Protein AF-Q4E4D0-F1 (afdb_monomer_lite)

Secondary structure (DSSP, 8-state):
-------EEEEEPP--S-HHHHHHHHHHHHHHHHSSGGG--SEEEEEEE--SS----SS-THHHHHHHHHHHHHHHHHHHHHHHHHHHHHHHTS----EEEEEEEE---SHHHHHHHHHHHHSTTT-TTTT-SEEEEESSSTHHHHTTTTSPPP-GGGG--TT-EEEEE-GGGSS-TTS-PPPGGGGTT--TTSS-TTTEEEE--GGGTGGGGGSHHHHHHHHHHHHHHIIIIIHHHT--EE----EETTGGGSSEEEEEEE---SS-S---EEEEEEE---PPPHHHHHHHHHHHHT-TTS-HHHHHHHHHHHHHHHHHHHHHHH------------S-----------------------------------------

Sequence (380 aa):
MSRVETSMEAVVYEDAPDASARLKRLKVAMLAFAGVPATIPAVTAILVPVELLAAPSSSSGLRPATLARETAESRLRQVCADRVQIRRWLQHELGITMDVWVVVTVLPRDINELSLLANWQMDRHRSPLRQADALSLSLQEVVLLWGDGRCQAPMLEKFLLPHQSLLLDVTCCIGEGGRQLVNPAVFSPIRAKQIAKGRTCVVAFYSAWLPLSFSTRGLAQLQQQFRDIARHVLLHMKLPLSCPYGGEVGALQQNLVNVTLTRRNRIAEEGSEQRLAAALLATRSLKDIYSLVGVLFGNPLANYYGEAMAFCTSVQRRRRAAGFFCYPASVVLAKPAGATGAMRHVDDVSPAEPHRRRGRKETATEAVDEGLTWCEDTGV

pLDDT: mean 74.52, std 22.43, range [23.95, 95.94]

Organism: Trypanosoma cruzi (strain CL Brener) (NCBI:txid353153)

Foldseek 3Di:
DPPQQAAEAEAEQDDDPDLVVSLVLVLQAQCLQPLDVVQRHQEYEHEYEADQFDDPDDDDRVVRRVVSLVVLLVSLVSVVVSLVVSQCCCCVVQVHNHHYFYEYEDEDPALVSVVSLLVLPVPQVRRSCNSGQEYEYECQNVCRQAPPVPRQGALVCSSDDQLYAYEDEQQLLAADPPHPRDQLQSQQSDALRSHDPLRYEYEHACLRQVVLCVDPVSLVVLLVSLQRCCVRPCVGNVHAYHYHNYYYSVVFVPAWDWRWRFRPDPPPDRGPTDTDTHRNDPDDRSQVVVLSSCVSNVNNVDPSSVRSSSSSVSSVVSNVVCVVPRDPPPPVPVDDPDDDDDDDDDDDDDDDDDDDDDDDDDPPPPPPPPPPDPDDDDDD

Radius of gyration: 24.07 Å; chains: 1; bounding box: 64×82×56 Å

Structure (mmCIF, N/CA/C/O backbone):
data_AF-Q4E4D0-F1
#
_entry.id   AF-Q4E4D0-F1
#
loop_
_atom_site.group_PDB
_atom_site.id
_atom_site.type_symbol
_atom_site.label_atom_id
_atom_site.label_alt_id
_atom_site.label_comp_id
_atom_site.label_asym_id
_atom_site.label_entity_id
_atom_site.label_seq_id
_atom_site.pdbx_PDB_ins_code
_atom_site.Cartn_x
_atom_site.Cartn_y
_atom_site.Cartn_z
_atom_site.occupancy
_atom_site.B_iso_or_equiv
_atom_site.auth_seq_id
_atom_site.auth_comp_id
_atom_site.auth_asym_id
_atom_site.auth_atom_id
_atom_site.pdbx_PDB_model_num
ATOM 1 N N . MET A 1 1 ? -12.615 5.509 26.340 1.00 29.48 1 MET A N 1
ATOM 2 C CA . MET A 1 1 ? -11.797 5.855 25.157 1.00 29.48 1 MET A CA 1
ATOM 3 C C . MET A 1 1 ? -11.782 4.642 24.240 1.00 29.48 1 MET A C 1
ATOM 5 O O . MET A 1 1 ? -11.082 3.686 24.545 1.00 29.48 1 MET A O 1
ATOM 9 N N . SER A 1 2 ? -12.614 4.605 23.197 1.00 32.91 2 SER A N 1
ATOM 10 C CA . SER A 1 2 ? -12.565 3.524 22.205 1.00 32.91 2 SER A CA 1
ATOM 11 C C . SER A 1 2 ? -11.202 3.583 21.518 1.00 32.91 2 SER A C 1
ATOM 13 O O . SER A 1 2 ? -10.865 4.597 20.905 1.00 32.91 2 SER A O 1
ATOM 15 N N . ARG A 1 3 ? -10.377 2.550 21.721 1.00 35.50 3 ARG A N 1
ATOM 16 C CA . ARG A 1 3 ? -9.063 2.418 21.084 1.00 35.50 3 ARG A CA 1
ATOM 17 C C . ARG A 1 3 ? -9.258 2.579 19.578 1.00 35.50 3 ARG A C 1
ATOM 19 O O . ARG A 1 3 ? -10.005 1.813 18.986 1.00 35.50 3 ARG A O 1
ATOM 26 N N . VAL A 1 4 ? -8.630 3.595 18.991 1.00 41.12 4 VAL A N 1
ATOM 27 C CA . VAL A 1 4 ? -8.625 3.786 17.539 1.00 41.12 4 VAL A CA 1
ATOM 28 C C . VAL A 1 4 ? -7.927 2.573 16.931 1.00 41.12 4 VAL A C 1
ATOM 30 O O . VAL A 1 4 ? -6.778 2.269 17.251 1.00 41.12 4 VAL A O 1
ATOM 33 N N . GLU A 1 5 ? -8.673 1.848 16.115 1.00 47.88 5 GLU A N 1
ATOM 34 C CA . GLU A 1 5 ? -8.270 0.631 15.432 1.00 47.88 5 GLU A CA 1
ATOM 35 C C . GLU A 1 5 ? -7.378 1.019 14.233 1.00 47.88 5 GLU A C 1
ATOM 37 O O . GLU A 1 5 ? -7.843 1.362 13.154 1.00 47.88 5 GLU A O 1
ATOM 42 N N . THR A 1 6 ? -6.060 1.085 14.438 1.00 52.34 6 THR A N 1
ATOM 43 C CA . THR A 1 6 ? -5.065 1.463 13.417 1.00 52.34 6 THR A CA 1
ATOM 44 C C . THR A 1 6 ? -4.697 0.361 12.419 1.00 52.34 6 THR A C 1
ATOM 46 O O . THR A 1 6 ? -3.574 -0.120 12.411 1.00 52.34 6 THR A O 1
ATOM 49 N N . SER A 1 7 ? -5.593 -0.023 11.526 1.00 76.25 7 SER A N 1
ATOM 50 C CA . SER A 1 7 ? -5.200 -0.738 10.300 1.00 76.25 7 SER A CA 1
ATOM 51 C C . SER A 1 7 ? -5.343 0.170 9.076 1.00 76.25 7 SER A C 1
ATOM 53 O O . SER A 1 7 ? -5.889 1.274 9.176 1.00 76.25 7 SER A O 1
ATOM 55 N N . MET A 1 8 ? -4.737 -0.247 7.962 1.00 87.38 8 MET A N 1
ATOM 56 C CA . MET A 1 8 ? -4.688 0.512 6.716 1.00 87.38 8 MET A CA 1
ATOM 57 C C . MET A 1 8 ? -5.614 -0.121 5.685 1.00 87.38 8 MET A C 1
ATOM 59 O O . MET A 1 8 ? -5.505 -1.318 5.438 1.00 87.38 8 MET A O 1
ATOM 63 N N . GLU A 1 9 ? -6.453 0.696 5.056 1.00 91.19 9 GLU A N 1
ATOM 64 C CA . GLU A 1 9 ? -7.113 0.366 3.789 1.00 91.19 9 GLU A CA 1
ATOM 65 C C . GLU A 1 9 ? -6.452 1.101 2.629 1.00 91.19 9 GLU A C 1
ATOM 67 O O . GLU A 1 9 ? -5.705 2.056 2.842 1.00 91.19 9 GLU A O 1
ATOM 72 N N . ALA A 1 10 ? -6.690 0.659 1.395 1.00 91.06 10 ALA A N 1
ATOM 73 C CA . ALA A 1 10 ? -6.075 1.272 0.223 1.00 91.06 10 ALA A CA 1
ATOM 74 C C . ALA A 1 10 ? -7.024 1.340 -0.971 1.00 91.06 10 ALA A C 1
ATOM 76 O O . ALA A 1 10 ? -7.774 0.398 -1.234 1.00 91.06 10 ALA A O 1
ATOM 77 N N . VAL A 1 11 ? -6.933 2.441 -1.717 1.00 90.94 11 VAL A N 1
ATOM 78 C CA . VAL A 1 11 ? -7.686 2.676 -2.950 1.00 90.94 11 VAL A CA 1
ATOM 79 C C . VAL A 1 11 ? -6.802 3.295 -4.027 1.00 90.94 11 VAL A C 1
ATOM 81 O O . VAL A 1 11 ? -6.000 4.187 -3.744 1.00 90.94 11 VAL A O 1
ATOM 84 N N . VAL A 1 12 ? -6.963 2.841 -5.270 1.00 91.25 12 VAL A N 1
ATOM 85 C CA . VAL A 1 12 ? -6.228 3.373 -6.426 1.00 91.25 12 VAL A CA 1
ATOM 86 C C . VAL A 1 12 ? -6.814 4.697 -6.895 1.00 91.25 12 VAL A C 1
ATOM 88 O O . VAL A 1 12 ? -8.004 4.813 -7.169 1.00 91.25 12 VAL A O 1
ATOM 91 N N . TYR A 1 13 ? -5.957 5.704 -7.005 1.00 92.62 13 TYR A N 1
ATOM 92 C CA . TYR A 1 13 ? -6.304 7.036 -7.461 1.00 92.62 13 TYR A CA 1
ATOM 93 C C . TYR A 1 13 ? -6.529 7.073 -8.971 1.00 92.62 13 TYR A C 1
ATOM 95 O O . TYR A 1 13 ? -5.603 6.879 -9.767 1.00 92.62 13 TYR A O 1
ATOM 103 N N . GLU A 1 14 ? -7.753 7.408 -9.356 1.00 86.56 14 GLU A N 1
ATOM 104 C CA . GLU A 1 14 ? -8.130 7.637 -10.745 1.00 86.56 14 GLU A CA 1
ATOM 105 C C . GLU A 1 14 ? -7.746 9.050 -11.181 1.00 86.56 14 GLU A C 1
ATOM 107 O O . GLU A 1 14 ? -8.135 10.042 -10.559 1.00 86.56 14 GLU A O 1
ATOM 112 N N . ASP A 1 15 ? -7.013 9.145 -12.286 1.00 80.25 15 ASP A N 1
ATOM 113 C CA . ASP A 1 15 ? -6.716 10.429 -12.905 1.00 80.25 15 ASP A CA 1
ATOM 114 C C . ASP A 1 15 ? -7.845 10.818 -13.866 1.00 80.25 15 ASP A C 1
ATOM 116 O O . ASP A 1 15 ? -7.837 10.478 -15.047 1.00 80.25 15 ASP A O 1
ATOM 120 N N . ALA A 1 16 ? -8.875 11.468 -13.323 1.00 81.88 16 ALA A N 1
ATOM 121 C CA . ALA A 1 16 ? -9.961 12.040 -14.111 1.00 81.88 16 ALA A CA 1
ATOM 122 C C . ALA A 1 16 ? -9.739 13.553 -14.312 1.00 81.88 16 ALA A C 1
ATOM 124 O O . ALA A 1 16 ? -9.416 14.243 -13.335 1.00 81.88 16 ALA A O 1
ATOM 125 N N . PRO A 1 17 ? -9.956 14.091 -15.532 1.00 77.62 17 PRO A N 1
ATOM 126 C CA . PRO A 1 17 ? -9.677 15.493 -15.853 1.00 77.62 17 PRO A CA 1
ATOM 127 C C . PRO A 1 17 ? -10.566 16.470 -15.072 1.00 77.62 17 PRO A C 1
ATOM 129 O O . PRO A 1 17 ? -10.094 17.515 -14.627 1.00 77.62 17 PRO A O 1
ATOM 132 N N . ASP A 1 18 ? -11.834 16.118 -14.838 1.00 88.62 18 ASP A N 1
ATOM 133 C CA . ASP A 1 18 ? -12.718 16.910 -13.982 1.00 88.62 18 ASP A CA 1
ATOM 134 C C . ASP A 1 18 ? -12.413 16.662 -12.496 1.00 88.62 18 ASP A C 1
ATOM 136 O O . ASP A 1 18 ? -12.640 15.575 -11.955 1.00 88.62 18 ASP A O 1
ATOM 140 N N . ALA A 1 19 ? -11.935 17.709 -11.820 1.00 87.88 19 ALA A N 1
ATOM 141 C CA . ALA A 1 19 ? -11.635 17.688 -10.395 1.00 87.88 19 ALA A CA 1
ATOM 142 C C . ALA A 1 19 ? -12.862 17.426 -9.517 1.00 87.88 19 ALA A C 1
ATOM 144 O O . ALA A 1 19 ? -12.741 16.735 -8.505 1.00 87.88 19 ALA A O 1
ATOM 145 N N . SER A 1 20 ? -14.037 17.931 -9.902 1.00 89.12 20 SER A N 1
ATOM 146 C CA . SER A 1 20 ? -15.262 17.751 -9.122 1.00 89.12 20 SER A CA 1
ATOM 147 C C . SER A 1 20 ? -15.724 16.295 -9.160 1.00 89.12 20 SER A C 1
ATOM 149 O O . SER A 1 20 ? -15.924 15.674 -8.109 1.00 89.12 20 SER A O 1
ATOM 151 N N . ALA A 1 21 ? -15.809 15.708 -10.360 1.00 90.31 21 ALA A N 1
ATOM 152 C CA . ALA A 1 21 ? -16.122 14.293 -10.526 1.00 90.31 21 ALA A CA 1
ATOM 153 C C . ALA A 1 21 ? -15.103 13.396 -9.815 1.00 90.31 21 ALA A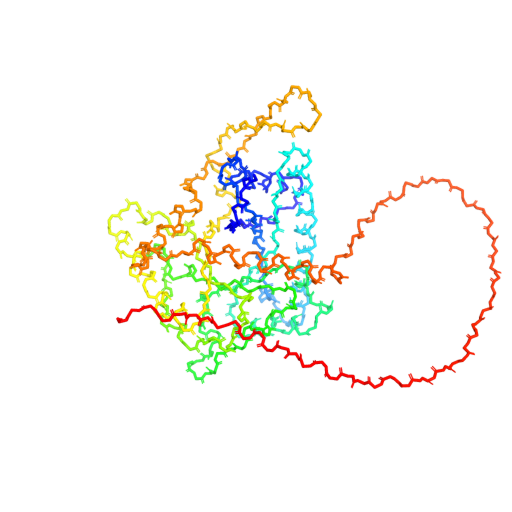 C 1
ATOM 155 O O . ALA A 1 21 ? -15.500 12.504 -9.062 1.00 90.31 21 ALA A O 1
ATOM 156 N N . ARG A 1 22 ? -13.802 13.654 -9.992 1.00 92.06 22 ARG A N 1
ATOM 157 C CA . ARG A 1 22 ? -12.732 12.886 -9.341 1.00 92.06 22 ARG A CA 1
ATOM 158 C C . ARG A 1 22 ? -12.862 12.901 -7.821 1.00 92.06 22 ARG A C 1
ATOM 160 O O . ARG A 1 22 ? -12.873 11.842 -7.195 1.00 92.06 22 ARG A O 1
ATOM 167 N N . LEU A 1 23 ? -13.031 14.082 -7.227 1.00 91.94 23 LEU A N 1
ATOM 168 C CA . LEU A 1 23 ? -13.185 14.219 -5.783 1.00 91.94 23 LEU A CA 1
ATOM 169 C C . LEU A 1 23 ? -14.451 13.515 -5.286 1.00 91.94 23 LEU A C 1
ATOM 171 O O . LEU A 1 23 ? -14.402 12.822 -4.274 1.00 91.94 23 LEU A O 1
ATOM 175 N N . LYS A 1 24 ? -15.580 13.650 -5.993 1.00 90.25 24 LYS A N 1
ATOM 176 C CA . LYS A 1 24 ? -16.833 12.965 -5.645 1.00 90.25 24 LYS A CA 1
ATOM 177 C C . LYS A 1 24 ? -16.658 11.445 -5.645 1.00 90.25 24 LYS A C 1
ATOM 179 O O . LYS A 1 24 ? -17.058 10.788 -4.687 1.00 90.25 24 LYS A O 1
ATOM 184 N N . ARG A 1 25 ? -16.028 10.895 -6.684 1.00 90.19 25 ARG A N 1
ATOM 185 C CA . ARG A 1 25 ? -15.722 9.462 -6.810 1.00 90.19 25 ARG A CA 1
ATOM 186 C C . ARG A 1 25 ? -14.813 8.982 -5.677 1.00 90.19 25 ARG A C 1
ATOM 188 O O . ARG A 1 25 ? -15.096 7.965 -5.047 1.00 90.19 25 ARG A O 1
ATOM 195 N N . LEU A 1 26 ? -13.776 9.754 -5.361 1.00 90.75 26 LEU A N 1
ATOM 196 C CA . LEU A 1 26 ? -12.859 9.440 -4.272 1.00 90.75 26 LEU A CA 1
ATOM 197 C C . LEU A 1 26 ? -13.539 9.529 -2.895 1.00 90.75 26 LEU A C 1
ATOM 199 O O . LEU A 1 26 ? -13.288 8.681 -2.048 1.00 90.75 26 LEU A O 1
ATOM 203 N N . LYS A 1 27 ? -14.462 10.477 -2.672 1.00 90.94 27 LYS A N 1
ATOM 204 C CA . LYS A 1 27 ? -15.290 10.535 -1.451 1.00 90.94 27 LYS A CA 1
ATOM 205 C C . LYS A 1 27 ? -16.142 9.276 -1.270 1.00 90.94 27 LYS A C 1
ATOM 207 O O . LYS A 1 27 ? -16.180 8.736 -0.169 1.00 90.94 27 LYS A O 1
ATOM 212 N N . VAL A 1 28 ? -16.787 8.791 -2.335 1.00 87.44 28 VAL A N 1
ATOM 213 C CA . VAL A 1 28 ? -17.576 7.543 -2.298 1.00 87.44 28 VAL A CA 1
ATOM 214 C C . VAL A 1 28 ? -16.690 6.350 -1.938 1.00 87.44 28 VAL A C 1
ATOM 216 O O . VAL A 1 28 ? -17.043 5.572 -1.056 1.00 87.44 28 VAL A O 1
ATOM 219 N N . ALA A 1 29 ? -15.504 6.251 -2.542 1.00 87.56 29 ALA A N 1
ATOM 220 C CA . ALA A 1 29 ? -14.544 5.207 -2.200 1.00 87.56 29 ALA A CA 1
ATOM 221 C C . ALA A 1 29 ? -14.070 5.291 -0.737 1.00 87.56 29 ALA A C 1
ATOM 223 O O . ALA A 1 29 ? -13.980 4.273 -0.061 1.00 87.56 29 ALA A O 1
ATOM 224 N N . MET A 1 30 ? -13.828 6.496 -0.211 1.00 88.62 30 MET A N 1
ATOM 225 C CA . MET A 1 30 ? -13.477 6.685 1.204 1.00 88.62 30 MET A CA 1
ATOM 226 C C . MET A 1 30 ? -14.613 6.248 2.138 1.00 88.62 30 MET A C 1
ATOM 228 O O . MET A 1 30 ? -14.347 5.681 3.195 1.00 88.62 30 MET A O 1
ATOM 232 N N . LEU A 1 31 ? -15.875 6.463 1.752 1.00 87.12 31 LEU A N 1
ATOM 233 C CA . LEU A 1 31 ? -17.036 5.997 2.522 1.00 87.12 31 LEU A CA 1
ATOM 234 C C . LEU A 1 31 ? -17.199 4.485 2.506 1.00 87.12 31 LEU A C 1
ATOM 236 O O . LEU A 1 31 ? -17.788 3.958 3.442 1.00 87.12 31 LEU A O 1
ATOM 240 N N . ALA A 1 32 ? -16.668 3.783 1.509 1.00 83.38 32 ALA A N 1
ATOM 241 C CA . ALA A 1 32 ? -16.659 2.325 1.534 1.00 83.38 32 ALA A CA 1
ATOM 242 C C . ALA A 1 32 ? -15.917 1.794 2.778 1.00 83.38 32 ALA A C 1
ATOM 244 O O . ALA A 1 32 ? -16.342 0.816 3.384 1.00 83.38 32 ALA A O 1
ATOM 245 N N . PHE A 1 33 ? -14.864 2.495 3.214 1.00 85.19 33 PHE A N 1
ATOM 246 C CA . PHE A 1 33 ? -14.098 2.150 4.417 1.00 85.19 33 PHE A CA 1
ATOM 247 C C . PHE A 1 33 ? -14.600 2.863 5.679 1.00 85.19 33 PHE A C 1
ATOM 249 O O . PHE A 1 33 ? -14.576 2.300 6.771 1.00 85.19 33 PHE A O 1
ATOM 256 N N . ALA A 1 34 ? -15.040 4.117 5.545 1.00 82.88 34 ALA A N 1
ATOM 257 C CA . ALA A 1 34 ? -15.394 4.976 6.675 1.00 82.88 34 ALA A CA 1
ATOM 258 C C . ALA A 1 34 ? -16.898 5.000 7.010 1.00 82.88 34 ALA A C 1
ATOM 260 O O . ALA A 1 34 ? -17.295 5.579 8.020 1.00 82.88 34 ALA A O 1
ATOM 261 N N . GLY A 1 35 ? -17.748 4.409 6.167 1.00 75.56 35 GLY A N 1
ATOM 262 C CA . GLY A 1 35 ? -19.205 4.469 6.297 1.00 75.56 35 GLY A CA 1
ATOM 263 C C . GLY A 1 35 ? -19.741 3.712 7.510 1.00 75.56 35 GLY A C 1
ATOM 264 O O . GLY A 1 35 ? -20.788 4.069 8.039 1.00 75.56 35 GLY A O 1
ATOM 265 N N . VAL A 1 36 ? -19.014 2.707 8.001 1.00 76.19 36 VAL A N 1
ATOM 266 C CA . VAL A 1 36 ? -19.394 1.939 9.191 1.00 76.19 36 VAL A CA 1
ATOM 267 C C . VAL A 1 36 ? -18.464 2.313 10.350 1.00 76.19 36 VAL A C 1
ATOM 269 O O . VAL A 1 36 ? -17.314 1.873 10.367 1.00 76.19 36 VAL A O 1
ATOM 272 N N . PRO A 1 37 ? -18.937 3.078 11.360 1.00 74.56 37 PRO A N 1
ATOM 273 C CA . PRO A 1 37 ? -18.108 3.574 12.465 1.00 74.56 37 PRO A CA 1
ATOM 274 C C . PRO A 1 37 ? -17.281 2.517 13.202 1.00 74.56 37 PRO A C 1
ATOM 276 O O . PRO A 1 37 ? -16.185 2.812 13.673 1.00 74.56 37 PRO A O 1
ATOM 279 N N . ALA A 1 38 ? -17.796 1.290 13.303 1.00 72.25 38 ALA A N 1
ATOM 280 C CA . ALA A 1 38 ? -17.143 0.191 14.008 1.00 72.25 38 ALA A CA 1
ATOM 281 C C . ALA A 1 38 ? -15.937 -0.403 13.259 1.00 72.25 38 ALA A C 1
ATOM 283 O O . ALA A 1 38 ? -15.129 -1.085 13.879 1.00 72.25 38 ALA A O 1
ATOM 284 N N . THR A 1 39 ? -15.818 -0.166 11.950 1.00 76.06 39 THR A N 1
ATOM 285 C CA . THR A 1 39 ? -14.776 -0.761 11.096 1.00 76.06 39 THR A CA 1
ATOM 286 C C . THR A 1 39 ? -13.906 0.285 10.406 1.00 76.06 39 THR A C 1
ATOM 288 O O . THR A 1 39 ? -13.119 -0.076 9.535 1.00 76.06 39 THR A O 1
ATOM 291 N N . ILE A 1 40 ? -14.040 1.568 10.768 1.00 79.88 40 ILE A N 1
ATOM 292 C CA . ILE A 1 40 ? -13.270 2.649 10.146 1.00 79.88 40 ILE A CA 1
ATOM 293 C C . ILE A 1 40 ? -11.772 2.394 10.365 1.00 79.88 40 ILE A C 1
ATOM 295 O O . ILE A 1 40 ? -11.331 2.351 11.519 1.00 79.88 40 ILE A O 1
ATOM 299 N N . PRO A 1 41 ? -10.965 2.286 9.295 1.00 84.88 41 PRO A N 1
ATOM 300 C CA . PRO A 1 41 ? -9.523 2.180 9.435 1.00 84.88 41 PRO A CA 1
ATOM 301 C C . PRO A 1 41 ? -8.944 3.521 9.892 1.00 84.88 41 PRO A C 1
ATOM 303 O O . PRO A 1 41 ? -9.362 4.589 9.439 1.00 84.88 41 PRO A O 1
ATOM 306 N N . ALA A 1 42 ? -7.922 3.509 10.749 1.00 80.38 42 ALA A N 1
ATOM 307 C CA . ALA A 1 42 ? -7.260 4.765 11.111 1.00 80.38 42 ALA A CA 1
ATOM 308 C C . ALA A 1 42 ? -6.480 5.386 9.944 1.00 80.38 42 ALA A C 1
ATOM 310 O O . ALA A 1 42 ? -6.229 6.595 9.954 1.00 80.38 42 ALA A O 1
ATOM 311 N N . VAL A 1 43 ? -6.060 4.564 8.977 1.00 89.44 43 VAL A N 1
ATOM 312 C CA . VAL A 1 43 ? -5.309 4.991 7.798 1.00 89.44 43 VAL A CA 1
ATOM 313 C C . VAL A 1 43 ? -6.022 4.520 6.537 1.00 89.44 43 VAL A C 1
ATOM 315 O O . VAL A 1 43 ? -6.322 3.341 6.399 1.00 89.44 43 VAL A O 1
ATOM 318 N N . THR A 1 44 ? -6.213 5.418 5.575 1.00 91.75 44 THR A N 1
ATOM 319 C CA . THR A 1 44 ? -6.502 5.025 4.190 1.00 91.75 44 THR A CA 1
ATOM 320 C C . THR A 1 44 ? -5.404 5.539 3.268 1.00 91.75 44 THR A C 1
ATOM 322 O O . THR A 1 44 ? -5.097 6.732 3.241 1.00 91.75 44 THR A O 1
ATOM 325 N N . ALA A 1 45 ? -4.793 4.636 2.514 1.00 93.75 45 ALA A N 1
ATOM 326 C CA . ALA A 1 45 ? -3.799 4.932 1.501 1.00 93.75 45 ALA A CA 1
ATOM 327 C C . ALA A 1 45 ? -4.468 5.210 0.150 1.00 93.75 45 ALA A C 1
ATOM 329 O O . ALA A 1 45 ? -5.225 4.398 -0.376 1.00 93.75 45 ALA A O 1
ATOM 330 N N . ILE A 1 46 ? -4.142 6.355 -0.436 1.00 95.56 46 ILE A N 1
ATOM 331 C CA . ILE A 1 46 ? -4.420 6.676 -1.830 1.00 95.56 46 ILE A CA 1
ATOM 332 C C . ILE A 1 46 ? -3.207 6.217 -2.637 1.00 95.56 46 ILE A C 1
ATOM 334 O O . ILE A 1 46 ? -2.135 6.820 -2.549 1.00 95.56 46 ILE A O 1
ATOM 338 N N . LEU A 1 47 ? -3.377 5.136 -3.390 1.00 95.50 47 LEU A N 1
ATOM 339 C CA . LEU A 1 47 ? -2.362 4.557 -4.259 1.00 95.50 47 LEU A CA 1
ATOM 340 C C . LEU A 1 47 ? -2.307 5.356 -5.565 1.00 95.50 47 LEU A C 1
ATOM 342 O O . LEU A 1 47 ? -3.304 5.454 -6.271 1.00 95.50 47 LEU A O 1
ATOM 346 N N . VAL A 1 48 ? -1.162 5.945 -5.887 1.00 95.25 48 VAL A N 1
ATOM 347 C CA . VAL A 1 48 ? -0.963 6.808 -7.056 1.00 95.25 48 VAL A CA 1
ATOM 348 C C . VAL A 1 48 ? -0.004 6.120 -8.024 1.00 95.25 48 VAL A C 1
ATOM 350 O O . VAL A 1 48 ? 1.205 6.149 -7.782 1.00 95.25 48 VAL A O 1
ATOM 353 N N . PRO A 1 49 ? -0.509 5.535 -9.122 1.00 93.31 49 PRO A N 1
ATOM 354 C CA . PRO A 1 49 ? 0.334 4.999 -10.182 1.00 93.31 49 PRO A CA 1
ATOM 355 C C . PRO A 1 49 ? 1.239 6.075 -10.770 1.00 93.31 49 PRO A C 1
ATOM 357 O O . PRO A 1 49 ? 0.770 7.144 -11.168 1.00 93.31 49 PRO A O 1
ATOM 360 N N . VAL A 1 50 ? 2.538 5.791 -10.821 1.00 91.75 50 VAL A N 1
ATOM 361 C CA . VAL A 1 50 ? 3.532 6.654 -11.460 1.00 91.75 50 VAL A CA 1
ATOM 362 C C . VAL A 1 50 ? 4.368 5.818 -12.415 1.00 91.75 50 VAL A C 1
ATOM 364 O O . VAL A 1 50 ? 5.013 4.853 -12.009 1.00 91.75 50 VAL A O 1
ATOM 367 N N . GLU A 1 51 ? 4.376 6.226 -13.679 1.00 88.12 51 GLU A N 1
ATOM 368 C CA . GLU A 1 51 ? 5.290 5.696 -14.686 1.00 88.12 51 GLU A CA 1
ATOM 369 C C . GLU A 1 51 ? 6.620 6.451 -14.613 1.00 88.12 51 GLU A C 1
ATOM 371 O O . GLU A 1 51 ? 6.650 7.681 -14.536 1.00 88.12 51 GLU A O 1
ATOM 376 N N . LEU A 1 52 ? 7.731 5.713 -14.612 1.00 85.44 52 LEU A N 1
ATOM 377 C CA . LEU A 1 52 ? 9.067 6.293 -14.452 1.00 85.44 52 LEU A CA 1
ATOM 378 C C . LEU A 1 52 ? 9.658 6.788 -15.775 1.00 85.44 52 LEU A C 1
ATOM 380 O O . LEU A 1 52 ? 10.405 7.765 -15.788 1.00 85.44 52 LEU A O 1
ATOM 384 N N . LEU A 1 53 ? 9.294 6.154 -16.889 1.00 80.94 53 LEU A N 1
ATOM 385 C CA . LEU A 1 53 ? 9.667 6.562 -18.239 1.00 80.94 53 LEU A CA 1
ATOM 386 C C . LEU A 1 53 ? 8.418 6.627 -19.115 1.00 80.94 53 LEU A C 1
ATOM 388 O O . LEU A 1 53 ? 7.601 5.702 -19.110 1.00 80.94 53 LEU A O 1
ATOM 392 N N . ALA A 1 54 ? 8.283 7.703 -19.893 1.00 61.59 54 ALA A N 1
ATOM 393 C CA . ALA A 1 54 ? 7.263 7.754 -20.933 1.00 61.59 54 ALA A CA 1
ATOM 394 C C . ALA A 1 54 ? 7.532 6.647 -21.966 1.00 61.59 54 ALA A C 1
ATOM 396 O O . ALA A 1 54 ? 8.691 6.296 -22.215 1.00 61.59 54 ALA A O 1
ATOM 397 N N . ALA A 1 55 ? 6.464 6.109 -22.565 1.00 54.62 55 ALA A N 1
ATOM 398 C CA . ALA A 1 55 ? 6.571 5.152 -23.662 1.00 54.62 55 ALA A CA 1
ATOM 399 C C . ALA A 1 55 ? 7.577 5.656 -24.719 1.00 54.62 55 ALA A C 1
ATOM 401 O O . ALA A 1 55 ? 7.673 6.870 -24.916 1.00 54.62 55 ALA A O 1
ATOM 402 N N . PRO A 1 56 ? 8.334 4.764 -25.386 1.00 51.53 56 PRO A N 1
ATOM 403 C CA . PRO A 1 56 ? 9.383 5.138 -26.330 1.00 51.53 56 PRO A CA 1
ATOM 404 C C . PRO A 1 56 ? 8.805 5.835 -27.573 1.00 51.53 56 PRO A C 1
ATOM 406 O O . PRO A 1 56 ? 8.685 5.258 -28.647 1.00 51.53 56 PRO A O 1
ATOM 409 N N . SER A 1 57 ? 8.458 7.111 -27.449 1.00 45.22 57 SER A N 1
ATOM 410 C CA . SER A 1 57 ? 8.228 8.009 -28.568 1.00 45.22 57 SER A CA 1
ATOM 411 C C . SER A 1 57 ? 9.588 8.545 -29.018 1.00 45.22 57 SER A C 1
ATOM 413 O O . SER A 1 57 ? 10.191 9.374 -28.339 1.00 45.22 57 SER A O 1
ATOM 415 N N . SER A 1 58 ? 10.086 7.987 -30.123 1.00 43.06 58 SER A N 1
ATOM 416 C CA . SER A 1 58 ? 11.104 8.518 -31.046 1.00 43.06 58 SER A CA 1
ATOM 417 C C . SER A 1 58 ? 12.146 9.526 -30.498 1.00 43.06 58 SER A C 1
ATOM 419 O O . SER A 1 58 ? 11.883 10.712 -30.304 1.00 43.06 58 SER A O 1
ATOM 421 N N . SER A 1 59 ? 13.376 9.009 -30.372 1.00 48.50 59 SER A N 1
ATOM 422 C CA . SER A 1 59 ? 14.697 9.635 -30.604 1.00 48.50 59 SER A CA 1
ATOM 423 C C . SER A 1 59 ? 15.303 10.685 -29.657 1.00 48.50 59 SER A C 1
ATOM 425 O O . SER A 1 59 ? 16.359 11.219 -29.983 1.00 48.50 59 SER A O 1
ATOM 427 N N . SER A 1 60 ? 14.790 10.934 -28.448 1.00 49.12 60 SER A N 1
ATOM 428 C CA . SER A 1 60 ? 15.624 11.613 -27.427 1.00 49.12 60 SER A CA 1
ATOM 429 C C . SER A 1 60 ? 15.279 11.183 -26.006 1.00 49.12 60 SER A C 1
ATOM 431 O O . SER A 1 60 ? 14.374 11.743 -25.415 1.00 49.12 60 SER A O 1
ATOM 433 N N . GLY A 1 61 ? 16.000 10.221 -25.419 1.00 54.19 61 GLY A N 1
AT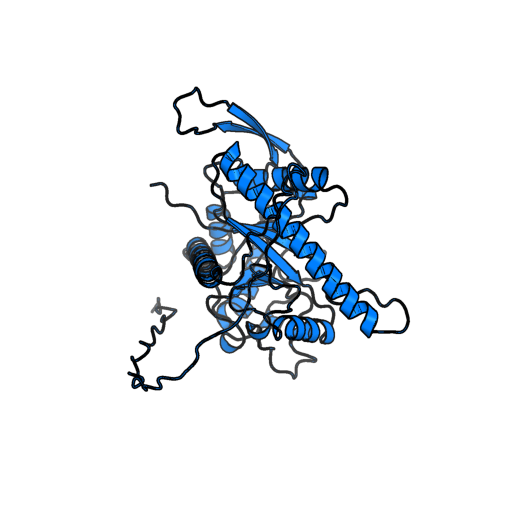OM 434 C CA . GLY A 1 61 ? 15.688 9.681 -24.079 1.00 54.19 61 GLY A CA 1
ATOM 435 C C . GLY A 1 61 ? 15.677 10.707 -22.930 1.00 54.19 61 GLY A C 1
ATOM 436 O O . GLY A 1 61 ? 15.034 10.476 -21.908 1.00 54.19 61 GLY A O 1
ATOM 437 N N . LEU A 1 62 ? 16.301 11.878 -23.113 1.00 56.72 62 LEU A N 1
ATOM 438 C CA . LEU A 1 62 ? 16.276 12.972 -22.132 1.00 56.72 62 LEU A CA 1
ATOM 439 C C . LEU A 1 62 ? 14.895 13.638 -21.999 1.00 56.72 62 LEU A C 1
ATOM 441 O O . LEU A 1 62 ? 14.518 14.031 -20.897 1.00 56.72 62 LEU A O 1
ATOM 445 N N . ARG A 1 63 ? 14.121 13.759 -23.088 1.00 60.38 63 ARG A N 1
ATOM 446 C CA . ARG A 1 63 ? 12.784 14.385 -23.044 1.00 60.38 63 ARG A CA 1
ATOM 447 C C . ARG A 1 63 ? 11.747 13.526 -22.291 1.00 60.38 63 ARG A C 1
ATOM 449 O O . ARG A 1 63 ? 11.065 14.086 -21.434 1.00 60.38 63 ARG A O 1
ATOM 456 N N . PRO A 1 64 ? 11.658 12.197 -22.515 1.00 69.69 64 PRO A N 1
ATOM 457 C CA . PRO A 1 64 ? 10.802 11.284 -21.761 1.00 69.69 64 PRO A CA 1
ATOM 458 C C . PRO A 1 64 ? 11.015 11.328 -20.249 1.00 69.69 64 PRO A C 1
ATOM 460 O O . PRO A 1 64 ? 10.038 11.368 -19.510 1.00 69.69 64 PRO A O 1
ATOM 463 N N . ALA A 1 65 ? 12.267 11.343 -19.778 1.00 74.94 65 ALA A N 1
ATOM 464 C CA . ALA A 1 65 ? 12.560 11.294 -18.344 1.00 74.94 65 ALA A CA 1
ATOM 465 C C . ALA A 1 65 ? 12.167 12.593 -17.619 1.00 74.94 65 ALA A C 1
ATOM 467 O O . ALA A 1 65 ? 11.587 12.547 -16.531 1.00 74.94 65 ALA A O 1
ATOM 468 N N . THR A 1 66 ? 12.441 13.754 -18.226 1.00 83.25 66 THR A N 1
ATOM 469 C CA . THR A 1 66 ? 12.013 15.054 -17.683 1.00 83.25 66 THR A CA 1
ATOM 470 C C . THR A 1 66 ? 10.490 15.172 -17.670 1.00 83.25 66 THR A C 1
ATOM 472 O O . THR A 1 66 ? 9.923 15.550 -16.648 1.00 83.25 66 THR A O 1
ATOM 475 N N . LEU A 1 67 ? 9.816 14.762 -18.750 1.00 86.81 67 LEU A N 1
ATOM 476 C CA . LEU A 1 67 ? 8.354 14.771 -18.821 1.00 86.81 67 LEU A CA 1
ATOM 477 C C . LEU A 1 67 ? 7.722 13.834 -17.780 1.00 86.81 67 LEU A C 1
ATOM 479 O O . LEU A 1 67 ? 6.766 14.219 -17.108 1.00 86.81 67 LEU A O 1
ATOM 483 N N . ALA A 1 68 ? 8.265 12.624 -17.605 1.00 88.19 68 ALA A N 1
ATOM 484 C CA . ALA A 1 68 ? 7.794 11.673 -16.598 1.00 88.19 68 ALA A CA 1
ATOM 485 C C . ALA A 1 68 ? 7.938 12.244 -15.181 1.00 88.19 68 ALA A C 1
ATOM 487 O O . ALA A 1 68 ? 7.015 12.152 -14.372 1.00 88.19 68 ALA A O 1
ATOM 488 N N . ARG A 1 69 ? 9.059 12.919 -14.899 1.00 91.75 69 ARG A N 1
ATOM 489 C CA . ARG A 1 69 ? 9.289 13.614 -13.628 1.00 91.75 69 ARG A CA 1
ATOM 490 C C . ARG A 1 69 ? 8.258 14.718 -13.381 1.00 91.75 69 ARG A C 1
ATOM 492 O O . ARG A 1 69 ? 7.680 14.772 -12.296 1.00 91.75 69 ARG A O 1
ATOM 499 N N . GLU A 1 70 ? 8.038 15.592 -14.360 1.00 91.25 70 GLU A N 1
ATOM 500 C CA . GLU A 1 70 ? 7.071 16.694 -14.265 1.00 91.25 70 GLU A CA 1
ATOM 501 C C . GLU A 1 70 ? 5.638 16.176 -14.099 1.00 91.25 70 GLU A C 1
ATOM 503 O O . GLU A 1 70 ? 4.887 16.683 -13.264 1.00 91.25 70 GLU A O 1
ATOM 508 N N . THR A 1 71 ? 5.287 15.117 -14.831 1.00 91.94 71 THR A N 1
ATOM 509 C CA . THR A 1 71 ? 3.986 14.442 -14.743 1.00 91.94 71 THR A CA 1
ATOM 510 C C . THR A 1 71 ? 3.782 13.826 -13.360 1.00 91.94 71 THR A C 1
ATOM 512 O O . THR A 1 71 ? 2.754 14.068 -12.728 1.00 91.94 71 THR A O 1
ATOM 515 N N . ALA A 1 72 ? 4.775 13.093 -12.844 1.00 93.25 72 ALA A N 1
ATOM 516 C CA . ALA A 1 72 ? 4.736 12.505 -11.507 1.00 93.25 72 ALA A CA 1
ATOM 517 C C . ALA A 1 72 ? 4.565 13.577 -10.420 1.00 93.25 72 ALA A C 1
ATOM 519 O O . ALA A 1 72 ? 3.732 13.434 -9.522 1.00 93.25 72 ALA A O 1
ATOM 520 N N . GLU A 1 73 ? 5.317 14.677 -10.515 1.00 93.44 73 GLU A N 1
ATOM 521 C CA . GLU A 1 73 ? 5.221 15.774 -9.557 1.00 93.44 73 GLU A CA 1
ATOM 522 C C . GLU A 1 73 ? 3.859 16.480 -9.634 1.00 93.44 73 GLU A C 1
ATOM 524 O O . GLU A 1 73 ? 3.246 16.747 -8.600 1.00 93.44 73 GLU A O 1
ATOM 529 N N . SER A 1 74 ? 3.359 16.756 -10.842 1.00 92.44 74 SER A N 1
ATOM 530 C CA . SER A 1 74 ? 2.040 17.361 -11.054 1.00 92.44 74 SER A CA 1
ATOM 531 C C . SER A 1 74 ? 0.926 16.496 -10.459 1.00 92.44 74 SER A C 1
ATOM 533 O O . SER A 1 74 ? 0.119 16.983 -9.661 1.00 92.44 74 SER A O 1
ATOM 535 N N . ARG A 1 75 ? 0.950 15.187 -10.748 1.00 92.94 75 ARG A N 1
ATOM 536 C CA . ARG A 1 75 ? -0.016 14.215 -10.223 1.00 92.94 75 ARG A CA 1
ATOM 537 C C . ARG A 1 75 ? 0.017 14.161 -8.699 1.00 92.94 75 ARG A C 1
ATOM 539 O O . ARG A 1 75 ? -1.032 14.155 -8.060 1.00 92.94 75 ARG A O 1
ATOM 546 N N . LEU A 1 76 ? 1.202 14.194 -8.090 1.00 94.88 76 LEU A N 1
ATOM 547 C CA . LEU A 1 76 ? 1.315 14.215 -6.632 1.00 94.88 76 LEU A CA 1
ATOM 548 C C . LEU A 1 76 ? 0.808 15.506 -6.003 1.00 94.88 76 LEU A C 1
ATOM 550 O O . LEU A 1 76 ? 0.137 15.436 -4.972 1.00 94.88 76 LEU A O 1
ATOM 554 N N . ARG A 1 77 ? 1.053 16.667 -6.621 1.00 93.31 77 ARG A N 1
ATOM 555 C CA . ARG A 1 77 ? 0.474 17.932 -6.146 1.00 93.31 77 ARG A CA 1
ATOM 556 C C . ARG A 1 77 ? -1.053 17.882 -6.176 1.00 93.31 77 ARG A C 1
ATOM 558 O O . ARG A 1 77 ? -1.689 18.283 -5.201 1.00 93.31 77 ARG A O 1
ATOM 565 N N . GLN A 1 78 ? -1.629 17.349 -7.252 1.00 93.81 78 GLN A N 1
ATOM 566 C CA . GLN A 1 78 ? -3.074 17.183 -7.419 1.00 93.81 78 GLN A CA 1
ATOM 567 C C . GLN A 1 78 ? -3.660 16.242 -6.357 1.00 93.81 78 GLN A C 1
ATOM 569 O O . GLN A 1 78 ? -4.561 16.638 -5.621 1.00 93.81 78 GLN A O 1
ATOM 574 N N . VAL A 1 79 ? -3.090 15.044 -6.186 1.00 94.81 79 VAL A N 1
ATOM 575 C CA . VAL A 1 79 ? -3.525 14.090 -5.150 1.00 94.81 79 VAL A CA 1
ATOM 576 C C . VAL A 1 79 ? -3.377 14.687 -3.748 1.00 94.81 79 VAL A C 1
ATOM 578 O O . VAL A 1 79 ? -4.237 14.490 -2.892 1.00 94.81 79 VAL A O 1
ATOM 581 N N . CYS A 1 80 ? -2.309 15.444 -3.481 1.00 94.38 80 CYS A N 1
ATOM 582 C CA . CYS A 1 80 ? -2.125 16.105 -2.191 1.00 94.38 80 CYS A CA 1
ATOM 583 C C . CYS A 1 80 ? -3.181 17.183 -1.927 1.00 94.38 80 CYS A C 1
ATOM 585 O O . CYS A 1 80 ? -3.617 17.319 -0.781 1.00 94.38 80 CYS A O 1
ATOM 587 N N . ALA A 1 81 ? -3.595 17.929 -2.953 1.00 93.44 81 ALA A N 1
ATOM 588 C CA . ALA A 1 81 ? -4.689 18.887 -2.848 1.00 93.44 81 ALA A CA 1
ATOM 589 C C . ALA A 1 81 ? -6.018 18.171 -2.556 1.00 93.44 81 ALA A C 1
ATOM 591 O O . ALA A 1 81 ? -6.716 18.540 -1.607 1.00 93.44 81 ALA A O 1
ATOM 592 N N . ASP A 1 82 ? -6.314 17.091 -3.282 1.00 94.50 82 ASP A N 1
ATOM 593 C CA . ASP A 1 82 ? -7.520 16.282 -3.078 1.00 94.50 82 ASP A CA 1
ATOM 594 C C . ASP A 1 82 ? -7.521 15.631 -1.683 1.00 94.50 82 ASP A C 1
ATOM 596 O O . ASP A 1 82 ? -8.524 15.693 -0.971 1.00 94.50 82 ASP A O 1
ATOM 600 N N . ARG A 1 83 ? -6.373 15.123 -1.207 1.00 94.00 83 ARG A N 1
ATOM 601 C CA . ARG A 1 83 ? -6.187 14.631 0.171 1.00 94.00 83 ARG A CA 1
ATOM 602 C C . ARG A 1 83 ? -6.586 15.683 1.205 1.00 94.00 83 ARG A C 1
ATOM 604 O O . ARG A 1 83 ? -7.240 15.344 2.189 1.00 94.00 83 ARG A O 1
ATOM 611 N N . VAL A 1 84 ? -6.185 16.946 1.029 1.00 93.38 84 VAL A N 1
ATOM 612 C CA . VAL A 1 84 ? -6.550 18.028 1.964 1.00 93.38 84 VAL A CA 1
ATOM 613 C C . VAL A 1 84 ? -8.062 18.246 1.968 1.00 93.38 84 VAL A C 1
ATOM 615 O O . VAL A 1 84 ? -8.651 18.370 3.042 1.00 93.38 84 VAL A O 1
ATOM 618 N N . GLN A 1 85 ? -8.696 18.252 0.795 1.00 94.44 85 GLN A N 1
ATOM 619 C CA . GLN A 1 85 ? -10.146 18.409 0.679 1.00 94.44 85 GLN A CA 1
ATOM 620 C C . GLN A 1 85 ? -10.901 17.234 1.310 1.00 94.44 85 GLN A C 1
ATOM 622 O O . GLN A 1 85 ? -11.846 17.455 2.062 1.00 94.44 85 GLN A O 1
ATOM 627 N N . ILE A 1 86 ? -10.444 16.000 1.088 1.00 93.12 86 ILE A N 1
ATOM 628 C CA . ILE A 1 86 ? -11.021 14.784 1.680 1.00 93.12 86 ILE A CA 1
ATOM 629 C C . ILE A 1 86 ? -10.889 14.799 3.195 1.00 93.12 86 ILE A C 1
ATOM 631 O O . ILE A 1 86 ? -11.867 14.549 3.890 1.00 93.12 86 ILE A O 1
ATOM 635 N N . ARG A 1 87 ? -9.711 15.133 3.731 1.00 92.81 87 ARG A N 1
ATOM 636 C CA . ARG A 1 87 ? -9.511 15.196 5.185 1.00 92.81 87 ARG A CA 1
ATOM 637 C C . ARG A 1 87 ? -10.388 16.259 5.834 1.00 92.81 87 ARG A C 1
ATOM 639 O O . ARG A 1 87 ? -10.972 15.996 6.880 1.00 92.81 87 ARG A O 1
ATOM 646 N N . ARG A 1 88 ? -10.508 17.441 5.216 1.00 92.44 88 ARG A N 1
ATOM 647 C CA . ARG A 1 88 ? -11.430 18.486 5.688 1.00 92.44 88 ARG A CA 1
ATOM 648 C C . ARG A 1 88 ? -12.871 17.997 5.657 1.00 92.44 88 ARG A C 1
ATOM 650 O O . ARG A 1 88 ? -13.574 18.163 6.641 1.00 92.44 88 ARG A O 1
ATOM 657 N N . TRP A 1 89 ? -13.283 17.379 4.559 1.00 91.88 89 TRP A N 1
ATOM 658 C CA . TRP A 1 89 ? -14.622 16.833 4.391 1.00 91.88 89 TRP A CA 1
ATOM 659 C C . TRP A 1 89 ? -14.957 15.774 5.457 1.00 91.88 89 TRP A C 1
ATOM 661 O O . TRP A 1 89 ? -15.915 15.948 6.205 1.00 91.88 89 TRP A O 1
ATOM 671 N N . LEU A 1 90 ? -14.116 14.745 5.611 1.00 89.75 90 LEU A N 1
ATOM 672 C CA . LEU A 1 90 ? -14.274 13.704 6.635 1.00 89.75 90 LEU A CA 1
ATOM 673 C C . LEU A 1 90 ? -14.377 14.309 8.043 1.00 89.75 90 LEU A C 1
ATOM 675 O O . LEU A 1 90 ? -15.271 13.954 8.807 1.00 89.75 90 LEU A O 1
ATOM 679 N N . GLN A 1 91 ? -13.501 15.262 8.372 1.00 89.56 91 GLN A N 1
ATOM 680 C CA . GLN A 1 91 ? -13.443 15.851 9.707 1.00 89.56 91 GLN A CA 1
ATOM 681 C C . GLN A 1 91 ? -14.605 16.812 9.997 1.00 89.56 91 GLN A C 1
ATOM 683 O O . GLN A 1 91 ? -15.173 16.762 11.086 1.00 89.56 91 GLN A O 1
ATOM 688 N N . HIS A 1 92 ? -14.926 17.721 9.071 1.00 87.62 92 HIS A N 1
ATOM 689 C CA . HIS A 1 92 ? -15.873 18.818 9.306 1.00 87.62 92 HIS A CA 1
ATOM 690 C C . HIS A 1 92 ? -17.325 18.433 9.023 1.00 87.62 92 HIS A C 1
ATOM 692 O O . HIS A 1 92 ? -18.224 18.879 9.745 1.00 87.62 92 HIS A O 1
ATOM 698 N N . GLU A 1 93 ? -17.560 17.628 7.987 1.00 85.69 93 GLU A N 1
ATOM 699 C CA . GLU A 1 93 ? -18.913 17.216 7.608 1.00 85.69 93 GLU A CA 1
ATOM 700 C C . GLU A 1 93 ? -19.325 15.950 8.356 1.00 85.69 93 GLU A C 1
ATOM 702 O O . GLU A 1 93 ? -20.424 15.910 8.905 1.00 85.69 93 GLU A O 1
ATOM 707 N N . LEU A 1 94 ? -18.428 14.962 8.465 1.00 83.50 94 LEU A N 1
ATOM 708 C CA . LEU A 1 94 ? -18.768 13.649 9.030 1.00 83.50 94 LEU A CA 1
ATOM 709 C C . LEU A 1 94 ? -18.263 13.431 10.462 1.00 83.50 94 LEU A C 1
ATOM 711 O O . LEU A 1 94 ? -18.658 12.467 11.112 1.00 83.50 94 LEU A O 1
ATOM 715 N N . GLY A 1 95 ? -17.388 14.301 10.975 1.00 84.31 95 GLY A N 1
ATOM 716 C CA . GLY A 1 95 ? -16.776 14.116 12.296 1.00 84.31 95 GLY A CA 1
ATOM 717 C C . GLY A 1 95 ? -15.823 12.916 12.375 1.00 84.31 95 GLY A C 1
ATOM 718 O O . GLY A 1 95 ? -15.508 12.460 13.474 1.00 84.31 95 GLY A O 1
ATOM 719 N N . ILE A 1 96 ? -15.364 12.401 11.232 1.00 85.00 96 ILE A N 1
ATOM 720 C CA . ILE A 1 96 ? -14.488 11.233 11.131 1.00 85.00 96 ILE A CA 1
ATOM 721 C C . ILE A 1 96 ? -13.035 11.700 11.077 1.00 85.00 96 ILE A C 1
ATOM 723 O O . ILE A 1 96 ? -12.615 12.397 10.151 1.00 85.00 96 ILE A O 1
ATOM 727 N N . THR A 1 97 ? -12.244 11.267 12.056 1.00 84.56 97 THR A N 1
ATOM 728 C CA . THR A 1 97 ? -10.797 11.489 12.072 1.00 84.56 97 THR A CA 1
ATOM 729 C C . THR A 1 97 ? -10.099 10.295 11.427 1.00 84.56 97 THR A C 1
ATOM 731 O O . THR A 1 97 ? -9.924 9.261 12.068 1.00 84.56 97 THR A O 1
ATOM 734 N N . MET A 1 98 ? -9.669 10.450 10.177 1.00 86.12 98 MET A N 1
ATOM 735 C CA . MET A 1 98 ? -8.926 9.429 9.433 1.00 86.12 98 MET A CA 1
ATOM 736 C C . MET A 1 98 ? -7.644 10.031 8.857 1.00 86.12 98 MET A C 1
ATOM 738 O O . MET A 1 98 ? -7.650 11.132 8.294 1.00 86.12 98 MET A O 1
ATOM 742 N N . ASP A 1 99 ? -6.527 9.328 9.017 1.00 89.19 99 ASP A N 1
ATOM 743 C CA . ASP A 1 99 ? -5.279 9.700 8.364 1.00 89.19 99 ASP A CA 1
ATOM 744 C C . ASP A 1 99 ? -5.297 9.197 6.920 1.00 89.19 99 ASP A C 1
ATOM 746 O O . ASP A 1 99 ? -5.699 8.071 6.638 1.00 89.19 99 ASP A O 1
ATOM 750 N N . VAL A 1 100 ? -4.875 10.049 5.991 1.00 92.81 100 VAL A N 1
ATOM 751 C CA . VAL A 1 100 ? -4.908 9.740 4.561 1.00 92.81 100 VAL A CA 1
ATOM 752 C C . VAL A 1 100 ? -3.491 9.828 4.032 1.00 92.81 100 VAL A C 1
ATOM 754 O O . VAL A 1 100 ? -2.874 10.900 4.074 1.00 92.81 100 VAL A O 1
ATOM 757 N N . TRP A 1 101 ? -2.962 8.695 3.582 1.00 93.56 101 TRP A N 1
ATOM 758 C CA . TRP A 1 101 ? -1.613 8.601 3.035 1.00 93.56 101 TRP A CA 1
ATOM 759 C C . TRP A 1 101 ? -1.652 8.748 1.522 1.00 93.56 101 TRP A C 1
ATOM 761 O O . TRP A 1 101 ? -2.533 8.203 0.869 1.00 93.56 101 TRP A O 1
ATOM 771 N N . VAL A 1 102 ? -0.678 9.455 0.959 1.00 95.19 102 VAL A N 1
ATOM 772 C CA . VAL A 1 102 ? -0.389 9.416 -0.478 1.00 95.19 102 VAL A CA 1
ATOM 773 C C . VAL A 1 102 ? 0.732 8.418 -0.693 1.00 95.19 102 VAL A C 1
ATOM 775 O O . VAL A 1 102 ? 1.848 8.628 -0.217 1.00 95.19 102 VAL A O 1
ATOM 778 N N . VAL A 1 103 ? 0.439 7.329 -1.392 1.00 95.62 103 VAL A N 1
ATOM 779 C CA . VAL A 1 103 ? 1.394 6.254 -1.648 1.00 95.62 103 VAL A CA 1
ATOM 780 C C . VAL A 1 103 ? 1.650 6.186 -3.140 1.00 95.62 103 VAL A C 1
ATOM 782 O O . VAL A 1 103 ? 0.747 5.877 -3.905 1.00 95.62 103 VAL A O 1
ATOM 785 N N . VAL A 1 104 ? 2.875 6.459 -3.569 1.00 95.94 104 VAL A N 1
ATOM 786 C CA . VAL A 1 104 ? 3.239 6.311 -4.983 1.00 95.94 104 VAL A CA 1
ATOM 787 C C . VAL A 1 104 ? 3.460 4.839 -5.278 1.00 95.94 104 VAL A C 1
ATOM 789 O O . VAL A 1 104 ? 4.306 4.218 -4.643 1.00 95.94 104 VAL A O 1
ATOM 792 N N . THR A 1 105 ? 2.720 4.286 -6.232 1.00 94.56 105 THR A N 1
ATOM 793 C CA . THR A 1 105 ? 2.881 2.899 -6.666 1.00 94.56 105 THR A CA 1
ATOM 794 C C . THR A 1 105 ? 3.727 2.850 -7.927 1.00 94.56 105 THR A C 1
ATOM 796 O O . THR A 1 105 ? 3.387 3.478 -8.933 1.00 94.56 105 THR A O 1
ATOM 799 N N . VAL A 1 106 ? 4.812 2.088 -7.870 1.00 91.06 106 VAL A N 1
ATOM 800 C CA . VAL A 1 106 ? 5.757 1.909 -8.967 1.00 91.06 106 VAL A CA 1
ATOM 801 C C . VAL A 1 106 ? 5.814 0.431 -9.331 1.00 91.06 106 VAL A C 1
ATOM 803 O O . VAL A 1 106 ? 6.061 -0.422 -8.475 1.00 91.06 106 VAL A O 1
ATOM 806 N N . LEU A 1 107 ? 5.625 0.152 -10.618 1.00 88.19 107 LEU A N 1
ATOM 807 C CA . LEU A 1 107 ? 5.917 -1.134 -11.237 1.00 88.19 107 LEU A CA 1
ATOM 808 C C . LEU A 1 107 ? 7.072 -0.911 -12.224 1.00 88.19 107 LEU A C 1
ATOM 810 O O . LEU A 1 107 ? 6.819 -0.469 -13.344 1.00 88.19 107 LEU A O 1
ATOM 814 N N . PRO A 1 108 ? 8.330 -1.108 -11.800 1.00 85.19 108 PRO A N 1
ATOM 815 C CA . PRO A 1 108 ? 9.471 -0.912 -12.682 1.00 85.19 108 PRO A CA 1
ATOM 816 C C . PRO A 1 108 ? 9.467 -1.971 -13.787 1.00 85.19 108 PRO A C 1
ATOM 818 O O . PRO A 1 108 ? 9.243 -3.145 -13.510 1.00 85.19 108 PRO A O 1
ATOM 821 N N . ARG A 1 109 ? 9.734 -1.557 -15.025 1.00 84.00 109 ARG A N 1
ATOM 822 C CA . ARG A 1 109 ? 9.773 -2.423 -16.216 1.00 84.00 109 ARG A CA 1
ATOM 823 C C . ARG A 1 109 ? 11.180 -2.843 -16.620 1.00 84.00 109 ARG A C 1
ATOM 825 O O . ARG A 1 109 ? 11.338 -3.840 -17.317 1.00 84.00 109 ARG A O 1
ATOM 832 N N . ASP A 1 110 ? 12.200 -2.104 -16.184 1.00 83.44 110 ASP A N 1
ATOM 833 C CA . ASP A 1 110 ? 13.598 -2.508 -16.329 1.00 83.44 110 ASP A CA 1
ATOM 834 C C . ASP A 1 110 ? 14.502 -2.001 -15.176 1.00 83.44 110 ASP A C 1
ATOM 836 O O . ASP A 1 110 ? 14.076 -1.282 -14.263 1.00 83.44 110 ASP A O 1
ATOM 840 N N . ILE A 1 111 ? 15.784 -2.384 -15.213 1.00 80.75 111 ILE A N 1
ATOM 841 C CA . ILE A 1 111 ? 16.811 -1.910 -14.267 1.00 80.75 111 ILE A CA 1
ATOM 842 C C . ILE A 1 111 ? 17.069 -0.396 -14.383 1.00 80.75 111 ILE A C 1
ATOM 844 O O . ILE A 1 111 ? 17.491 0.245 -13.411 1.00 80.75 111 ILE A O 1
ATOM 848 N N . ASN 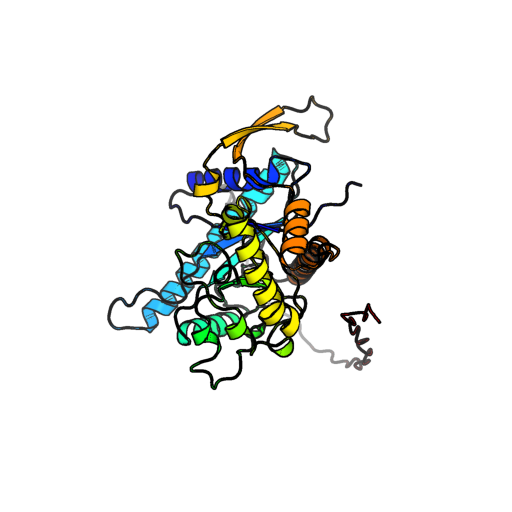A 1 112 ? 16.811 0.198 -15.552 1.00 83.69 112 ASN A N 1
ATOM 849 C CA . ASN A 1 112 ? 16.990 1.630 -15.776 1.00 83.69 112 ASN A CA 1
ATOM 850 C C . ASN A 1 112 ? 15.928 2.430 -15.022 1.00 83.69 112 ASN A C 1
ATOM 852 O O . ASN A 1 112 ? 16.259 3.435 -14.398 1.00 83.69 112 ASN A O 1
ATOM 856 N N . GLU A 1 113 ? 14.679 1.966 -15.010 1.00 87.69 113 GLU A N 1
ATOM 857 C CA . GLU A 1 113 ? 13.589 2.553 -14.238 1.00 87.69 113 GLU A CA 1
ATOM 858 C C . GLU A 1 113 ? 13.869 2.470 -12.733 1.00 87.69 113 GLU A C 1
ATOM 860 O O . GLU A 1 113 ? 13.763 3.476 -12.032 1.00 87.69 113 GLU A O 1
ATOM 865 N N . LEU A 1 114 ? 14.337 1.327 -12.223 1.00 84.56 114 LEU A N 1
ATOM 866 C CA . LEU A 1 114 ? 14.767 1.219 -10.820 1.00 84.56 114 LEU A CA 1
ATOM 867 C C . LEU A 1 114 ? 15.889 2.205 -10.472 1.00 84.56 114 LEU A C 1
ATOM 869 O O . LEU A 1 114 ? 15.861 2.854 -9.422 1.00 84.56 114 LEU A O 1
ATOM 873 N N . SER A 1 115 ? 16.867 2.341 -11.366 1.00 85.12 115 SER A N 1
ATOM 874 C CA . SER A 1 115 ? 17.976 3.280 -11.193 1.00 85.12 115 SER A CA 1
ATOM 875 C C . SER A 1 115 ? 17.489 4.732 -11.243 1.00 85.12 115 SER A C 1
ATOM 877 O O . SER A 1 115 ? 17.933 5.568 -10.456 1.00 85.12 115 SER A O 1
ATOM 879 N N . LEU A 1 116 ? 16.529 5.038 -12.118 1.00 87.94 116 LEU A N 1
ATOM 880 C CA . LEU A 1 116 ? 15.886 6.345 -12.214 1.00 87.94 116 LEU A CA 1
ATOM 881 C C . LEU A 1 116 ? 15.110 6.691 -10.939 1.00 87.94 116 LEU A C 1
ATOM 883 O O . LEU A 1 116 ? 15.256 7.803 -10.433 1.00 87.94 116 LEU A O 1
ATOM 887 N N . LEU A 1 117 ? 14.354 5.740 -10.381 1.00 89.69 117 LEU A N 1
ATOM 888 C CA . LEU A 1 117 ? 13.668 5.904 -9.098 1.00 89.69 117 LEU A CA 1
ATOM 889 C C . LEU A 1 117 ? 14.662 6.210 -7.973 1.00 89.69 117 LEU A C 1
ATOM 891 O O . LEU A 1 117 ? 14.445 7.144 -7.199 1.00 89.69 117 LEU A O 1
ATOM 895 N N . ALA A 1 118 ? 15.768 5.464 -7.897 1.00 88.06 118 ALA A N 1
ATOM 896 C CA . ALA A 1 118 ? 16.824 5.730 -6.925 1.00 88.06 118 ALA A CA 1
ATOM 897 C C . ALA A 1 118 ? 17.383 7.150 -7.093 1.00 88.06 118 ALA A C 1
ATOM 899 O O . ALA A 1 118 ? 17.444 7.914 -6.131 1.00 88.06 118 ALA A O 1
ATOM 900 N N . ASN A 1 119 ? 17.710 7.545 -8.327 1.00 89.12 119 ASN A N 1
ATOM 901 C CA . ASN A 1 119 ? 18.244 8.870 -8.644 1.00 89.12 119 ASN A CA 1
ATOM 902 C C . ASN A 1 119 ? 17.268 10.000 -8.294 1.00 89.12 119 ASN A C 1
ATOM 904 O O . ASN A 1 119 ? 17.687 11.039 -7.784 1.00 89.12 119 ASN A O 1
ATOM 908 N N . TRP A 1 120 ? 15.965 9.805 -8.516 1.00 91.00 120 TRP A N 1
ATOM 909 C CA . TRP A 1 120 ? 14.940 10.762 -8.098 1.00 91.00 120 TRP A CA 1
ATOM 910 C C . TRP A 1 120 ? 14.959 11.005 -6.591 1.00 91.00 120 TRP A C 1
ATOM 912 O O . TRP A 1 120 ? 14.736 12.138 -6.175 1.00 91.00 120 TRP A O 1
ATOM 922 N N . GLN A 1 121 ? 15.256 9.979 -5.794 1.00 91.31 121 GLN A N 1
ATOM 923 C CA . GLN A 1 121 ? 15.212 10.027 -4.332 1.00 91.31 121 GLN A CA 1
ATOM 924 C C . GLN A 1 121 ? 16.544 10.425 -3.685 1.00 91.31 121 GLN A C 1
ATOM 926 O O . GLN A 1 121 ? 16.553 10.913 -2.552 1.00 91.31 121 GLN A O 1
ATOM 931 N N . MET A 1 122 ? 17.661 10.291 -4.407 1.00 87.25 122 MET A N 1
ATOM 932 C CA . MET A 1 122 ? 18.972 10.780 -3.966 1.00 87.25 122 MET A CA 1
ATOM 933 C C . MET A 1 122 ? 18.980 12.305 -3.777 1.00 87.25 122 MET A C 1
ATOM 935 O O . MET A 1 122 ? 19.519 12.797 -2.783 1.00 87.25 122 MET A O 1
ATOM 939 N N . ASP A 1 123 ? 18.335 13.057 -4.676 1.00 84.62 123 ASP A N 1
ATOM 940 C CA . ASP A 1 123 ? 18.112 14.494 -4.486 1.00 84.62 123 ASP A CA 1
ATOM 941 C C . ASP A 1 123 ? 16.855 14.735 -3.641 1.00 84.62 123 ASP A C 1
ATOM 943 O O . ASP A 1 123 ? 15.740 14.924 -4.139 1.00 84.62 123 ASP A O 1
ATOM 947 N N . ARG A 1 124 ? 17.053 14.745 -2.320 1.00 82.50 124 ARG A N 1
ATOM 948 C CA . ARG A 1 124 ? 15.970 14.839 -1.331 1.00 82.50 124 ARG A CA 1
ATOM 949 C C . ARG A 1 124 ? 15.089 16.077 -1.486 1.00 82.50 124 ARG A C 1
ATOM 951 O O . ARG A 1 124 ? 13.909 16.023 -1.147 1.00 82.50 124 ARG A O 1
ATOM 958 N N . HIS A 1 125 ? 15.650 17.187 -1.962 1.00 82.06 125 HIS A N 1
ATOM 959 C CA . HIS A 1 125 ? 14.929 18.456 -2.068 1.00 82.06 125 HIS A CA 1
ATOM 960 C C . HIS A 1 125 ? 14.197 18.589 -3.396 1.00 82.06 125 HIS A C 1
ATOM 962 O O . HIS A 1 125 ? 13.136 19.213 -3.449 1.00 82.06 125 HIS A O 1
ATOM 968 N N . ARG A 1 126 ? 14.738 17.991 -4.462 1.00 87.62 126 ARG A N 1
ATOM 969 C CA . ARG A 1 126 ? 14.143 18.093 -5.794 1.00 87.62 126 ARG A CA 1
ATOM 970 C C . ARG A 1 126 ? 13.301 16.890 -6.177 1.00 87.62 126 ARG A C 1
ATOM 972 O O . ARG A 1 126 ? 12.605 17.003 -7.180 1.00 87.62 126 ARG A O 1
ATOM 979 N N . SER A 1 127 ? 13.339 15.778 -5.437 1.00 92.75 127 SER A N 1
ATOM 980 C CA . SER A 1 127 ? 12.570 14.565 -5.752 1.00 92.75 127 SER A CA 1
ATOM 981 C C . SER A 1 127 ? 11.121 14.902 -6.146 1.00 92.75 127 SER A C 1
ATOM 983 O O . SER A 1 127 ? 10.433 15.614 -5.398 1.00 92.75 127 SER A O 1
ATOM 985 N N . PRO A 1 128 ? 10.624 14.405 -7.298 1.00 93.75 128 PRO A N 1
ATOM 986 C CA . PRO A 1 128 ? 9.229 14.599 -7.689 1.00 93.75 128 PRO A CA 1
ATOM 987 C C . PRO A 1 128 ? 8.293 13.874 -6.716 1.00 93.75 128 PRO A C 1
ATOM 989 O O . PRO A 1 128 ? 7.145 14.271 -6.554 1.00 93.75 128 PRO A O 1
ATOM 992 N N . LEU A 1 129 ? 8.803 12.858 -6.007 1.00 94.94 129 LEU A N 1
ATOM 993 C CA . LEU A 1 129 ? 8.046 12.019 -5.086 1.00 94.94 129 LEU A CA 1
ATOM 994 C C . LEU A 1 129 ? 8.061 12.542 -3.645 1.00 94.94 129 LEU A C 1
ATOM 996 O O . LEU A 1 129 ? 7.508 11.898 -2.759 1.00 94.94 129 LEU A O 1
ATOM 1000 N N . ARG A 1 130 ? 8.664 13.709 -3.381 1.00 91.50 130 ARG A N 1
ATOM 1001 C CA . ARG A 1 130 ? 8.862 14.254 -2.022 1.00 91.50 130 ARG A CA 1
ATOM 1002 C C . ARG A 1 130 ? 7.590 14.513 -1.214 1.00 91.50 130 ARG A C 1
ATOM 1004 O O . ARG A 1 130 ? 7.681 14.701 -0.010 1.00 91.50 130 ARG A O 1
ATOM 1011 N N . GLN A 1 131 ? 6.434 14.589 -1.871 1.00 91.62 131 GLN A N 1
ATOM 1012 C CA . GLN A 1 131 ? 5.139 14.785 -1.212 1.00 91.62 131 GLN A CA 1
ATOM 1013 C C . GLN A 1 131 ? 4.438 13.465 -0.853 1.00 91.62 131 GLN A C 1
ATOM 1015 O O . GLN A 1 131 ? 3.442 13.486 -0.127 1.00 91.62 131 GLN A O 1
ATOM 1020 N N . ALA A 1 132 ? 4.934 12.334 -1.365 1.00 93.75 132 ALA A N 1
ATOM 1021 C CA . ALA A 1 132 ? 4.396 11.018 -1.059 1.00 93.75 132 ALA A CA 1
ATOM 1022 C C . ALA A 1 132 ? 4.803 10.588 0.354 1.00 93.75 132 ALA A C 1
ATOM 1024 O O . ALA A 1 132 ? 5.957 10.731 0.750 1.00 93.75 132 ALA A O 1
ATOM 1025 N N . ASP A 1 133 ? 3.859 10.018 1.096 1.00 93.12 133 ASP A N 1
ATOM 1026 C CA . ASP A 1 133 ? 4.061 9.509 2.453 1.00 93.12 133 ASP A CA 1
ATOM 1027 C C . ASP A 1 133 ? 4.731 8.125 2.453 1.00 93.12 133 ASP A C 1
ATOM 1029 O O . ASP A 1 133 ? 5.454 7.765 3.386 1.00 93.12 133 ASP A O 1
ATOM 1033 N N . ALA A 1 134 ? 4.501 7.346 1.397 1.00 94.12 134 ALA A N 1
ATOM 1034 C CA . ALA A 1 134 ? 5.135 6.056 1.179 1.00 94.12 134 ALA A CA 1
ATOM 1035 C C . ALA A 1 134 ? 5.317 5.768 -0.316 1.00 94.12 134 ALA A C 1
ATOM 1037 O O . ALA A 1 134 ? 4.702 6.400 -1.177 1.00 94.12 134 ALA A O 1
ATOM 1038 N N . LEU A 1 135 ? 6.160 4.783 -0.601 1.00 94.38 135 LEU A N 1
ATOM 1039 C CA . LEU A 1 135 ? 6.294 4.160 -1.909 1.00 94.38 135 LEU A CA 1
ATOM 1040 C C . LEU A 1 135 ? 5.783 2.735 -1.811 1.00 94.38 135 LEU A C 1
ATOM 1042 O O . LEU A 1 135 ? 6.122 2.035 -0.864 1.00 94.38 135 LEU A O 1
ATOM 1046 N N . SER A 1 136 ? 5.009 2.302 -2.792 1.00 94.19 136 SER A N 1
ATOM 1047 C CA . SER A 1 136 ? 4.711 0.900 -3.012 1.00 94.19 136 SER A CA 1
ATOM 1048 C C . SER A 1 136 ? 5.490 0.424 -4.223 1.00 94.19 136 SER A C 1
ATOM 1050 O O . SER A 1 136 ? 5.368 0.993 -5.306 1.00 94.19 136 SER A O 1
ATOM 1052 N N . LEU A 1 137 ? 6.325 -0.585 -4.013 1.00 91.12 137 LEU A N 1
ATOM 1053 C CA . LEU A 1 137 ? 7.096 -1.218 -5.067 1.00 91.12 137 LEU A CA 1
ATOM 1054 C C . LEU A 1 137 ? 6.491 -2.592 -5.314 1.00 91.12 137 LEU A C 1
ATOM 1056 O O . LEU A 1 137 ? 6.564 -3.458 -4.437 1.00 91.12 137 LEU A O 1
ATOM 1060 N N . SER A 1 138 ? 5.893 -2.773 -6.491 1.00 87.25 138 SER A N 1
ATOM 1061 C CA . SER A 1 138 ? 5.424 -4.090 -6.906 1.00 87.25 138 SER A CA 1
ATOM 1062 C C . SER A 1 138 ? 6.614 -5.001 -7.143 1.00 87.25 138 SER A C 1
ATOM 1064 O O . SER A 1 138 ? 7.539 -4.671 -7.886 1.00 87.25 138 SER A O 1
ATOM 1066 N N . LEU A 1 139 ? 6.573 -6.165 -6.504 1.00 79.81 139 LEU A N 1
ATOM 1067 C CA . LEU A 1 139 ? 7.561 -7.216 -6.674 1.00 79.81 139 LEU A CA 1
ATOM 1068 C C . LEU A 1 139 ? 7.229 -8.147 -7.852 1.00 79.81 139 LEU A C 1
ATOM 1070 O O . LEU A 1 139 ? 7.713 -9.272 -7.904 1.00 79.81 139 LEU A O 1
ATOM 1074 N N . GLN A 1 140 ? 6.392 -7.705 -8.790 1.00 83.44 140 GLN A N 1
ATOM 1075 C CA . GLN A 1 140 ? 6.035 -8.493 -9.966 1.00 83.44 140 GLN A CA 1
ATOM 1076 C C . GLN A 1 140 ? 7.227 -8.672 -10.918 1.00 83.44 140 GLN A C 1
ATOM 1078 O O . GLN A 1 140 ? 7.569 -9.796 -11.276 1.00 83.44 140 GLN A O 1
ATOM 1083 N N . GLU A 1 141 ? 7.909 -7.580 -11.267 1.00 77.12 141 GLU A N 1
ATOM 1084 C CA . GLU A 1 141 ? 9.045 -7.582 -12.202 1.00 77.12 141 GLU A CA 1
ATOM 1085 C C . GLU A 1 141 ? 10.379 -7.745 -11.474 1.00 77.12 141 GLU A C 1
ATOM 1087 O O . GLU A 1 141 ? 11.296 -6.924 -11.509 1.00 77.12 141 GLU A O 1
ATOM 1092 N N . VAL A 1 142 ? 10.470 -8.822 -10.712 1.00 68.94 142 VAL A N 1
ATOM 1093 C CA . VAL A 1 142 ? 11.515 -8.954 -9.706 1.00 68.94 142 VAL A CA 1
ATOM 1094 C C . VAL A 1 142 ? 12.881 -9.359 -10.253 1.00 68.94 142 VAL A C 1
ATOM 1096 O O . VAL A 1 142 ? 13.907 -9.043 -9.654 1.00 68.94 142 VAL A O 1
ATOM 1099 N N . VAL A 1 143 ? 12.910 -9.979 -11.435 1.00 68.69 143 VAL A N 1
ATOM 1100 C CA . VAL A 1 143 ? 14.152 -10.265 -12.172 1.00 68.69 143 VAL A CA 1
ATOM 1101 C C . VAL A 1 143 ? 14.976 -8.982 -12.339 1.00 68.69 143 VAL A C 1
ATOM 1103 O O . VAL A 1 143 ? 16.199 -8.996 -12.219 1.00 68.69 143 VAL A O 1
ATOM 1106 N N . LEU A 1 144 ? 14.302 -7.841 -12.491 1.00 68.75 144 LEU A N 1
ATOM 1107 C CA . LEU A 1 144 ? 14.932 -6.531 -12.618 1.00 68.75 144 LEU A CA 1
ATOM 1108 C C . LEU A 1 144 ? 15.608 -6.056 -11.336 1.00 68.75 144 LEU A C 1
ATOM 1110 O O . LEU A 1 144 ? 16.578 -5.308 -11.400 1.00 68.75 144 LEU A O 1
ATOM 1114 N N . LEU A 1 145 ? 15.111 -6.472 -10.168 1.00 68.88 145 LEU A N 1
ATOM 1115 C CA . LEU A 1 145 ? 15.733 -6.118 -8.899 1.00 68.88 145 LEU A CA 1
ATOM 1116 C C . LEU A 1 145 ? 17.080 -6.829 -8.736 1.00 68.88 145 LEU A C 1
ATOM 1118 O O . LEU A 1 145 ? 17.951 -6.265 -8.094 1.00 68.88 145 LEU A O 1
ATOM 1122 N N . TRP A 1 146 ? 17.305 -8.015 -9.307 1.00 66.81 146 TRP A N 1
ATOM 1123 C CA . TRP A 1 146 ? 18.533 -8.790 -9.046 1.00 66.81 146 TRP A CA 1
ATOM 1124 C C . TRP A 1 146 ? 19.499 -8.901 -10.220 1.00 66.81 146 TRP A C 1
ATOM 1126 O O . TRP A 1 146 ? 20.536 -9.550 -10.074 1.00 66.81 146 TRP A O 1
ATOM 1136 N N . GLY A 1 147 ? 19.177 -8.323 -11.379 1.00 58.66 147 GLY A N 1
ATOM 1137 C CA . GLY A 1 147 ? 19.858 -8.688 -12.624 1.00 58.66 147 GLY A CA 1
ATOM 1138 C C . GLY A 1 147 ? 19.731 -10.193 -12.899 1.00 58.66 147 GLY A C 1
ATOM 1139 O O . GLY A 1 147 ? 18.955 -10.882 -12.240 1.00 58.66 147 GLY A O 1
ATOM 1140 N N . ASP A 1 148 ? 20.504 -10.729 -13.843 1.00 56.38 148 ASP A N 1
ATOM 1141 C CA . ASP A 1 148 ? 20.400 -12.120 -14.330 1.00 56.38 148 ASP A CA 1
ATOM 1142 C C . ASP A 1 148 ? 20.867 -13.197 -13.312 1.00 56.38 148 ASP A C 1
ATOM 1144 O O . ASP A 1 148 ? 21.646 -14.099 -13.622 1.00 56.38 148 ASP A O 1
ATOM 1148 N N . GLY A 1 149 ? 20.445 -13.099 -12.049 1.00 54.62 149 GLY A N 1
ATOM 1149 C CA . GLY A 1 149 ? 20.678 -14.068 -10.976 1.00 54.62 149 GLY A CA 1
ATOM 1150 C C . GLY A 1 149 ? 22.039 -13.965 -10.286 1.00 54.62 149 GLY A C 1
ATOM 1151 O O . GLY A 1 149 ? 22.272 -14.661 -9.300 1.00 54.62 149 GLY A O 1
ATOM 1152 N N . ARG A 1 150 ? 22.941 -13.100 -10.771 1.00 55.66 150 ARG A N 1
ATOM 1153 C CA . ARG A 1 150 ? 24.293 -12.921 -10.207 1.00 55.66 150 ARG A CA 1
ATOM 1154 C C . ARG A 1 150 ? 24.456 -11.669 -9.349 1.00 55.66 150 ARG A C 1
ATOM 1156 O O . ARG A 1 150 ? 25.454 -11.576 -8.632 1.00 55.66 150 ARG A O 1
ATOM 1163 N N . CYS A 1 151 ? 23.541 -10.701 -9.415 1.00 60.16 151 CYS A N 1
ATOM 1164 C CA . CYS A 1 151 ? 23.727 -9.445 -8.695 1.00 60.16 151 CYS A CA 1
ATOM 1165 C C . CYS A 1 151 ? 23.204 -9.532 -7.259 1.00 60.16 151 CYS A C 1
ATOM 1167 O O . CYS A 1 151 ? 22.281 -10.274 -6.919 1.00 60.16 151 CYS A O 1
ATOM 1169 N N . GLN A 1 152 ? 23.823 -8.737 -6.391 1.00 70.44 152 GLN A N 1
ATOM 1170 C CA . GLN A 1 152 ? 23.332 -8.529 -5.038 1.00 70.44 152 GLN A CA 1
ATOM 1171 C C . GLN A 1 152 ? 21.995 -7.783 -5.086 1.00 70.44 152 GLN A C 1
ATOM 1173 O O . GLN A 1 152 ? 21.834 -6.846 -5.867 1.00 70.44 152 GLN A O 1
ATOM 1178 N N . ALA A 1 153 ? 21.058 -8.166 -4.216 1.00 75.50 153 ALA A N 1
ATOM 1179 C CA . ALA A 1 153 ? 19.800 -7.445 -4.071 1.00 75.50 153 ALA A CA 1
ATOM 1180 C C . ALA A 1 153 ? 20.048 -5.952 -3.754 1.00 75.50 153 ALA A C 1
ATOM 1182 O O . ALA A 1 153 ? 20.916 -5.646 -2.924 1.00 75.50 153 ALA A O 1
ATOM 1183 N N . PRO A 1 154 ? 19.296 -5.028 -4.377 1.00 78.62 154 PRO A N 1
ATOM 1184 C CA . PRO A 1 154 ? 19.504 -3.600 -4.248 1.00 78.62 154 PRO A CA 1
ATOM 1185 C C . PRO A 1 154 ? 19.183 -3.170 -2.827 1.00 78.62 154 PRO A C 1
ATOM 1187 O O . PRO A 1 154 ? 18.346 -3.758 -2.141 1.00 78.62 154 PRO A O 1
ATOM 1190 N N . MET A 1 155 ? 19.843 -2.106 -2.387 1.00 82.31 155 MET A N 1
ATOM 1191 C CA . MET A 1 155 ? 19.518 -1.476 -1.114 1.00 82.31 155 MET A CA 1
ATOM 1192 C C . MET A 1 155 ? 18.211 -0.696 -1.271 1.00 82.31 155 MET A C 1
ATOM 1194 O O . MET A 1 155 ? 18.224 0.471 -1.658 1.00 82.31 155 MET A O 1
ATOM 1198 N N . LEU A 1 156 ? 17.088 -1.347 -0.971 1.00 86.31 156 LEU A N 1
ATOM 1199 C CA . LEU A 1 156 ? 15.736 -0.797 -1.107 1.00 86.31 156 LEU A CA 1
ATOM 1200 C C . LEU A 1 156 ? 15.522 0.436 -0.221 1.00 86.31 156 LEU A C 1
ATOM 1202 O O . LEU A 1 156 ? 14.726 1.313 -0.543 1.00 86.31 156 LEU A O 1
ATOM 1206 N N . GLU A 1 157 ? 16.278 0.554 0.873 1.00 83.62 157 GLU A N 1
ATOM 1207 C CA . GLU A 1 157 ? 16.285 1.756 1.710 1.00 83.62 157 GLU A CA 1
ATOM 1208 C C . GLU A 1 157 ? 16.722 3.027 0.967 1.00 83.62 157 GLU A C 1
ATOM 1210 O O . GLU A 1 157 ? 16.276 4.118 1.325 1.00 83.62 157 GLU A O 1
ATOM 1215 N N . LYS A 1 158 ? 17.534 2.899 -0.095 1.00 84.38 158 LYS A N 1
ATOM 1216 C CA . LYS A 1 158 ? 17.972 4.033 -0.923 1.00 84.38 158 LYS A CA 1
ATOM 1217 C C . LYS A 1 158 ? 16.842 4.618 -1.762 1.00 84.38 158 LYS A C 1
ATOM 1219 O O . LYS A 1 158 ? 16.961 5.744 -2.232 1.00 84.38 158 LYS A O 1
ATOM 1224 N N . PHE A 1 159 ? 15.739 3.889 -1.930 1.00 86.94 159 PHE A N 1
ATOM 1225 C CA . PHE A 1 159 ? 14.558 4.396 -2.622 1.00 86.94 159 PHE A CA 1
ATOM 1226 C C . PHE A 1 159 ? 13.728 5.339 -1.745 1.00 86.94 159 PHE A C 1
ATOM 1228 O O . PHE A 1 159 ? 12.768 5.923 -2.232 1.00 86.94 159 PHE A O 1
ATOM 1235 N N . LEU A 1 160 ? 14.059 5.503 -0.460 1.00 91.69 160 LEU A N 1
ATOM 1236 C CA . LEU A 1 160 ? 13.226 6.245 0.479 1.00 91.69 160 LEU A CA 1
ATOM 1237 C C . LEU A 1 160 ? 13.846 7.572 0.905 1.00 91.69 160 LEU A C 1
ATOM 1239 O O . LEU A 1 160 ? 14.943 7.623 1.462 1.00 91.69 160 LEU A O 1
ATOM 1243 N N . LEU A 1 161 ? 13.055 8.641 0.819 1.00 91.19 161 LEU A N 1
ATOM 1244 C CA . LEU A 1 161 ? 13.332 9.870 1.567 1.00 91.19 161 LEU A CA 1
ATOM 1245 C C . LEU A 1 161 ? 13.145 9.644 3.070 1.00 91.19 161 LEU A C 1
ATOM 1247 O O . LEU A 1 161 ? 12.401 8.742 3.447 1.00 91.19 161 LEU A O 1
ATOM 1251 N N . PR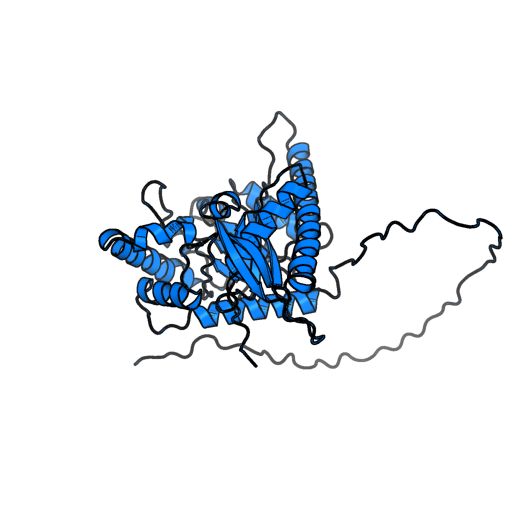O A 1 162 ? 13.727 10.471 3.959 1.00 88.31 162 PRO A N 1
ATOM 1252 C CA . PRO A 1 162 ? 13.688 10.241 5.409 1.00 88.31 162 PRO A CA 1
ATOM 1253 C C . PRO A 1 162 ? 12.288 10.034 6.012 1.00 88.31 162 PRO A C 1
ATOM 1255 O O . PRO A 1 162 ? 12.123 9.246 6.940 1.00 88.31 162 PRO A O 1
ATOM 1258 N N . HIS A 1 163 ? 11.270 10.711 5.475 1.00 88.81 163 HIS A N 1
ATOM 1259 C CA . HIS A 1 163 ? 9.893 10.631 5.969 1.00 88.81 163 HIS A CA 1
ATOM 1260 C C . HIS A 1 163 ? 9.087 9.471 5.371 1.00 88.81 163 HIS A C 1
ATOM 1262 O O . HIS A 1 163 ? 8.020 9.143 5.890 1.00 88.81 163 HIS A O 1
ATOM 1268 N N . GLN A 1 164 ? 9.589 8.858 4.298 1.00 92.94 164 GLN A N 1
ATOM 1269 C CA . GLN A 1 164 ? 8.860 7.860 3.528 1.00 92.94 164 GLN A CA 1
ATOM 1270 C C . GLN A 1 164 ? 8.950 6.474 4.151 1.00 92.94 164 GLN A C 1
ATOM 1272 O O . GLN A 1 164 ? 9.886 6.145 4.890 1.00 92.94 164 GLN A O 1
ATOM 1277 N N . SER A 1 165 ? 7.964 5.653 3.825 1.00 93.88 165 SER A N 1
ATOM 1278 C CA . SER A 1 165 ? 7.943 4.224 4.133 1.00 93.88 165 SER A CA 1
ATOM 1279 C C . SER A 1 165 ? 7.854 3.421 2.837 1.00 93.88 165 SER A C 1
ATOM 1281 O O . SER A 1 165 ? 7.437 3.959 1.814 1.00 93.88 165 SER A O 1
ATOM 1283 N N . LEU A 1 166 ? 8.265 2.159 2.869 1.00 94.06 166 LEU A N 1
ATOM 1284 C CA . LEU A 1 166 ? 8.208 1.249 1.732 1.00 94.06 166 LEU A CA 1
ATOM 1285 C C . LEU A 1 166 ? 7.126 0.196 1.958 1.00 94.06 166 LEU A C 1
ATOM 1287 O O . LEU A 1 166 ? 7.090 -0.457 2.998 1.00 94.06 166 LEU A O 1
ATOM 1291 N N . LEU A 1 167 ? 6.266 0.015 0.971 1.00 94.50 167 LEU A N 1
ATOM 1292 C CA . LEU A 1 167 ? 5.297 -1.061 0.888 1.00 94.50 167 LEU A CA 1
ATOM 1293 C C . LEU A 1 167 ? 5.778 -2.017 -0.205 1.00 94.50 167 LEU A C 1
ATOM 1295 O O . LEU A 1 167 ? 5.766 -1.672 -1.384 1.00 94.50 167 LEU A O 1
ATOM 1299 N N . LEU A 1 168 ? 6.255 -3.193 0.182 1.00 92.25 168 LEU A N 1
ATOM 1300 C CA . LEU A 1 168 ? 6.650 -4.230 -0.765 1.00 92.25 168 LEU A CA 1
ATOM 1301 C C . LEU A 1 168 ? 5.408 -5.006 -1.171 1.00 92.25 168 LEU A C 1
ATOM 1303 O O . LEU A 1 168 ? 4.907 -5.815 -0.393 1.00 92.25 168 LEU A O 1
ATOM 1307 N N . ASP A 1 169 ? 4.895 -4.717 -2.358 1.00 92.62 169 ASP A N 1
ATOM 1308 C CA . ASP A 1 169 ? 3.670 -5.326 -2.852 1.00 92.62 169 ASP A CA 1
ATOM 1309 C C . ASP A 1 169 ? 3.964 -6.719 -3.430 1.00 92.62 169 ASP A C 1
ATOM 1311 O O . ASP A 1 169 ? 4.592 -6.868 -4.481 1.00 92.62 169 ASP A O 1
ATOM 1315 N N . VAL A 1 170 ? 3.512 -7.742 -2.701 1.00 91.88 170 VAL A N 1
ATOM 1316 C CA . VAL A 1 170 ? 3.614 -9.167 -3.057 1.00 91.88 170 VAL A CA 1
ATOM 1317 C C . VAL A 1 170 ? 2.308 -9.708 -3.634 1.00 91.88 170 VAL A C 1
ATOM 1319 O O . VAL A 1 170 ? 2.149 -10.919 -3.771 1.00 91.88 170 VAL A O 1
ATOM 1322 N N . THR A 1 171 ? 1.358 -8.842 -3.991 1.00 91.38 171 THR A N 1
ATOM 1323 C CA . THR A 1 171 ? 0.051 -9.258 -4.522 1.00 91.38 171 THR A CA 1
ATOM 1324 C C . THR A 1 171 ? 0.196 -10.092 -5.797 1.00 91.38 171 THR A C 1
ATOM 1326 O O . THR A 1 171 ? -0.603 -10.983 -6.040 1.00 91.38 171 THR A O 1
ATOM 1329 N N . CYS A 1 172 ? 1.274 -9.907 -6.565 1.00 89.25 172 CYS A N 1
ATOM 1330 C CA . CYS A 1 172 ? 1.614 -10.742 -7.723 1.00 89.25 172 CYS A CA 1
ATOM 1331 C C . CYS A 1 172 ? 1.862 -12.235 -7.410 1.00 89.25 172 CYS A C 1
ATOM 1333 O O . CYS A 1 172 ? 1.947 -13.046 -8.331 1.00 89.25 172 CYS A O 1
ATOM 1335 N N . CYS A 1 173 ? 1.992 -12.609 -6.135 1.00 91.12 173 CYS A N 1
ATOM 1336 C CA . CYS A 1 173 ? 2.221 -13.985 -5.681 1.00 91.12 173 CYS A CA 1
ATOM 1337 C C . CYS A 1 173 ? 0.933 -14.713 -5.276 1.00 91.12 173 CYS A C 1
ATOM 1339 O O . CYS A 1 173 ? 0.960 -15.909 -4.986 1.00 91.12 173 CYS A O 1
ATOM 1341 N N . ILE A 1 174 ? -0.179 -13.984 -5.195 1.00 90.00 174 ILE A N 1
ATOM 1342 C CA . ILE A 1 174 ? -1.454 -14.448 -4.649 1.00 90.00 174 ILE A CA 1
ATOM 1343 C C . ILE A 1 174 ? -2.593 -14.096 -5.596 1.00 90.00 174 ILE A C 1
ATOM 1345 O O . ILE A 1 174 ? -2.539 -13.111 -6.327 1.00 90.00 174 ILE A O 1
ATOM 1349 N N . GLY A 1 175 ? -3.644 -14.905 -5.560 1.00 84.31 175 GLY A N 1
ATOM 1350 C CA . GLY A 1 175 ? -4.816 -14.716 -6.407 1.00 84.31 175 GLY A CA 1
ATOM 1351 C C . GLY A 1 175 ? -4.997 -15.829 -7.431 1.00 84.31 175 GLY A C 1
ATOM 1352 O O . GLY A 1 175 ? -4.426 -16.920 -7.317 1.00 84.31 175 GLY A O 1
ATOM 1353 N N . GLU A 1 176 ? -5.877 -15.563 -8.393 1.00 73.94 176 GLU A N 1
ATOM 1354 C CA . GLU A 1 176 ? -6.385 -16.555 -9.341 1.00 73.94 176 GLU A CA 1
ATOM 1355 C C . GLU A 1 176 ? -5.392 -16.893 -10.458 1.00 73.94 176 GLU A C 1
ATOM 1357 O O . GLU A 1 176 ? -4.679 -16.036 -10.982 1.00 73.94 176 GLU A O 1
ATOM 1362 N N . GLY A 1 177 ? -5.400 -18.164 -10.874 1.00 56.72 177 GLY A N 1
ATOM 1363 C CA . GLY A 1 177 ? -4.454 -18.745 -11.834 1.00 56.72 177 GLY A CA 1
ATOM 1364 C C . GLY A 1 177 ? -4.551 -18.240 -13.280 1.00 56.72 177 GLY A C 1
ATOM 1365 O O . GLY A 1 177 ? -3.921 -18.826 -14.152 1.00 56.72 177 GLY A O 1
ATOM 1366 N N . GLY A 1 178 ? -5.326 -17.184 -13.557 1.00 56.59 178 GLY A N 1
ATOM 1367 C CA . GLY A 1 178 ? -5.361 -16.536 -14.873 1.00 56.59 178 GLY A CA 1
ATOM 1368 C C . GLY A 1 178 ? -4.139 -15.652 -15.147 1.00 56.59 178 GLY A C 1
ATOM 1369 O O . GLY A 1 178 ? -3.780 -15.436 -16.302 1.00 56.59 178 GLY A O 1
ATOM 1370 N N . ARG A 1 179 ? -3.472 -15.160 -14.096 1.00 62.84 179 ARG A N 1
ATOM 1371 C CA . ARG A 1 179 ? -2.176 -14.475 -14.195 1.00 62.84 179 ARG A CA 1
ATOM 1372 C C . ARG A 1 179 ? -1.080 -15.446 -13.777 1.00 62.84 179 ARG A C 1
ATOM 1374 O O . ARG A 1 179 ? -1.248 -16.178 -12.803 1.00 62.84 179 ARG A O 1
ATOM 1381 N N . GLN A 1 180 ? 0.043 -15.457 -14.494 1.00 73.88 180 GLN A N 1
ATOM 1382 C CA . GLN A 1 180 ? 1.210 -16.225 -14.069 1.00 73.88 180 GLN A CA 1
ATOM 1383 C C . GLN A 1 180 ? 1.734 -15.614 -12.767 1.00 73.88 180 GLN A C 1
ATOM 1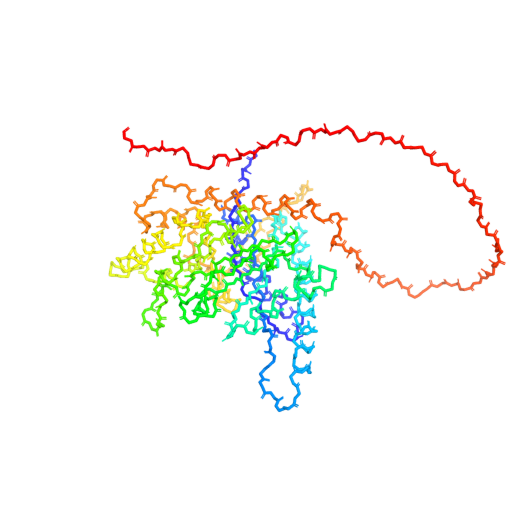385 O O . GLN A 1 180 ? 2.360 -14.557 -12.774 1.00 73.88 180 GLN A O 1
ATOM 1390 N N . LEU A 1 181 ? 1.402 -16.252 -11.645 1.00 85.94 181 LEU A N 1
ATOM 1391 C CA . LEU A 1 181 ? 1.818 -15.790 -10.329 1.00 85.94 181 LEU A CA 1
ATOM 1392 C C . LEU A 1 181 ? 3.331 -15.908 -10.190 1.00 85.94 181 LEU A C 1
ATOM 1394 O O . LEU A 1 181 ? 3.949 -16.879 -10.637 1.00 85.94 181 LEU A O 1
ATOM 1398 N N . VAL A 1 182 ? 3.915 -14.925 -9.521 1.00 87.69 182 VAL A N 1
ATOM 1399 C CA . VAL A 1 182 ? 5.343 -14.916 -9.225 1.00 87.69 182 VAL A CA 1
ATOM 1400 C C . VAL A 1 182 ? 5.604 -15.870 -8.062 1.00 87.69 182 VAL A C 1
ATOM 1402 O O . VAL A 1 182 ? 4.987 -15.760 -7.005 1.00 87.69 182 VAL A O 1
ATOM 1405 N N . ASN A 1 183 ? 6.515 -16.828 -8.248 1.00 88.19 183 ASN A N 1
ATOM 1406 C CA . ASN A 1 183 ? 6.904 -17.756 -7.186 1.00 88.19 183 ASN A CA 1
ATOM 1407 C C . ASN A 1 183 ? 7.687 -17.001 -6.099 1.00 88.19 183 ASN A C 1
ATOM 1409 O O . ASN A 1 183 ? 8.784 -16.556 -6.416 1.00 88.19 183 ASN A O 1
ATOM 1413 N N . PRO A 1 184 ? 7.239 -16.937 -4.827 1.00 89.25 184 PRO A N 1
ATOM 1414 C CA . PRO A 1 184 ? 7.916 -16.176 -3.777 1.00 89.25 184 PRO A CA 1
ATOM 1415 C C . PRO A 1 184 ? 9.389 -16.519 -3.535 1.00 89.25 184 PRO A C 1
ATOM 1417 O O . PRO A 1 184 ? 10.136 -15.680 -3.031 1.00 89.25 184 PRO A O 1
ATOM 1420 N N . ALA A 1 185 ? 9.838 -17.723 -3.904 1.00 86.44 185 ALA A N 1
ATOM 1421 C CA . ALA A 1 185 ? 11.225 -18.157 -3.746 1.00 86.44 185 ALA A CA 1
ATOM 1422 C C . ALA A 1 185 ? 12.233 -17.222 -4.415 1.00 86.44 185 ALA A C 1
ATOM 1424 O O . ALA A 1 185 ? 13.340 -17.047 -3.899 1.00 86.44 185 ALA A O 1
ATOM 1425 N N . VAL A 1 186 ? 11.820 -16.575 -5.501 1.00 83.06 186 VAL A N 1
ATOM 1426 C CA . VAL A 1 186 ? 12.598 -15.553 -6.194 1.00 83.06 186 VAL A CA 1
ATOM 1427 C C . VAL A 1 186 ? 13.062 -14.454 -5.230 1.00 83.06 186 VAL A C 1
ATOM 1429 O O . VAL A 1 186 ? 14.214 -14.054 -5.306 1.00 83.06 186 VAL A O 1
ATOM 1432 N N . PHE A 1 187 ? 12.251 -14.050 -4.240 1.00 84.00 187 PHE A N 1
ATOM 1433 C CA . PHE A 1 187 ? 12.576 -12.975 -3.288 1.00 84.00 187 PHE A CA 1
ATOM 1434 C C . PHE A 1 187 ? 13.580 -13.341 -2.205 1.00 84.00 187 PHE A C 1
ATOM 1436 O O . PHE A 1 187 ? 14.068 -12.448 -1.508 1.00 84.00 187 PHE A O 1
ATOM 1443 N N . SER A 1 188 ? 13.929 -14.621 -2.082 1.00 81.19 188 SER A N 1
ATOM 1444 C CA . SER A 1 188 ? 14.831 -15.110 -1.041 1.00 81.19 188 SER A CA 1
ATOM 1445 C C . SER A 1 188 ? 16.148 -14.316 -0.938 1.00 81.19 188 SER A C 1
ATOM 1447 O O . SER A 1 188 ? 16.597 -14.102 0.183 1.00 81.19 188 SER A O 1
ATOM 1449 N N . PRO A 1 189 ? 16.792 -13.815 -2.012 1.00 81.50 189 PRO A N 1
ATOM 1450 C CA . PRO A 1 189 ? 18.022 -13.026 -1.895 1.00 81.50 189 PRO A CA 1
ATOM 1451 C C . PRO A 1 189 ? 17.881 -11.714 -1.108 1.00 81.50 189 PRO A C 1
ATOM 1453 O O . PRO A 1 189 ? 18.878 -11.219 -0.572 1.00 81.50 189 PRO A O 1
ATOM 1456 N N . ILE A 1 190 ? 16.676 -11.140 -1.015 1.00 82.88 190 ILE A N 1
ATOM 1457 C CA . ILE A 1 190 ? 16.432 -9.923 -0.240 1.00 82.88 190 ILE A CA 1
ATOM 1458 C C . ILE A 1 190 ? 16.439 -10.296 1.242 1.00 82.88 190 ILE A C 1
ATOM 1460 O O . ILE A 1 190 ? 15.609 -11.064 1.728 1.00 82.88 190 ILE A O 1
ATOM 1464 N N . ARG A 1 191 ? 17.393 -9.741 1.986 1.00 84.69 191 ARG A N 1
ATOM 1465 C CA . ARG A 1 191 ? 17.497 -9.942 3.430 1.00 84.69 191 ARG A CA 1
ATOM 1466 C C . ARG A 1 191 ? 17.112 -8.669 4.161 1.00 84.69 191 ARG A C 1
ATOM 1468 O O . ARG A 1 191 ? 17.111 -7.567 3.617 1.00 84.69 191 ARG A O 1
ATOM 1475 N N . ALA A 1 192 ? 16.893 -8.832 5.455 1.00 85.44 192 ALA A N 1
ATOM 1476 C CA . ALA A 1 192 ? 16.698 -7.756 6.417 1.00 85.44 192 ALA A CA 1
ATOM 1477 C C . ALA A 1 192 ? 17.691 -6.571 6.304 1.00 85.44 192 ALA A C 1
ATOM 1479 O O . ALA A 1 192 ? 17.333 -5.467 6.694 1.00 85.44 192 ALA A O 1
ATOM 1480 N N . LYS A 1 193 ? 18.921 -6.776 5.803 1.00 85.44 193 LYS A N 1
ATOM 1481 C CA . LYS A 1 193 ? 19.936 -5.713 5.642 1.00 85.44 193 LYS A CA 1
ATOM 1482 C C . LYS A 1 193 ? 19.750 -4.842 4.393 1.00 85.44 193 LYS A C 1
ATOM 1484 O O . LYS A 1 193 ? 20.339 -3.775 4.314 1.00 85.44 193 LYS A O 1
ATOM 1489 N N . GLN A 1 194 ? 18.988 -5.304 3.401 1.00 86.88 194 GLN A N 1
ATOM 1490 C CA . GLN A 1 194 ? 18.692 -4.535 2.186 1.00 86.88 194 GLN A CA 1
ATOM 1491 C C . GLN A 1 194 ? 17.465 -3.636 2.347 1.00 86.88 194 GLN A C 1
ATOM 1493 O O . GLN A 1 194 ? 17.128 -2.878 1.440 1.00 86.88 194 GLN A O 1
ATOM 1498 N N . ILE A 1 195 ? 16.781 -3.734 3.484 1.00 88.19 195 ILE A N 1
ATOM 1499 C CA . ILE A 1 195 ? 15.503 -3.094 3.731 1.00 88.19 195 ILE A CA 1
ATOM 1500 C C . ILE A 1 195 ? 15.632 -2.143 4.914 1.00 88.19 195 ILE A C 1
ATOM 1502 O O . ILE A 1 195 ? 16.222 -2.479 5.939 1.00 88.19 195 ILE A O 1
ATOM 1506 N N . ALA A 1 196 ? 14.980 -0.987 4.812 1.00 88.56 196 ALA A N 1
ATOM 1507 C CA . ALA A 1 196 ? 14.826 -0.081 5.936 1.00 88.56 196 ALA A CA 1
ATOM 1508 C C . ALA A 1 196 ? 13.857 -0.686 6.971 1.00 88.56 196 ALA A C 1
ATOM 1510 O O . ALA A 1 196 ? 12.634 -0.505 6.878 1.00 88.56 196 ALA A O 1
ATOM 1511 N N . LYS A 1 197 ? 14.390 -1.431 7.948 1.00 85.88 197 LYS A N 1
ATOM 1512 C CA . LYS A 1 197 ? 13.607 -2.013 9.053 1.00 85.88 197 LYS A CA 1
ATOM 1513 C C . LYS A 1 197 ? 12.791 -0.945 9.782 1.00 85.88 197 LYS A C 1
ATOM 1515 O O . LYS A 1 197 ? 13.215 0.199 9.923 1.00 85.88 197 LYS A O 1
ATOM 1520 N N . GLY A 1 198 ? 11.573 -1.299 10.194 1.00 86.88 198 GLY A N 1
ATOM 1521 C CA . GLY A 1 198 ? 10.621 -0.369 10.823 1.00 86.88 198 GLY A CA 1
ATOM 1522 C C . GLY A 1 198 ? 10.055 0.713 9.887 1.00 86.88 198 GLY A C 1
ATOM 1523 O O . GLY A 1 198 ? 9.165 1.472 10.280 1.00 86.88 198 GLY A O 1
ATOM 1524 N N . ARG A 1 199 ? 10.550 0.797 8.645 1.00 92.00 199 ARG A N 1
ATOM 1525 C CA . ARG A 1 199 ? 10.051 1.680 7.579 1.00 92.00 199 ARG A CA 1
ATOM 1526 C C . ARG A 1 199 ? 9.457 0.904 6.417 1.00 92.00 199 ARG A C 1
ATOM 1528 O O . ARG A 1 199 ? 8.899 1.524 5.522 1.00 92.00 199 ARG A O 1
ATOM 1535 N N . THR A 1 200 ? 9.577 -0.416 6.435 1.00 93.75 200 THR A N 1
ATOM 1536 C CA . THR A 1 200 ? 9.121 -1.282 5.358 1.00 93.75 200 THR A CA 1
ATOM 1537 C C . THR A 1 200 ? 8.078 -2.254 5.876 1.00 93.75 200 THR A C 1
ATOM 1539 O O . THR A 1 200 ? 8.203 -2.758 6.990 1.00 93.75 200 THR A O 1
ATOM 1542 N N . CYS A 1 201 ? 7.057 -2.496 5.068 1.00 94.06 201 CYS A N 1
ATOM 1543 C CA . CYS A 1 201 ? 5.994 -3.453 5.320 1.00 94.06 201 CYS A CA 1
ATOM 1544 C C . CYS A 1 201 ? 5.727 -4.226 4.030 1.00 94.06 201 CYS A C 1
ATOM 1546 O O . CYS A 1 201 ? 5.790 -3.655 2.942 1.00 94.06 201 CYS A O 1
ATOM 1548 N N . VAL A 1 202 ? 5.464 -5.523 4.143 1.00 93.56 202 VAL A N 1
ATOM 1549 C CA . VAL A 1 202 ? 4.973 -6.323 3.019 1.00 93.56 202 VAL A CA 1
ATOM 1550 C C . VAL A 1 202 ? 3.480 -6.067 2.877 1.00 93.56 202 VAL A C 1
ATOM 1552 O O . VAL A 1 202 ? 2.774 -6.001 3.879 1.00 93.56 202 VAL A O 1
ATOM 1555 N N . VAL A 1 203 ? 2.995 -5.909 1.651 1.00 93.38 203 VAL A N 1
ATOM 1556 C CA . VAL A 1 203 ? 1.585 -5.649 1.365 1.00 93.38 203 VAL A CA 1
ATOM 1557 C C . VAL A 1 203 ? 1.033 -6.712 0.432 1.00 93.38 203 VAL A C 1
ATOM 1559 O O . VAL A 1 203 ? 1.634 -7.025 -0.590 1.00 93.38 203 VAL A O 1
ATOM 1562 N N . ALA A 1 204 ? -0.122 -7.251 0.802 1.00 92.06 204 ALA A N 1
ATOM 1563 C CA . ALA A 1 204 ? -0.886 -8.207 0.016 1.00 92.06 204 ALA A CA 1
ATOM 1564 C C . ALA A 1 204 ? -2.325 -7.700 -0.087 1.00 92.06 204 ALA A C 1
ATOM 1566 O O . ALA A 1 204 ? -3.042 -7.702 0.912 1.00 92.06 204 ALA A O 1
ATOM 1567 N N . PHE A 1 205 ? -2.754 -7.247 -1.263 1.00 91.50 205 PHE A N 1
ATOM 1568 C CA . PHE A 1 205 ? -4.079 -6.655 -1.429 1.00 91.50 205 PHE A CA 1
ATOM 1569 C C . PHE A 1 205 ? -5.173 -7.719 -1.431 1.00 91.50 205 PHE A C 1
ATOM 1571 O O . PHE A 1 205 ? -5.192 -8.589 -2.304 1.00 91.50 205 PHE A O 1
ATOM 1578 N N . TYR A 1 206 ? -6.103 -7.658 -0.475 1.00 90.25 206 TYR A N 1
ATOM 1579 C CA . TYR A 1 206 ? -7.108 -8.715 -0.350 1.00 90.25 206 TYR A CA 1
ATOM 1580 C C . TYR A 1 206 ? -8.193 -8.683 -1.412 1.00 90.25 206 TYR A C 1
ATOM 1582 O O . TYR A 1 206 ? -8.775 -9.726 -1.680 1.00 90.25 206 TYR A O 1
ATOM 1590 N N . SER A 1 207 ? -8.412 -7.567 -2.110 1.00 87.12 207 SER A N 1
ATOM 1591 C CA . SER A 1 207 ? -9.283 -7.566 -3.296 1.00 87.12 207 SER A CA 1
ATOM 1592 C C . SER A 1 207 ? -8.858 -8.602 -4.347 1.00 87.12 207 SER A C 1
ATOM 1594 O O . SER A 1 207 ? -9.716 -9.181 -5.008 1.00 87.12 207 SER A O 1
ATOM 1596 N N . ALA A 1 208 ? -7.555 -8.883 -4.466 1.00 86.38 208 ALA A N 1
ATOM 1597 C CA . ALA A 1 208 ? -7.006 -9.782 -5.478 1.00 86.38 208 ALA A CA 1
ATOM 1598 C C . ALA A 1 208 ? -7.164 -11.274 -5.144 1.00 86.38 208 ALA A C 1
ATOM 1600 O O . ALA A 1 208 ? -7.112 -12.115 -6.041 1.00 86.38 208 ALA A O 1
ATOM 1601 N N . TRP A 1 209 ? -7.329 -11.621 -3.866 1.00 89.00 209 TRP A N 1
ATOM 1602 C CA . TRP A 1 209 ? -7.344 -13.015 -3.420 1.00 89.00 209 TRP A CA 1
ATOM 1603 C C . TRP A 1 209 ? -8.592 -13.406 -2.630 1.00 89.00 209 TRP A C 1
ATOM 1605 O O . TRP A 1 209 ? -8.874 -14.596 -2.495 1.00 89.00 209 TRP A O 1
ATOM 1615 N N . LEU A 1 210 ? -9.380 -12.442 -2.146 1.00 86.81 210 LEU A N 1
ATOM 1616 C CA . LEU A 1 210 ? -10.617 -12.702 -1.409 1.00 86.81 210 LEU A CA 1
ATOM 1617 C C . LEU A 1 210 ? -11.593 -13.620 -2.173 1.00 86.81 210 LEU A C 1
ATOM 1619 O O . LEU A 1 210 ? -12.132 -14.518 -1.526 1.00 86.81 210 LEU A O 1
ATOM 1623 N N . PRO A 1 211 ? -11.779 -13.513 -3.509 1.00 85.00 211 PRO A N 1
ATOM 1624 C CA . PRO A 1 211 ? -12.653 -14.429 -4.252 1.00 85.00 211 PRO A CA 1
ATOM 1625 C C . PRO A 1 211 ? -12.292 -15.914 -4.110 1.00 85.00 211 PRO A C 1
ATOM 1627 O O . PRO A 1 211 ? -13.171 -16.769 -4.005 1.00 85.00 211 PRO A O 1
ATOM 1630 N N . LEU A 1 212 ? -10.998 -16.233 -4.013 1.00 86.38 212 LEU A N 1
ATOM 1631 C CA . LEU A 1 212 ? -10.535 -17.609 -3.834 1.00 86.38 212 LEU A CA 1
ATOM 1632 C C . LEU A 1 212 ? -10.897 -18.190 -2.466 1.00 86.38 212 LEU A C 1
ATOM 1634 O O . LEU A 1 212 ? -10.998 -19.410 -2.328 1.00 86.38 212 LEU A O 1
ATOM 1638 N N . SER A 1 213 ? -11.130 -17.343 -1.461 1.00 84.88 213 SER A N 1
ATOM 1639 C CA . SER A 1 213 ? -11.474 -17.795 -0.109 1.00 84.88 213 SER A CA 1
ATOM 1640 C C . SER A 1 213 ? -12.874 -18.420 -0.007 1.00 84.88 213 SER A C 1
ATOM 1642 O O . SER A 1 213 ? -13.179 -19.068 0.992 1.00 84.88 213 SER A O 1
ATOM 1644 N N . PHE A 1 214 ? -13.716 -18.273 -1.039 1.00 84.25 214 PHE A N 1
ATOM 1645 C CA . PHE A 1 214 ? -15.091 -18.783 -1.051 1.00 84.25 214 PHE A CA 1
ATOM 1646 C C . PHE A 1 214 ? -15.210 -20.275 -1.389 1.00 84.25 214 PHE A C 1
ATOM 1648 O O . PHE A 1 214 ? -16.282 -20.854 -1.223 1.00 84.25 214 PHE A O 1
ATOM 1655 N N . SER A 1 215 ? -14.133 -20.916 -1.856 1.00 88.69 215 SER A N 1
ATOM 1656 C CA . SER A 1 215 ? -14.123 -22.347 -2.181 1.00 88.69 215 SER A CA 1
ATOM 1657 C C . SER A 1 215 ? -13.048 -23.088 -1.393 1.00 88.69 215 SER A C 1
ATOM 1659 O O . SER A 1 215 ? -11.993 -22.539 -1.091 1.00 88.69 215 SER A O 1
ATOM 1661 N N . THR A 1 216 ? -13.274 -24.367 -1.093 1.00 89.06 216 THR A N 1
ATOM 1662 C CA . THR A 1 216 ? -12.297 -25.209 -0.378 1.00 89.06 216 THR A CA 1
ATOM 1663 C C . THR A 1 216 ? -10.995 -25.372 -1.162 1.00 89.06 216 THR A C 1
ATOM 1665 O O . THR A 1 216 ? -9.909 -25.270 -0.593 1.00 89.06 216 THR A O 1
ATOM 1668 N N . ARG A 1 217 ? -11.092 -25.564 -2.485 1.00 90.12 217 ARG A N 1
ATOM 1669 C CA . ARG A 1 217 ? -9.932 -25.640 -3.383 1.00 90.12 217 ARG A CA 1
ATOM 1670 C C . ARG A 1 217 ? -9.166 -24.318 -3.426 1.00 90.12 217 ARG A C 1
ATOM 1672 O O . ARG A 1 217 ? -7.942 -24.332 -3.324 1.00 90.12 217 ARG A O 1
ATOM 1679 N N . GLY A 1 218 ? -9.875 -23.197 -3.557 1.00 90.19 218 GLY A N 1
ATOM 1680 C CA . GLY A 1 218 ? -9.264 -21.869 -3.549 1.00 90.19 218 GLY A CA 1
ATOM 1681 C C . GLY A 1 218 ? -8.599 -21.556 -2.209 1.00 90.19 218 GLY A C 1
ATOM 1682 O O . GLY A 1 218 ? -7.463 -21.096 -2.194 1.00 90.19 218 GLY A O 1
ATOM 1683 N N . LEU A 1 219 ? -9.223 -21.916 -1.085 1.00 89.12 219 LEU A N 1
ATOM 1684 C CA . LEU A 1 219 ? -8.639 -21.758 0.246 1.00 89.12 219 LEU A CA 1
ATOM 1685 C C . LEU A 1 219 ? -7.345 -22.568 0.414 1.00 89.12 219 LEU A C 1
ATOM 1687 O O . LEU A 1 219 ? -6.359 -22.034 0.915 1.00 89.12 219 LEU A O 1
ATOM 1691 N N . ALA A 1 220 ? -7.320 -23.826 -0.034 1.00 90.56 220 ALA A N 1
ATOM 1692 C CA . ALA A 1 220 ? -6.113 -24.654 0.004 1.00 90.56 220 ALA A CA 1
ATOM 1693 C C . ALA A 1 220 ? -4.980 -24.056 -0.850 1.00 90.56 220 ALA A C 1
ATOM 1695 O O . ALA A 1 220 ? -3.820 -24.038 -0.436 1.00 90.56 220 ALA A O 1
ATOM 1696 N N . GLN A 1 221 ? -5.319 -23.510 -2.021 1.00 91.69 221 GLN A N 1
ATOM 1697 C CA . GLN A 1 221 ? -4.369 -22.799 -2.874 1.00 91.69 221 GLN A CA 1
ATOM 1698 C C . GLN A 1 221 ? -3.831 -21.531 -2.195 1.00 91.69 221 GLN A C 1
ATOM 1700 O O . GLN A 1 221 ? -2.620 -21.317 -2.187 1.00 91.69 221 GLN A O 1
ATOM 1705 N N . LEU A 1 222 ? -4.700 -20.721 -1.582 1.00 92.56 222 LEU A N 1
ATOM 1706 C CA . LEU A 1 222 ? -4.290 -19.536 -0.825 1.00 92.56 222 LEU A CA 1
ATOM 1707 C C . LEU A 1 222 ? -3.376 -19.904 0.344 1.00 92.56 222 LEU A C 1
ATOM 1709 O O . LEU A 1 222 ? -2.353 -19.258 0.536 1.00 92.56 222 LEU A O 1
ATOM 1713 N N . GLN A 1 223 ? -3.695 -20.958 1.097 1.00 93.44 223 GLN A N 1
ATOM 1714 C CA . GLN A 1 223 ? -2.839 -21.438 2.185 1.00 93.44 223 GLN A CA 1
ATOM 1715 C C . GLN A 1 223 ? -1.433 -21.777 1.685 1.00 93.44 223 GLN A C 1
ATOM 1717 O O . GLN A 1 223 ? -0.448 -21.400 2.317 1.00 93.44 223 GLN A O 1
ATOM 1722 N N . GLN A 1 224 ? -1.320 -22.448 0.537 1.00 93.38 224 GLN A N 1
ATOM 1723 C CA . GLN A 1 224 ? -0.020 -22.740 -0.058 1.00 93.38 224 GLN A CA 1
ATOM 1724 C C . GLN A 1 224 ? 0.724 -21.453 -0.452 1.00 93.38 224 GLN A C 1
ATOM 1726 O O . GLN A 1 224 ? 1.874 -21.270 -0.055 1.00 93.38 224 GLN A O 1
ATOM 1731 N N . GLN A 1 225 ? 0.056 -20.529 -1.149 1.00 93.88 225 GLN A N 1
ATOM 1732 C CA . GLN A 1 225 ? 0.647 -19.255 -1.578 1.00 93.88 225 GLN A CA 1
ATOM 1733 C C . GLN A 1 225 ? 1.127 -18.405 -0.388 1.00 93.88 225 GLN A C 1
ATOM 1735 O O . GLN A 1 225 ? 2.254 -17.908 -0.387 1.00 93.88 225 GLN A O 1
ATOM 1740 N N . PHE A 1 226 ? 0.311 -18.273 0.662 1.00 94.62 226 PHE A N 1
ATOM 1741 C CA . PHE A 1 226 ? 0.675 -17.534 1.872 1.00 94.62 226 PHE A CA 1
ATOM 1742 C C . PHE A 1 226 ? 1.826 -18.213 2.624 1.00 94.62 226 PHE A C 1
ATOM 1744 O O . PHE A 1 226 ? 2.761 -17.534 3.045 1.00 94.62 226 PHE A O 1
ATOM 1751 N N . ARG A 1 227 ? 1.842 -19.545 2.745 1.00 93.44 227 ARG A N 1
ATOM 1752 C CA . ARG A 1 227 ? 2.982 -20.265 3.345 1.00 93.44 227 ARG A CA 1
ATOM 1753 C C . ARG A 1 227 ? 4.285 -20.032 2.582 1.00 93.44 227 ARG A C 1
ATOM 1755 O O . ARG A 1 227 ? 5.329 -19.862 3.212 1.00 93.44 227 ARG A O 1
ATOM 1762 N N . ASP A 1 228 ? 4.233 -19.970 1.255 1.00 92.44 228 ASP A N 1
ATOM 1763 C CA . ASP A 1 228 ? 5.415 -19.692 0.439 1.00 92.44 228 ASP A CA 1
ATOM 1764 C C . ASP A 1 228 ? 5.885 -18.234 0.596 1.00 92.44 228 ASP A C 1
ATOM 1766 O O . ASP A 1 228 ? 7.087 -17.995 0.742 1.00 92.44 228 ASP A O 1
ATOM 1770 N N . ILE A 1 229 ? 4.968 -17.262 0.701 1.00 92.50 229 ILE A N 1
ATOM 1771 C CA . ILE A 1 229 ? 5.308 -15.875 1.074 1.00 92.50 229 ILE A CA 1
ATOM 1772 C C . ILE A 1 229 ? 5.949 -15.823 2.465 1.00 92.50 229 ILE A C 1
ATOM 1774 O O . ILE A 1 229 ? 6.977 -15.168 2.646 1.00 92.50 229 ILE A O 1
ATOM 1778 N N . ALA A 1 230 ? 5.391 -16.517 3.459 1.00 92.00 230 ALA A N 1
ATOM 1779 C CA . ALA A 1 230 ? 5.974 -16.547 4.797 1.00 92.00 230 ALA A CA 1
ATOM 1780 C C . ALA A 1 230 ? 7.405 -17.093 4.772 1.00 92.00 230 ALA A C 1
ATOM 1782 O O . ALA A 1 230 ? 8.305 -16.476 5.343 1.00 92.00 230 ALA A O 1
ATOM 1783 N N . ARG A 1 231 ? 7.620 -18.210 4.066 1.00 90.94 231 ARG A N 1
ATOM 1784 C CA . ARG A 1 231 ? 8.921 -18.879 3.972 1.00 90.94 231 ARG A CA 1
ATOM 1785 C C . ARG A 1 231 ? 9.970 -18.024 3.263 1.00 90.94 231 ARG A C 1
ATOM 1787 O O . ARG A 1 231 ? 11.098 -17.941 3.740 1.00 90.94 231 ARG A O 1
ATOM 1794 N N . HIS A 1 232 ? 9.616 -17.403 2.140 1.00 89.81 232 HIS A N 1
ATOM 1795 C CA . HIS A 1 232 ? 10.595 -16.767 1.253 1.00 89.81 232 HIS A CA 1
ATOM 1796 C C . HIS A 1 232 ? 10.697 -15.245 1.400 1.00 89.81 232 HIS A C 1
ATOM 1798 O O . HIS A 1 232 ? 11.732 -14.672 1.060 1.00 89.81 232 HIS A O 1
ATOM 1804 N N . VAL A 1 233 ? 9.668 -14.590 1.939 1.00 89.69 233 VAL A N 1
ATOM 1805 C CA . VAL A 1 233 ? 9.614 -13.131 2.113 1.00 89.69 233 VAL A CA 1
ATOM 1806 C C . VAL A 1 233 ? 9.685 -12.780 3.596 1.00 89.69 233 VAL A C 1
ATOM 1808 O O . VAL A 1 233 ? 10.682 -12.220 4.054 1.00 89.69 233 VAL A O 1
ATOM 1811 N N . LEU A 1 234 ? 8.657 -13.134 4.374 1.00 89.75 234 LEU A N 1
ATOM 1812 C CA . LEU A 1 234 ? 8.513 -12.633 5.747 1.00 89.75 234 LEU A CA 1
ATOM 1813 C C . LEU A 1 234 ? 9.631 -13.133 6.669 1.00 89.75 234 LEU A C 1
ATOM 1815 O O . LEU A 1 234 ? 10.229 -12.330 7.386 1.00 89.75 234 LEU A O 1
ATOM 1819 N N . LEU A 1 235 ? 9.977 -14.422 6.597 1.00 87.12 235 LEU A N 1
ATOM 1820 C CA . LEU A 1 235 ? 11.016 -15.031 7.431 1.00 87.12 235 LEU A CA 1
ATOM 1821 C C . LEU A 1 235 ? 12.399 -14.392 7.212 1.00 87.12 235 LEU A C 1
ATOM 1823 O O . LEU A 1 235 ? 13.132 -14.124 8.164 1.00 87.12 235 LEU A O 1
ATOM 1827 N N . HIS A 1 236 ? 12.763 -14.124 5.956 1.00 85.62 236 HIS A N 1
ATOM 1828 C CA . HIS A 1 236 ? 14.086 -13.604 5.596 1.00 85.62 236 HIS A CA 1
ATOM 1829 C C . HIS A 1 236 ? 14.214 -12.088 5.756 1.00 85.62 236 HIS A C 1
ATOM 1831 O O . HIS A 1 236 ? 15.292 -11.580 6.093 1.00 85.62 236 HIS A O 1
ATOM 1837 N N . MET A 1 237 ? 13.127 -11.362 5.506 1.00 87.12 237 MET A N 1
ATOM 1838 C CA . MET A 1 237 ? 13.107 -9.906 5.586 1.00 87.12 237 MET A CA 1
ATOM 1839 C C . MET A 1 237 ? 12.774 -9.403 6.997 1.00 87.12 237 MET A C 1
ATOM 1841 O O . MET A 1 237 ? 13.169 -8.287 7.336 1.00 87.12 237 MET A O 1
ATOM 1845 N N . LYS A 1 238 ? 12.115 -10.227 7.831 1.00 87.94 238 LYS A N 1
ATOM 1846 C CA . LYS A 1 238 ? 11.637 -9.885 9.183 1.00 87.94 238 LYS A CA 1
ATOM 1847 C C . LYS A 1 238 ? 10.795 -8.603 9.177 1.00 87.94 238 LYS A C 1
ATOM 1849 O O . LYS A 1 238 ? 11.115 -7.630 9.860 1.00 87.94 238 LYS A O 1
ATOM 1854 N N . LEU A 1 239 ? 9.764 -8.586 8.333 1.00 90.25 239 LEU A N 1
ATOM 1855 C CA . LEU A 1 239 ? 8.887 -7.434 8.116 1.00 90.25 239 LEU A CA 1
ATOM 1856 C C . LEU A 1 239 ? 7.457 -7.717 8.580 1.00 90.25 239 LEU A C 1
ATOM 1858 O O . LEU A 1 239 ? 7.008 -8.854 8.445 1.00 90.25 239 LEU A O 1
ATOM 1862 N N . PRO A 1 240 ? 6.719 -6.684 9.029 1.00 92.12 240 PRO A N 1
ATOM 1863 C CA . PRO A 1 240 ? 5.285 -6.803 9.239 1.00 92.12 240 PRO A CA 1
ATOM 1864 C C . PRO A 1 240 ? 4.565 -6.970 7.897 1.00 92.12 240 PRO A C 1
ATOM 1866 O O . PRO A 1 240 ? 4.999 -6.427 6.871 1.00 92.12 240 PRO A O 1
ATOM 1869 N N . LEU A 1 241 ? 3.426 -7.655 7.926 1.00 91.94 241 LEU A N 1
ATOM 1870 C CA . LEU A 1 241 ? 2.496 -7.734 6.805 1.00 91.94 241 LEU A CA 1
ATOM 1871 C C . LEU A 1 241 ? 1.321 -6.780 7.023 1.00 91.94 241 LEU A C 1
ATOM 1873 O O . LEU A 1 241 ? 0.740 -6.735 8.105 1.00 91.94 241 LEU A O 1
ATOM 1877 N N . SER A 1 242 ? 0.921 -6.079 5.968 1.00 91.50 242 SER A N 1
ATOM 1878 C CA . SER A 1 242 ? -0.347 -5.369 5.900 1.00 91.50 242 SER A CA 1
ATOM 1879 C C . SER A 1 242 ? -1.210 -5.928 4.777 1.00 91.50 242 SER A C 1
ATOM 1881 O O . SER A 1 242 ? -0.732 -6.241 3.687 1.00 91.50 242 SER A O 1
ATOM 1883 N N . CYS A 1 243 ? -2.502 -6.045 5.055 1.00 91.19 243 CYS A N 1
ATOM 1884 C CA . CYS A 1 243 ? -3.479 -6.582 4.130 1.00 91.19 243 CYS A CA 1
ATOM 1885 C C . CYS A 1 243 ? -4.638 -5.592 3.905 1.00 91.19 243 CYS A C 1
ATOM 1887 O O . CYS A 1 243 ? -5.706 -5.761 4.488 1.00 91.19 243 CYS A O 1
ATOM 1889 N N . PRO A 1 244 ? -4.408 -4.511 3.139 1.00 90.44 244 PRO A N 1
ATOM 1890 C CA . PRO A 1 244 ? -5.446 -3.572 2.717 1.00 90.44 244 PRO A CA 1
ATOM 1891 C C . PRO A 1 244 ? -6.247 -4.108 1.518 1.00 90.44 244 PRO A C 1
ATOM 1893 O O . PRO A 1 244 ? -5.810 -5.036 0.837 1.00 90.44 244 PRO A O 1
ATOM 1896 N N . TYR A 1 245 ? -7.384 -3.486 1.201 1.00 87.69 245 TYR A N 1
ATOM 1897 C CA . TYR A 1 245 ? -8.245 -3.863 0.078 1.00 87.69 245 TYR A CA 1
ATOM 1898 C C . TYR A 1 245 ? -7.508 -3.789 -1.257 1.00 87.69 245 TYR A C 1
ATOM 1900 O O . TYR A 1 245 ? -7.395 -4.799 -1.949 1.00 87.69 245 TYR A O 1
ATOM 1908 N N . GLY A 1 246 ? -6.977 -2.613 -1.612 1.00 78.75 246 GLY A N 1
ATOM 1909 C CA . GLY A 1 246 ? -6.173 -2.411 -2.823 1.00 78.75 246 GLY A CA 1
ATOM 1910 C C . GLY A 1 246 ? -6.941 -2.314 -4.137 1.00 78.75 246 GLY A C 1
ATOM 1911 O O . GLY A 1 246 ? -6.354 -2.549 -5.186 1.00 78.75 246 GLY A O 1
ATOM 1912 N N . GLY A 1 247 ? -8.236 -2.002 -4.104 1.00 80.00 247 GLY A N 1
ATOM 1913 C CA . GLY A 1 247 ? -9.067 -1.934 -5.307 1.00 80.00 247 GLY A CA 1
ATOM 1914 C C . GLY A 1 247 ? -9.138 -0.553 -5.963 1.00 80.00 247 GLY A C 1
ATOM 1915 O O . GLY A 1 247 ? -8.817 0.481 -5.369 1.00 80.00 247 GLY A O 1
ATOM 1916 N N . GLU A 1 248 ? -9.610 -0.543 -7.206 1.00 85.75 248 GLU A N 1
ATOM 1917 C CA . GLU A 1 248 ? -9.908 0.679 -7.954 1.00 85.75 248 GLU A CA 1
ATOM 1918 C C . GLU A 1 248 ? -11.148 1.392 -7.404 1.00 85.75 248 GLU A C 1
ATOM 1920 O O . GLU A 1 248 ? -12.106 0.758 -6.949 1.00 85.75 248 GLU A O 1
ATOM 1925 N N . VAL A 1 249 ? -11.167 2.725 -7.503 1.00 83.56 249 VAL A N 1
ATOM 1926 C CA . VAL A 1 249 ? -12.349 3.532 -7.161 1.00 83.56 249 VAL A CA 1
ATOM 1927 C C . VAL A 1 249 ? -13.575 3.079 -7.963 1.00 83.56 249 VAL A C 1
ATOM 1929 O O . VAL A 1 249 ? -14.660 3.003 -7.395 1.00 83.56 249 VAL A O 1
ATOM 1932 N N . GLY A 1 250 ? -13.421 2.728 -9.243 1.00 81.25 250 GLY A N 1
ATOM 1933 C CA . GLY A 1 250 ? -14.502 2.190 -10.070 1.00 81.25 250 GLY A CA 1
ATOM 1934 C C . GLY A 1 250 ? -15.116 0.896 -9.525 1.00 81.25 250 GLY A C 1
ATOM 1935 O O . GLY A 1 250 ? -16.337 0.750 -9.543 1.00 81.25 250 GLY A O 1
ATOM 1936 N N . ALA A 1 251 ? -14.310 -0.010 -8.961 1.00 78.19 251 ALA A N 1
ATOM 1937 C CA . ALA A 1 251 ? -14.825 -1.213 -8.302 1.00 78.19 251 ALA A CA 1
ATOM 1938 C C . ALA A 1 251 ? -15.617 -0.858 -7.030 1.00 78.19 251 ALA A C 1
ATOM 1940 O O . ALA A 1 251 ? -16.668 -1.435 -6.768 1.00 78.19 251 ALA A O 1
ATOM 1941 N N . LEU A 1 252 ? -15.167 0.159 -6.287 1.00 79.38 252 LEU A N 1
ATOM 1942 C CA . LEU A 1 252 ? -15.869 0.718 -5.123 1.00 79.38 252 LEU A CA 1
ATOM 1943 C C . LEU A 1 252 ? -17.087 1.582 -5.488 1.00 79.38 252 LEU A C 1
ATOM 1945 O O . LEU A 1 252 ? -17.746 2.122 -4.608 1.00 79.38 252 LEU A O 1
ATOM 1949 N N . GLN A 1 253 ? -17.404 1.755 -6.768 1.00 78.06 253 GLN A N 1
ATOM 1950 C CA . GLN A 1 253 ? -18.655 2.393 -7.191 1.00 78.06 253 GLN A CA 1
ATOM 1951 C C . GLN A 1 253 ? -19.759 1.383 -7.472 1.00 78.06 253 GLN A C 1
ATOM 1953 O O . GLN A 1 253 ? -20.895 1.770 -7.744 1.00 78.06 253 GLN A O 1
ATOM 1958 N N . GLN A 1 254 ? -19.438 0.095 -7.396 1.00 77.44 254 GLN A N 1
ATOM 1959 C CA . GLN A 1 254 ? -20.401 -0.978 -7.551 1.00 77.44 254 GLN A CA 1
ATOM 1960 C C . GLN A 1 254 ? -21.096 -1.230 -6.205 1.00 77.44 254 GLN A C 1
ATOM 1962 O O . GLN A 1 254 ? -20.492 -1.077 -5.144 1.00 77.44 254 GLN A O 1
ATOM 1967 N N . ASN A 1 255 ? -22.376 -1.612 -6.246 1.00 71.50 255 ASN A N 1
ATOM 1968 C CA . ASN A 1 255 ? -23.170 -1.984 -5.065 1.00 71.50 255 ASN A CA 1
ATOM 1969 C C . ASN A 1 255 ? -23.227 -0.901 -3.970 1.00 71.50 255 ASN A C 1
ATOM 1971 O O . ASN A 1 255 ? -22.944 -1.150 -2.796 1.00 71.50 255 ASN A O 1
ATOM 1975 N N . LEU A 1 256 ? -23.597 0.319 -4.363 1.00 77.88 256 LEU A N 1
ATOM 1976 C CA . LEU A 1 256 ? -23.793 1.418 -3.423 1.00 77.88 256 LEU A CA 1
ATOM 1977 C C . LEU A 1 256 ? -25.058 1.209 -2.584 1.00 77.88 256 LEU A C 1
ATOM 1979 O O . LEU A 1 256 ? -26.126 0.905 -3.113 1.00 77.88 256 LEU A O 1
ATOM 1983 N N . VAL A 1 257 ? -24.948 1.461 -1.284 1.00 74.69 257 VAL A N 1
ATOM 1984 C CA . VAL A 1 257 ? -26.081 1.544 -0.361 1.00 74.69 257 VAL A CA 1
ATOM 1985 C C . VAL A 1 257 ? -26.101 2.885 0.345 1.00 74.69 257 VAL A C 1
ATOM 1987 O O . VAL A 1 257 ? -25.071 3.535 0.523 1.00 74.69 257 VAL A O 1
ATOM 1990 N N . ASN A 1 258 ? -27.290 3.293 0.775 1.00 78.19 258 ASN A N 1
ATOM 1991 C CA . ASN A 1 258 ? -27.437 4.480 1.599 1.00 78.19 258 ASN A CA 1
ATOM 1992 C C . ASN A 1 258 ? -27.047 4.146 3.037 1.00 78.19 258 ASN A C 1
ATOM 1994 O O . ASN A 1 258 ? -27.727 3.379 3.716 1.00 78.19 258 ASN A O 1
ATOM 1998 N N . VAL A 1 259 ? -25.959 4.747 3.493 1.00 73.62 259 VAL A N 1
ATOM 1999 C CA . VAL A 1 259 ? -25.493 4.684 4.870 1.00 73.62 259 VAL A CA 1
ATOM 2000 C C . VAL A 1 259 ? -25.900 5.969 5.571 1.00 73.62 259 VAL A C 1
ATOM 2002 O O . VAL A 1 259 ? -25.721 7.068 5.043 1.00 73.62 259 VAL A O 1
ATOM 2005 N N . THR A 1 260 ? -26.468 5.826 6.764 1.00 72.31 260 THR A N 1
ATOM 2006 C CA . THR A 1 260 ? -26.840 6.969 7.597 1.00 72.31 260 THR A CA 1
ATOM 2007 C C . THR A 1 260 ? -25.711 7.232 8.579 1.00 72.31 260 THR A C 1
ATOM 2009 O O . THR A 1 260 ? -25.439 6.410 9.452 1.00 72.31 260 THR A O 1
ATOM 2012 N N . LEU A 1 261 ? -25.041 8.372 8.426 1.00 70.12 261 LEU A N 1
ATOM 2013 C CA . LEU A 1 261 ? -24.051 8.844 9.383 1.00 70.12 261 LEU A CA 1
ATOM 2014 C C . LEU A 1 261 ? -24.711 9.880 10.286 1.00 70.12 261 LEU A C 1
ATOM 2016 O O . LEU A 1 261 ? -25.182 10.925 9.833 1.00 70.12 261 LEU A O 1
ATOM 2020 N N . THR A 1 262 ? -24.751 9.585 11.582 1.00 64.50 262 THR A N 1
ATOM 2021 C CA . THR A 1 262 ? -25.198 10.541 12.592 1.00 64.50 262 THR A CA 1
ATOM 2022 C C . THR A 1 262 ? -24.084 11.543 12.844 1.00 64.50 262 THR A C 1
ATOM 2024 O O . THR A 1 262 ? -23.017 11.205 13.367 1.00 64.50 262 THR A O 1
ATOM 2027 N N . ARG A 1 263 ? -24.325 12.806 12.479 1.00 61.00 263 ARG A N 1
ATOM 2028 C CA . ARG A 1 263 ? -23.390 13.885 12.783 1.00 61.00 263 ARG A CA 1
ATOM 2029 C C . ARG A 1 263 ? -23.350 14.083 14.292 1.00 61.00 263 ARG A C 1
ATOM 2031 O O . ARG A 1 263 ? -24.272 14.632 14.890 1.00 61.00 263 ARG A O 1
ATOM 2038 N N . ARG A 1 264 ? -22.254 13.665 14.922 1.00 57.00 264 ARG A N 1
ATOM 2039 C CA . ARG A 1 264 ? -22.005 13.919 16.344 1.00 57.00 264 ARG A CA 1
ATOM 2040 C C . ARG A 1 264 ? -21.502 15.353 16.511 1.00 57.00 264 ARG A C 1
ATOM 2042 O O . ARG A 1 264 ? -20.324 15.585 16.777 1.00 57.00 264 ARG A O 1
ATOM 2049 N N . ASN A 1 265 ? -22.369 16.336 16.282 1.00 50.31 265 ASN A N 1
ATOM 2050 C CA . ASN A 1 265 ? -22.027 17.713 16.618 1.00 50.31 265 ASN A CA 1
ATOM 2051 C C . ASN A 1 265 ? -21.836 17.823 18.137 1.00 50.31 265 ASN A C 1
ATOM 2053 O O . ASN A 1 265 ? -22.593 17.260 18.922 1.00 50.31 265 ASN A O 1
ATOM 2057 N N . ARG A 1 266 ? -20.782 18.535 18.558 1.00 51.19 266 ARG A N 1
ATOM 2058 C CA . ARG A 1 266 ? -20.524 18.849 19.978 1.00 51.19 266 ARG A CA 1
ATOM 2059 C C . ARG A 1 266 ? -21.548 19.822 20.566 1.00 51.19 266 ARG A C 1
ATOM 2061 O O . ARG A 1 266 ? -21.600 19.987 21.777 1.00 51.19 266 ARG A O 1
ATOM 2068 N N . ILE A 1 267 ? -22.305 20.491 19.706 1.00 52.56 267 ILE A N 1
ATOM 2069 C CA . ILE A 1 267 ? -23.352 21.435 20.070 1.00 52.56 267 ILE A CA 1
ATOM 2070 C C . ILE A 1 267 ? -24.650 20.644 19.959 1.00 52.56 267 ILE A C 1
ATOM 2072 O O . ILE A 1 267 ? -24.883 20.033 18.921 1.00 52.56 267 ILE A O 1
ATOM 2076 N N . ALA A 1 268 ? -25.406 20.596 21.051 1.00 49.00 268 ALA A N 1
ATOM 2077 C CA . ALA A 1 268 ? -26.532 19.709 21.341 1.00 49.00 268 ALA A CA 1
ATOM 2078 C C . ALA A 1 268 ? -27.776 19.859 20.433 1.00 49.00 268 ALA A C 1
ATOM 2080 O O . ALA A 1 268 ? -28.894 19.620 20.876 1.00 49.00 268 ALA A O 1
ATOM 2081 N N . GLU A 1 269 ? -27.598 20.250 19.176 1.00 49.47 269 GLU A N 1
ATOM 2082 C CA . GLU A 1 269 ? -28.645 20.197 18.167 1.00 49.47 269 GLU A CA 1
ATOM 2083 C C . GLU A 1 269 ? -28.827 18.753 17.708 1.00 49.47 269 GLU A C 1
ATOM 2085 O O . GLU A 1 269 ? -27.847 18.042 17.458 1.00 49.47 269 GLU A O 1
ATOM 2090 N N . GLU A 1 270 ? -30.093 18.340 17.637 1.00 50.50 270 GLU A N 1
ATOM 2091 C CA . GLU A 1 270 ? -30.566 17.081 17.068 1.00 50.50 270 GLU A CA 1
ATOM 2092 C C . GLU A 1 270 ? -29.652 16.650 15.921 1.00 50.50 270 GLU A C 1
ATOM 2094 O O . GLU A 1 270 ? -29.479 17.371 14.934 1.00 50.50 270 GLU A O 1
ATOM 2099 N N . GLY A 1 271 ? -28.971 15.516 16.101 1.00 54.16 271 GLY A N 1
ATOM 2100 C CA . GLY A 1 271 ? -27.968 15.055 15.154 1.00 54.16 271 GLY A CA 1
ATOM 2101 C C . GLY A 1 271 ? -28.609 14.890 13.787 1.00 54.16 271 GLY A C 1
ATOM 2102 O O . GLY A 1 271 ? -29.300 13.905 13.556 1.00 54.16 271 GLY A O 1
ATOM 2103 N N . SER A 1 272 ? -28.394 15.859 12.894 1.00 55.56 272 SER A N 1
ATOM 2104 C CA . SER A 1 272 ? -28.858 15.755 11.512 1.00 55.56 272 SER A CA 1
ATOM 2105 C C . SER A 1 272 ? -28.303 14.464 10.914 1.00 55.56 272 SER A C 1
ATOM 2107 O O . SER A 1 272 ? -27.089 14.272 10.794 1.00 55.56 272 SER A O 1
ATOM 2109 N N . GLU A 1 273 ? -29.208 13.539 10.604 1.00 61.34 273 GLU A N 1
ATOM 2110 C CA . GLU A 1 273 ? -28.877 12.302 9.918 1.00 61.34 273 GLU A CA 1
ATOM 2111 C C . GLU A 1 273 ? -28.525 12.633 8.472 1.00 61.34 273 GLU A C 1
ATOM 2113 O O . GLU A 1 273 ? -29.358 13.118 7.703 1.00 61.34 273 GLU A O 1
ATOM 2118 N N . GLN A 1 274 ? -27.280 12.372 8.083 1.00 67.19 274 GLN A N 1
ATOM 2119 C CA . GLN A 1 274 ? -26.877 12.475 6.689 1.00 67.19 274 GLN A CA 1
ATOM 2120 C C . GLN A 1 274 ? -26.938 11.094 6.052 1.00 67.19 274 GLN A C 1
ATOM 2122 O O . GLN A 1 274 ? -26.249 10.167 6.480 1.00 67.19 274 GLN A O 1
ATOM 2127 N N . ARG A 1 275 ? -27.759 10.964 5.008 1.00 70.12 275 ARG A N 1
ATOM 2128 C CA . ARG A 1 275 ? -27.786 9.777 4.150 1.00 70.12 275 ARG A CA 1
ATOM 2129 C C . ARG A 1 275 ? -26.786 9.965 3.021 1.00 70.12 275 ARG A C 1
ATOM 2131 O O . ARG A 1 275 ? -26.932 10.877 2.210 1.00 70.12 275 ARG A O 1
ATOM 2138 N N . LEU A 1 276 ? -25.782 9.101 2.973 1.00 73.88 276 LEU A N 1
ATOM 2139 C CA . LEU A 1 276 ? -24.742 9.114 1.951 1.00 73.88 276 LEU A CA 1
ATOM 2140 C C . LEU A 1 276 ? -24.679 7.759 1.259 1.00 73.88 276 LEU A C 1
ATOM 2142 O O . LEU A 1 276 ? -24.851 6.725 1.895 1.00 73.88 276 LEU A O 1
ATOM 2146 N N . ALA A 1 277 ? -24.394 7.758 -0.039 1.00 75.19 277 ALA A N 1
ATOM 2147 C CA . ALA A 1 277 ? -24.120 6.526 -0.763 1.00 75.19 277 ALA A CA 1
ATOM 2148 C C . ALA A 1 277 ? -22.688 6.054 -0.460 1.00 75.19 277 ALA A C 1
ATOM 2150 O O . ALA A 1 277 ? -21.730 6.795 -0.695 1.00 75.19 277 ALA A O 1
ATOM 2151 N N . ALA A 1 278 ? -22.546 4.828 0.035 1.00 70.00 278 ALA A N 1
ATOM 2152 C CA . ALA A 1 278 ? -21.267 4.163 0.260 1.00 70.00 278 ALA A CA 1
ATOM 2153 C C . ALA A 1 278 ? -21.282 2.786 -0.404 1.00 70.00 278 ALA A C 1
ATOM 2155 O O . ALA A 1 278 ? -22.321 2.127 -0.443 1.00 70.00 278 ALA A O 1
ATOM 2156 N N . ALA A 1 279 ? -20.141 2.339 -0.918 1.00 64.12 279 ALA A N 1
ATOM 2157 C CA . ALA A 1 279 ? -20.025 0.978 -1.425 1.00 64.12 279 ALA A CA 1
ATOM 2158 C C . ALA A 1 279 ? -20.179 -0.015 -0.274 1.00 64.12 279 ALA A C 1
ATOM 2160 O O . ALA A 1 279 ? -19.482 0.109 0.737 1.00 64.12 279 ALA A O 1
ATOM 2161 N N . LEU A 1 280 ? -21.026 -1.031 -0.447 1.00 61.81 280 LEU A N 1
ATOM 2162 C CA . LEU A 1 280 ? -20.880 -2.245 0.341 1.00 61.81 280 LEU A CA 1
ATOM 2163 C C . LEU A 1 280 ? -19.666 -2.988 -0.184 1.00 61.81 280 LEU A C 1
ATOM 2165 O O . LEU A 1 280 ? -19.738 -3.795 -1.111 1.00 61.81 280 LEU A O 1
ATOM 2169 N N . LEU A 1 281 ? -18.532 -2.718 0.439 1.00 63.62 281 LEU A N 1
ATOM 2170 C CA . LEU A 1 281 ? -17.444 -3.660 0.385 1.00 63.62 281 LEU A CA 1
ATOM 2171 C C . LEU A 1 281 ? -17.935 -4.987 0.973 1.00 63.62 281 LEU A C 1
ATOM 2173 O O . LEU A 1 281 ? -18.518 -5.017 2.057 1.00 63.62 281 LEU A O 1
ATOM 2177 N N . ALA A 1 282 ? -17.659 -6.104 0.299 1.00 54.09 282 ALA A N 1
ATOM 2178 C CA . ALA A 1 282 ? -17.877 -7.448 0.850 1.00 54.09 282 ALA A CA 1
ATOM 2179 C C . ALA A 1 282 ? -16.934 -7.757 2.042 1.00 54.09 282 ALA A C 1
ATOM 2181 O O . ALA A 1 282 ? -16.648 -8.911 2.360 1.00 54.09 282 ALA A O 1
ATOM 2182 N N . THR A 1 283 ? -16.394 -6.715 2.673 1.00 54.97 283 THR A N 1
ATOM 2183 C CA . THR A 1 283 ? -15.307 -6.751 3.629 1.00 54.97 283 THR A CA 1
ATOM 2184 C C . THR A 1 283 ? -15.836 -7.038 5.005 1.00 54.97 283 THR A C 1
ATOM 2186 O O . THR A 1 283 ? -16.673 -6.318 5.551 1.00 54.97 283 THR A O 1
ATOM 2189 N N . ARG A 1 284 ? -15.275 -8.083 5.595 1.00 60.38 284 ARG A N 1
ATOM 2190 C CA . ARG A 1 284 ? -15.282 -8.236 7.039 1.00 60.38 284 ARG A CA 1
ATOM 2191 C C . ARG A 1 284 ? -14.455 -7.120 7.680 1.00 60.38 284 ARG A C 1
ATOM 2193 O O . ARG A 1 284 ? -13.737 -6.399 6.987 1.00 60.38 284 ARG A O 1
ATOM 2200 N N . SER A 1 285 ? -14.557 -6.969 8.997 1.00 77.44 285 SER A N 1
ATOM 2201 C CA . SER A 1 285 ? -13.690 -6.029 9.709 1.00 77.44 285 SER A CA 1
ATOM 2202 C C . SER A 1 285 ? -12.220 -6.350 9.410 1.00 77.44 285 SER A C 1
ATOM 2204 O O . SER A 1 285 ? -11.877 -7.509 9.164 1.00 77.44 285 SER A O 1
ATOM 2206 N N . LEU A 1 286 ? -11.325 -5.360 9.457 1.00 81.94 286 LEU A N 1
ATOM 2207 C CA . LEU A 1 286 ? -9.901 -5.630 9.234 1.00 81.94 286 LEU A CA 1
ATOM 2208 C C . LEU A 1 286 ? -9.386 -6.702 10.201 1.00 81.94 286 LEU A C 1
ATOM 2210 O O . LEU A 1 286 ? -8.635 -7.574 9.786 1.00 81.94 286 LEU A O 1
ATOM 2214 N N . LYS A 1 287 ? -9.872 -6.738 11.447 1.00 84.00 287 LYS A N 1
ATOM 2215 C CA . LYS A 1 287 ? -9.567 -7.829 12.386 1.00 84.00 287 LYS A CA 1
ATOM 2216 C C . LYS A 1 287 ? -9.862 -9.208 11.799 1.00 84.00 287 LYS A C 1
ATOM 2218 O O . LYS A 1 287 ? -8.988 -10.061 11.848 1.00 84.00 287 LYS A O 1
ATOM 2223 N N . ASP A 1 288 ? -11.030 -9.399 11.192 1.00 85.38 288 ASP A N 1
ATOM 2224 C CA . ASP A 1 288 ? -11.403 -10.674 10.571 1.00 85.38 288 ASP A CA 1
ATOM 2225 C C . ASP A 1 288 ? -10.510 -11.008 9.370 1.00 85.38 288 ASP A C 1
ATOM 2227 O O . ASP A 1 288 ? -10.131 -12.165 9.188 1.00 85.38 288 ASP A O 1
ATOM 2231 N N . ILE A 1 289 ? -10.139 -10.003 8.566 1.00 88.25 289 ILE A N 1
ATOM 2232 C CA . ILE A 1 289 ? -9.192 -10.181 7.457 1.00 88.25 289 ILE A CA 1
ATOM 2233 C C . ILE A 1 289 ? -7.835 -10.648 7.992 1.00 88.25 289 ILE A C 1
ATOM 2235 O O . ILE A 1 289 ? -7.299 -11.642 7.509 1.00 88.25 289 ILE A O 1
ATOM 2239 N N . TYR A 1 290 ? -7.293 -9.997 9.024 1.00 90.19 290 TYR A N 1
ATOM 2240 C CA . TYR A 1 290 ? -6.016 -10.400 9.620 1.00 90.19 290 TYR A CA 1
ATOM 2241 C C . TYR A 1 290 ? -6.102 -11.748 10.355 1.00 90.19 290 TYR A C 1
ATOM 2243 O O . TYR A 1 290 ? -5.132 -12.506 10.340 1.00 90.19 290 TYR A O 1
ATOM 2251 N N . SER A 1 291 ? -7.251 -12.099 10.940 1.00 88.69 291 SER A N 1
ATOM 2252 C CA . SER A 1 291 ? -7.495 -13.441 11.483 1.00 88.69 291 SER A CA 1
ATOM 2253 C C . SER A 1 291 ? -7.483 -14.505 10.384 1.00 88.69 291 SER A C 1
ATOM 2255 O O . SER A 1 291 ? -6.832 -15.537 10.543 1.00 88.69 291 SER A O 1
ATOM 2257 N N . LEU A 1 292 ? -8.133 -14.246 9.243 1.00 89.62 292 LEU A N 1
ATOM 2258 C CA . LEU A 1 292 ? -8.083 -15.135 8.081 1.00 89.62 292 LEU A CA 1
ATOM 2259 C C . LEU A 1 292 ? -6.653 -15.267 7.551 1.00 89.62 292 LEU A C 1
ATOM 2261 O O . LEU A 1 292 ? -6.201 -16.377 7.292 1.00 89.62 292 LEU A O 1
ATOM 2265 N N . VAL A 1 293 ? -5.911 -14.164 7.454 1.00 91.31 293 VAL A N 1
ATOM 2266 C CA . VAL A 1 293 ? -4.491 -14.173 7.077 1.00 91.31 293 VAL A CA 1
ATOM 2267 C C . VAL A 1 293 ? -3.670 -15.059 8.022 1.00 91.31 293 VAL A C 1
ATOM 2269 O O . VAL A 1 293 ? -2.856 -15.854 7.554 1.00 91.31 293 VAL A O 1
ATOM 2272 N N . GLY A 1 294 ? -3.924 -15.007 9.333 1.00 91.50 294 GLY A N 1
ATOM 2273 C CA . GLY A 1 294 ? -3.278 -15.904 10.293 1.00 91.50 294 GLY A CA 1
ATOM 2274 C C . GLY A 1 294 ? -3.570 -17.381 10.029 1.00 91.50 294 GLY A C 1
ATOM 2275 O O . GLY A 1 294 ? -2.653 -18.206 10.029 1.00 91.50 294 GLY A O 1
ATOM 2276 N N . VAL A 1 295 ? -4.823 -17.718 9.712 1.00 90.75 295 VAL A N 1
ATOM 2277 C CA . VAL A 1 295 ? -5.210 -19.074 9.284 1.00 90.75 295 VAL A CA 1
ATOM 2278 C C . VAL A 1 295 ? -4.500 -19.474 7.985 1.00 90.75 295 VAL A C 1
ATOM 2280 O O . VAL A 1 295 ? -4.011 -20.599 7.884 1.00 90.75 295 VAL A O 1
ATOM 2283 N N . LEU A 1 296 ? -4.400 -18.569 7.006 1.00 92.75 296 LEU A N 1
ATOM 2284 C CA . LEU A 1 296 ? -3.747 -18.830 5.719 1.00 92.75 296 LEU A CA 1
ATOM 2285 C C . LEU A 1 296 ? -2.247 -19.109 5.870 1.00 92.75 296 LEU A C 1
ATOM 2287 O O . LEU A 1 296 ? -1.724 -20.013 5.220 1.00 92.75 296 LEU A O 1
ATOM 2291 N N . PHE A 1 297 ? -1.565 -18.410 6.778 1.00 91.25 297 PHE A N 1
ATOM 2292 C CA . PHE A 1 297 ? -0.171 -18.709 7.114 1.00 91.25 297 PHE A CA 1
ATOM 2293 C C . PHE A 1 297 ? 0.014 -20.002 7.916 1.00 91.25 297 PHE A C 1
ATOM 2295 O O . PHE A 1 297 ? 1.129 -20.514 7.989 1.00 91.25 297 PHE A O 1
ATOM 2302 N N . GLY A 1 298 ? -1.053 -20.548 8.504 1.00 87.31 298 GLY A N 1
ATOM 2303 C CA . GLY A 1 298 ? -0.970 -21.653 9.460 1.00 87.31 298 GLY A CA 1
ATOM 2304 C C . GLY A 1 298 ? -0.587 -21.218 10.878 1.00 87.31 298 GLY A C 1
ATOM 2305 O O . GLY A 1 298 ? -0.329 -22.076 11.712 1.00 87.31 298 GLY A O 1
ATOM 2306 N N . ASN A 1 299 ? -0.599 -19.912 11.160 1.00 89.00 299 ASN A N 1
ATOM 2307 C CA . ASN A 1 299 ? -0.312 -19.326 12.469 1.00 89.00 299 ASN A CA 1
ATOM 2308 C C . ASN A 1 299 ? -1.521 -18.498 12.949 1.00 89.00 299 ASN A C 1
ATOM 2310 O O . ASN A 1 299 ? -1.437 -17.272 13.033 1.00 89.00 299 ASN A O 1
ATOM 2314 N N . PRO A 1 300 ? -2.673 -19.129 13.253 1.00 86.19 300 PRO A N 1
ATOM 2315 C CA . PRO A 1 300 ? -3.917 -18.414 13.560 1.00 86.19 300 PRO A CA 1
ATOM 2316 C C . PRO A 1 300 ? -3.855 -17.584 14.850 1.00 86.19 300 PRO A C 1
ATOM 2318 O O . PRO A 1 300 ? -4.659 -16.676 15.030 1.00 86.19 300 PRO A O 1
ATOM 2321 N N . LEU A 1 301 ? -2.912 -17.892 15.745 1.00 87.31 301 LEU A N 1
ATOM 2322 C CA . LEU A 1 301 ? -2.710 -17.176 17.007 1.00 87.31 301 LEU A CA 1
ATOM 2323 C C . LEU A 1 301 ? -1.771 -15.967 16.871 1.00 87.31 301 LEU A C 1
ATOM 2325 O O . LEU A 1 301 ? -1.651 -15.182 17.810 1.00 87.31 301 LEU A O 1
ATOM 2329 N N . ALA A 1 302 ? -1.096 -15.805 15.727 1.00 86.25 302 ALA A N 1
ATOM 2330 C CA . ALA A 1 302 ? -0.199 -14.679 15.511 1.00 86.25 302 ALA A CA 1
ATOM 2331 C C . ALA A 1 302 ? -0.990 -13.376 15.320 1.00 86.25 302 ALA A C 1
ATOM 2333 O O . ALA A 1 302 ? -1.969 -13.305 14.573 1.00 86.25 302 ALA A O 1
ATOM 2334 N N . ASN A 1 303 ? -0.546 -12.313 15.991 1.00 89.00 303 ASN A N 1
ATOM 2335 C CA . ASN A 1 303 ? -1.238 -11.028 16.011 1.00 89.00 303 ASN A CA 1
ATOM 2336 C C . ASN A 1 303 ? -0.839 -10.128 14.826 1.00 89.00 303 ASN A C 1
ATOM 2338 O O . ASN A 1 303 ? -0.359 -9.008 15.014 1.00 89.00 303 ASN A O 1
ATOM 2342 N N . TYR A 1 304 ? -1.078 -10.595 13.598 1.00 89.19 304 TYR A N 1
ATOM 2343 C CA . TYR A 1 304 ? -0.782 -9.829 12.379 1.00 89.19 304 TYR A CA 1
ATOM 2344 C C . TYR A 1 304 ? -1.502 -8.474 12.341 1.00 89.19 304 TYR A C 1
ATOM 2346 O O . TYR A 1 304 ? -0.961 -7.484 11.850 1.00 89.19 304 TYR A O 1
ATOM 2354 N N . TYR A 1 305 ? -2.706 -8.409 12.919 1.00 89.88 305 TYR A N 1
ATOM 2355 C CA . TYR A 1 305 ? -3.435 -7.156 13.086 1.00 89.88 305 TYR A CA 1
ATOM 2356 C C . TYR A 1 305 ? -2.621 -6.146 13.907 1.00 89.88 305 TYR A C 1
ATOM 2358 O O . TYR A 1 305 ? -2.391 -5.022 13.466 1.00 89.88 305 TYR A O 1
ATOM 2366 N N . GLY A 1 306 ? -2.133 -6.556 15.082 1.00 88.56 306 GLY A N 1
ATOM 2367 C CA . GLY A 1 306 ? -1.286 -5.737 15.948 1.00 88.56 306 GLY A CA 1
ATOM 2368 C C . GLY A 1 306 ? 0.028 -5.305 15.295 1.00 88.56 306 GLY A C 1
ATOM 2369 O O . GLY A 1 306 ? 0.457 -4.168 15.492 1.00 88.56 306 GLY A O 1
ATOM 2370 N N . GLU A 1 307 ? 0.642 -6.157 14.474 1.00 88.75 307 GLU A N 1
ATOM 2371 C CA . GLU A 1 307 ? 1.854 -5.812 13.718 1.00 88.75 307 GLU A CA 1
ATOM 2372 C C . GLU A 1 307 ? 1.598 -4.700 12.693 1.00 88.75 307 GLU A C 1
ATOM 2374 O O . GLU A 1 307 ? 2.324 -3.699 12.655 1.00 88.75 307 GLU A O 1
ATOM 2379 N N . ALA A 1 308 ? 0.526 -4.826 11.905 1.00 89.94 308 ALA A N 1
ATOM 2380 C CA . ALA A 1 308 ? 0.119 -3.793 10.957 1.00 89.94 308 ALA A CA 1
ATOM 2381 C C . ALA A 1 308 ? -0.199 -2.464 11.667 1.00 89.94 308 ALA A C 1
ATOM 2383 O O . ALA A 1 308 ? 0.142 -1.385 11.169 1.00 89.94 308 ALA A O 1
ATOM 2384 N N . MET A 1 309 ? -0.777 -2.535 12.870 1.00 88.25 309 MET A N 1
ATOM 2385 C CA . MET A 1 309 ? -1.052 -1.370 13.715 1.00 88.25 309 MET A CA 1
ATOM 2386 C C . MET A 1 309 ? 0.208 -0.662 14.189 1.00 88.25 309 MET A C 1
ATOM 2388 O O . MET A 1 309 ? 0.316 0.569 14.098 1.00 88.25 309 MET A O 1
ATOM 2392 N N . ALA A 1 310 ? 1.177 -1.436 14.671 1.00 89.38 310 ALA A N 1
ATOM 2393 C CA . ALA A 1 310 ? 2.461 -0.915 15.106 1.00 89.38 310 ALA A CA 1
ATOM 2394 C C . ALA A 1 310 ? 3.192 -0.231 13.943 1.00 89.38 310 ALA A C 1
ATOM 2396 O O . ALA A 1 310 ? 3.716 0.876 14.111 1.00 89.38 310 ALA A O 1
ATOM 2397 N N . PHE A 1 311 ? 3.150 -0.828 12.747 1.00 91.25 311 PHE A N 1
ATOM 2398 C CA . PHE A 1 311 ? 3.695 -0.219 11.538 1.00 91.25 311 PHE A CA 1
ATOM 2399 C C . PHE A 1 311 ? 3.013 1.118 11.217 1.00 91.25 311 PHE A C 1
ATOM 2401 O O . PHE A 1 311 ? 3.696 2.140 11.134 1.00 91.25 311 PHE A O 1
ATOM 2408 N N . CYS A 1 312 ? 1.680 1.155 11.120 1.00 90.19 312 CYS A N 1
ATOM 2409 C CA . CYS A 1 312 ? 0.939 2.383 10.806 1.00 90.19 312 CYS A CA 1
ATOM 2410 C C . CYS A 1 312 ? 1.230 3.509 11.807 1.00 90.19 312 CYS A C 1
ATOM 2412 O O . CYS A 1 312 ? 1.510 4.648 11.422 1.00 90.19 312 CYS A O 1
ATOM 2414 N N . THR A 1 313 ? 1.246 3.178 13.098 1.00 88.19 313 THR A N 1
ATOM 2415 C CA . THR A 1 313 ? 1.575 4.121 14.173 1.00 88.19 313 THR A CA 1
ATOM 2416 C C . THR A 1 313 ? 3.007 4.649 14.045 1.00 88.19 313 THR A C 1
ATOM 2418 O O . THR A 1 313 ? 3.249 5.847 14.216 1.00 88.19 313 THR 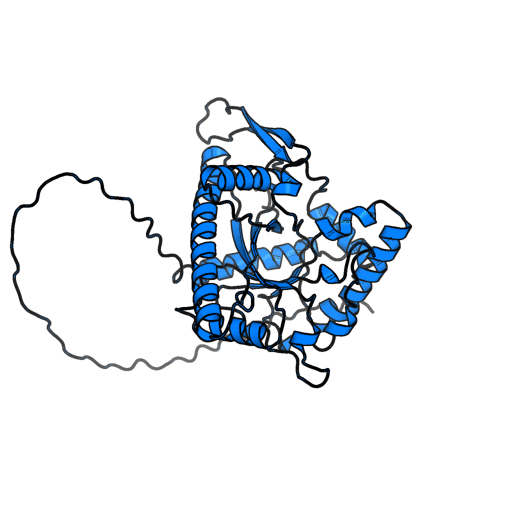A O 1
ATOM 2421 N N . SER A 1 314 ? 3.965 3.781 13.711 1.00 87.94 314 SER A N 1
ATOM 2422 C CA . SER A 1 314 ? 5.365 4.156 13.482 1.00 87.94 314 SER A CA 1
ATOM 2423 C C . SER A 1 314 ? 5.509 5.133 12.311 1.00 87.94 314 SER A C 1
ATOM 2425 O O . SER A 1 314 ? 6.152 6.179 12.445 1.00 87.94 314 SER A O 1
ATOM 2427 N N . VAL A 1 315 ? 4.837 4.863 11.186 1.00 87.31 315 VAL A N 1
ATOM 2428 C CA . VAL A 1 315 ? 4.824 5.770 10.029 1.00 87.31 315 VAL A CA 1
ATOM 2429 C C . VAL A 1 315 ? 4.207 7.120 10.394 1.00 87.31 315 VAL A C 1
ATOM 2431 O O . VAL A 1 315 ? 4.787 8.159 10.083 1.00 87.31 315 VAL A O 1
ATOM 2434 N N . GLN A 1 316 ? 3.083 7.138 11.114 1.00 86.44 316 GLN A N 1
ATOM 2435 C CA . GLN A 1 316 ? 2.462 8.383 11.575 1.00 86.44 316 GLN A CA 1
ATOM 2436 C C . GLN A 1 316 ? 3.397 9.217 12.455 1.00 86.44 316 GLN A C 1
ATOM 2438 O O . GLN A 1 316 ? 3.518 10.426 12.248 1.00 86.44 316 GLN A O 1
ATOM 2443 N N . ARG A 1 317 ? 4.086 8.589 13.416 1.00 85.06 317 ARG A N 1
ATOM 2444 C CA . ARG A 1 317 ? 5.073 9.271 14.269 1.00 85.06 317 ARG A CA 1
ATOM 2445 C C . ARG A 1 317 ? 6.213 9.859 13.437 1.00 85.06 317 ARG A C 1
ATOM 2447 O O . ARG A 1 317 ? 6.539 11.031 13.606 1.00 85.06 317 ARG A O 1
ATOM 2454 N N . ARG A 1 318 ? 6.757 9.092 12.488 1.00 85.31 318 ARG A N 1
ATOM 2455 C CA . ARG A 1 318 ? 7.827 9.547 11.586 1.00 85.31 318 ARG A CA 1
ATOM 2456 C C . ARG A 1 318 ? 7.392 10.721 10.716 1.00 85.31 318 ARG A C 1
ATOM 2458 O O . ARG A 1 318 ? 8.121 11.701 10.608 1.00 85.31 318 ARG A O 1
ATOM 2465 N N . ARG A 1 319 ? 6.191 10.653 10.138 1.00 82.06 319 ARG A N 1
ATOM 2466 C CA . ARG A 1 319 ? 5.611 11.744 9.341 1.00 82.06 319 ARG A CA 1
ATOM 2467 C C . ARG A 1 319 ? 5.443 13.014 10.166 1.00 82.06 319 ARG A C 1
ATOM 2469 O O . ARG A 1 319 ? 5.751 14.087 9.668 1.00 82.06 319 ARG A O 1
ATOM 2476 N N . ARG A 1 320 ? 5.001 12.910 11.425 1.00 80.88 320 ARG A N 1
ATOM 2477 C CA . ARG A 1 320 ? 4.899 14.068 12.333 1.00 80.88 320 ARG A CA 1
ATOM 2478 C C . ARG A 1 320 ? 6.270 14.655 12.664 1.00 80.88 320 ARG A C 1
ATOM 2480 O O . ARG A 1 320 ? 6.420 15.869 12.608 1.00 80.88 320 ARG A O 1
ATOM 2487 N N . ALA A 1 321 ? 7.263 13.810 12.937 1.00 79.81 321 ALA A N 1
ATOM 2488 C CA . ALA A 1 321 ? 8.632 14.253 13.199 1.00 79.81 321 ALA A CA 1
ATOM 2489 C C . ALA A 1 321 ? 9.261 14.949 11.977 1.00 79.81 321 ALA A C 1
ATOM 2491 O O . ALA A 1 321 ? 9.895 15.990 12.114 1.00 79.81 321 ALA A O 1
ATOM 2492 N N . ALA A 1 322 ? 9.030 14.426 10.770 1.00 72.19 322 ALA A N 1
ATOM 2493 C CA . ALA A 1 322 ? 9.510 15.040 9.533 1.00 72.19 322 ALA A CA 1
ATOM 2494 C C . ALA A 1 322 ? 8.668 16.242 9.070 1.00 72.19 322 ALA A C 1
ATOM 2496 O O . ALA A 1 322 ? 9.155 17.099 8.334 1.00 72.19 322 ALA A O 1
ATOM 2497 N N . GLY A 1 323 ? 7.402 16.310 9.491 1.00 58.09 323 GLY A N 1
ATOM 2498 C CA . GLY A 1 323 ? 6.428 17.331 9.109 1.00 58.09 323 GLY A CA 1
ATOM 2499 C C . GLY A 1 323 ? 6.829 18.752 9.497 1.00 58.09 323 GLY A C 1
ATOM 2500 O O . GLY A 1 323 ? 6.330 19.691 8.884 1.00 58.09 323 GLY A O 1
ATOM 2501 N N . PHE A 1 324 ? 7.797 18.911 10.404 1.00 45.88 324 PHE A N 1
ATOM 2502 C CA . PHE A 1 324 ? 8.447 20.196 10.663 1.00 45.88 324 PHE A CA 1
ATOM 2503 C C . PHE A 1 324 ? 9.236 20.752 9.459 1.00 45.88 324 PHE A C 1
ATOM 2505 O O . PHE A 1 324 ? 9.568 21.931 9.471 1.00 45.88 324 PHE A O 1
ATOM 2512 N N . PHE A 1 325 ? 9.485 19.968 8.399 1.00 41.34 325 PHE A N 1
ATOM 2513 C CA . PHE A 1 325 ? 10.272 20.412 7.238 1.00 41.34 325 PHE A CA 1
ATOM 2514 C C . PHE A 1 325 ? 9.623 20.228 5.852 1.00 41.34 325 PHE A C 1
ATOM 2516 O O . PHE A 1 325 ? 10.199 20.694 4.873 1.00 41.34 325 PHE A O 1
ATOM 2523 N N . CYS A 1 326 ? 8.463 19.570 5.701 1.00 39.31 326 CYS A N 1
ATOM 2524 C CA . CYS A 1 326 ? 7.962 19.191 4.357 1.00 39.31 326 CYS A CA 1
ATOM 2525 C C . CYS A 1 326 ? 6.531 19.617 3.994 1.00 39.31 326 CYS A C 1
ATOM 2527 O O . CYS A 1 326 ? 6.103 19.361 2.870 1.00 39.31 326 CYS A O 1
ATOM 2529 N N . TYR A 1 327 ? 5.799 20.305 4.872 1.00 38.03 327 TYR A N 1
ATOM 2530 C CA . TYR A 1 327 ? 4.480 20.845 4.529 1.00 38.03 327 TYR A CA 1
ATOM 2531 C C . TYR A 1 327 ? 4.533 22.373 4.442 1.00 38.03 327 TYR A C 1
ATOM 2533 O O . TYR A 1 327 ? 4.304 23.040 5.451 1.00 38.03 327 TYR A O 1
ATOM 2541 N N . PRO A 1 328 ? 4.784 22.973 3.264 1.00 35.59 328 PRO A N 1
ATOM 2542 C CA . PRO A 1 328 ? 4.389 24.351 3.070 1.00 35.59 328 PRO A CA 1
ATOM 2543 C C . PRO A 1 328 ? 2.859 24.358 3.040 1.00 35.59 328 PRO A C 1
ATOM 2545 O O . PRO A 1 328 ? 2.226 23.975 2.057 1.00 35.59 328 PRO A O 1
ATOM 2548 N N . ALA A 1 329 ? 2.247 24.774 4.144 1.00 31.62 329 ALA A N 1
ATOM 2549 C CA . ALA A 1 329 ? 0.853 25.189 4.184 1.00 31.62 329 ALA A CA 1
ATOM 2550 C C . ALA A 1 329 ? 0.688 26.522 3.427 1.00 31.62 329 ALA A C 1
ATOM 2552 O O . ALA A 1 329 ? 0.161 27.488 3.960 1.00 31.62 329 ALA A O 1
ATOM 2553 N N . SER A 1 330 ? 1.156 26.605 2.182 1.00 30.09 330 SER A N 1
ATOM 2554 C CA . SER A 1 330 ? 0.890 27.724 1.284 1.00 30.09 330 SER A CA 1
ATOM 2555 C C . SER A 1 330 ? -0.272 27.350 0.372 1.00 30.09 330 SER A C 1
ATOM 2557 O O . SER A 1 330 ? -0.153 27.253 -0.846 1.00 30.09 330 SER A O 1
ATOM 2559 N N . VAL A 1 331 ? -1.442 27.164 0.989 1.00 26.67 331 VAL A N 1
ATOM 2560 C CA . VAL A 1 331 ? -2.681 27.553 0.319 1.00 26.67 331 VAL A CA 1
ATOM 2561 C C . VAL A 1 331 ? -2.558 29.062 0.175 1.00 26.67 331 VAL A C 1
ATOM 2563 O O . VAL A 1 331 ? -2.732 29.796 1.145 1.00 26.67 331 VAL A O 1
ATOM 2566 N N . VAL A 1 332 ? -2.162 29.513 -1.015 1.00 27.23 332 VAL A N 1
ATOM 2567 C CA . VAL A 1 332 ? -2.312 30.906 -1.422 1.00 27.23 332 VAL A CA 1
ATOM 2568 C C . VAL A 1 332 ? -3.812 31.160 -1.404 1.00 27.23 332 VAL A C 1
ATOM 2570 O O . VAL A 1 332 ? -4.532 30.857 -2.351 1.00 27.23 332 VAL A O 1
ATOM 2573 N N . LEU A 1 333 ? -4.295 31.624 -0.254 1.00 28.42 333 LEU A N 1
ATOM 2574 C CA . LEU A 1 333 ? -5.563 32.307 -0.143 1.00 28.42 333 LEU A CA 1
ATOM 2575 C C . LEU A 1 333 ? -5.429 33.471 -1.123 1.00 28.42 333 LEU A C 1
ATOM 2577 O O . LEU A 1 333 ? -4.638 34.385 -0.882 1.00 28.42 333 LEU A O 1
ATOM 2581 N N . ALA A 1 334 ? -6.092 33.376 -2.274 1.00 25.77 334 ALA A N 1
ATOM 2582 C CA . ALA A 1 334 ? -6.192 34.479 -3.211 1.00 25.77 334 ALA A CA 1
ATOM 2583 C C . ALA A 1 334 ? -6.753 35.666 -2.421 1.00 25.77 334 ALA A C 1
ATOM 2585 O O . ALA A 1 334 ? -7.928 35.688 -2.056 1.00 25.77 334 ALA A O 1
ATOM 2586 N N . LYS A 1 335 ? -5.867 36.589 -2.039 1.00 27.36 335 LYS A N 1
ATOM 2587 C CA . LYS A 1 335 ? -6.236 37.774 -1.279 1.00 27.36 335 LYS A CA 1
ATOM 2588 C C . LYS A 1 335 ? -7.110 38.608 -2.219 1.00 27.36 335 LYS A C 1
ATOM 2590 O O . LYS A 1 335 ? -6.656 38.894 -3.329 1.00 27.36 335 LYS A O 1
ATOM 2595 N N . PRO A 1 336 ? -8.356 38.931 -1.840 1.00 27.33 336 PRO A N 1
ATOM 2596 C CA . PRO A 1 336 ? -9.267 39.644 -2.718 1.00 27.33 336 PRO A CA 1
ATOM 2597 C C . PRO A 1 336 ? -8.640 40.976 -3.124 1.00 27.33 336 PRO A C 1
ATOM 2599 O O . PRO A 1 336 ? -8.150 41.730 -2.281 1.00 27.33 336 PRO A O 1
ATOM 2602 N N . ALA A 1 337 ? -8.620 41.217 -4.434 1.00 27.48 337 ALA A N 1
ATOM 2603 C CA . ALA A 1 337 ? -8.213 42.471 -5.039 1.00 27.48 337 ALA A CA 1
ATOM 2604 C C . ALA A 1 337 ? -9.082 43.594 -4.464 1.00 27.48 337 ALA A C 1
ATOM 2606 O O . ALA A 1 337 ? -10.273 43.681 -4.753 1.00 27.48 337 ALA A O 1
ATOM 2607 N N . GLY A 1 338 ? -8.506 44.423 -3.601 1.00 26.09 338 GLY A N 1
ATOM 2608 C CA . GLY A 1 338 ? -9.248 45.494 -2.965 1.00 26.09 338 GLY A CA 1
ATOM 2609 C C . GLY A 1 338 ? -8.369 46.330 -2.054 1.00 26.09 338 GLY A C 1
ATOM 2610 O O . GLY A 1 338 ? -7.815 45.823 -1.086 1.00 26.09 338 GLY A O 1
ATOM 2611 N N . ALA A 1 339 ? -8.342 47.620 -2.369 1.00 28.47 339 ALA A N 1
ATOM 2612 C CA . ALA A 1 339 ? -7.904 48.739 -1.546 1.00 28.47 339 ALA A CA 1
ATOM 2613 C C . ALA A 1 339 ? -6.402 49.097 -1.535 1.00 28.47 339 ALA A C 1
ATOM 2615 O O . ALA A 1 339 ? -5.548 48.443 -0.942 1.00 28.47 339 ALA A O 1
ATOM 2616 N N . THR A 1 340 ? -6.179 50.271 -2.137 1.00 31.23 340 THR A N 1
ATOM 2617 C CA . THR A 1 340 ? -5.258 51.338 -1.718 1.00 31.23 340 THR A CA 1
ATOM 2618 C C . THR A 1 340 ? -3.766 51.085 -1.881 1.00 31.23 340 THR A C 1
ATOM 2620 O O . THR A 1 340 ? -3.052 50.751 -0.941 1.00 31.23 340 THR A O 1
ATOM 2623 N N . GLY A 1 341 ? -3.279 51.385 -3.087 1.00 23.95 341 GLY A N 1
ATOM 2624 C CA . GLY A 1 341 ? -1.933 51.916 -3.248 1.00 23.95 341 GLY A CA 1
ATOM 2625 C C . GLY A 1 341 ? -1.885 53.366 -2.764 1.00 23.95 341 GLY A C 1
ATOM 2626 O O . GLY A 1 341 ? -2.661 54.187 -3.240 1.00 23.95 341 GLY A O 1
ATOM 2627 N N . ALA A 1 342 ? -0.989 53.664 -1.827 1.00 29.62 342 ALA A N 1
ATOM 2628 C CA . ALA A 1 342 ? -0.377 54.976 -1.625 1.00 29.62 342 ALA A CA 1
ATOM 2629 C C . ALA A 1 342 ? 0.706 54.877 -0.535 1.00 29.62 342 ALA A C 1
ATOM 2631 O O . ALA A 1 342 ? 0.496 54.228 0.480 1.00 29.62 342 ALA A O 1
ATOM 2632 N N . MET A 1 343 ? 1.810 55.599 -0.759 1.00 31.73 343 MET A N 1
ATOM 2633 C CA . MET A 1 343 ? 2.946 55.887 0.141 1.00 31.73 343 MET A CA 1
ATOM 2634 C C . MET A 1 343 ? 3.955 54.740 0.319 1.00 31.73 343 MET A C 1
ATOM 2636 O O . MET A 1 343 ? 3.703 53.753 0.992 1.00 31.73 343 MET A O 1
ATOM 2640 N N . ARG A 1 344 ? 5.076 54.742 -0.420 1.00 26.72 344 ARG A N 1
ATOM 2641 C CA . ARG A 1 344 ? 6.292 55.567 -0.200 1.00 26.72 344 ARG A CA 1
ATOM 2642 C C . ARG A 1 344 ? 6.785 55.474 1.249 1.00 26.72 344 ARG A C 1
ATOM 2644 O O . ARG A 1 344 ? 6.211 56.129 2.104 1.00 26.72 344 ARG A O 1
ATOM 2651 N N . HIS A 1 345 ? 7.872 54.754 1.502 1.00 31.08 345 HIS A N 1
ATOM 2652 C CA . HIS A 1 345 ? 9.211 55.342 1.619 1.00 31.08 345 HIS A CA 1
ATOM 2653 C C . HIS A 1 345 ? 10.232 54.208 1.773 1.00 31.08 345 HIS A C 1
ATOM 2655 O O . HIS A 1 345 ? 9.994 53.234 2.483 1.00 31.08 345 HIS A O 1
ATOM 2661 N N . VAL A 1 346 ? 11.320 54.324 1.025 1.00 26.36 346 VAL A N 1
ATOM 2662 C CA . VAL A 1 346 ? 12.501 53.470 1.077 1.00 26.36 346 VAL A CA 1
ATOM 2663 C C . VAL A 1 346 ? 13.504 54.267 1.894 1.00 26.36 346 VAL A C 1
ATOM 2665 O O . VAL A 1 346 ? 13.923 55.313 1.421 1.00 26.36 346 VAL A O 1
ATOM 2668 N N . ASP A 1 347 ? 13.841 53.800 3.090 1.00 34.84 347 ASP A N 1
ATOM 2669 C CA . ASP A 1 347 ? 15.037 54.217 3.829 1.00 34.84 347 ASP A CA 1
ATOM 2670 C C . ASP A 1 347 ? 15.648 52.913 4.369 1.00 34.84 347 ASP A C 1
ATOM 2672 O O . ASP A 1 347 ? 14.998 52.168 5.101 1.00 34.84 347 ASP A O 1
ATOM 2676 N N . ASP A 1 348 ? 16.665 52.372 3.709 1.00 29.19 348 ASP A N 1
ATOM 2677 C CA . ASP A 1 348 ? 18.093 52.711 3.779 1.00 29.19 348 ASP A CA 1
ATOM 2678 C C . ASP A 1 348 ? 18.838 51.964 4.904 1.00 29.19 348 ASP A C 1
ATOM 2680 O O . ASP A 1 348 ? 18.565 52.122 6.089 1.00 29.19 348 ASP A O 1
ATOM 2684 N N . VAL A 1 349 ? 19.830 51.178 4.452 1.00 29.91 349 VAL A N 1
ATOM 2685 C CA . VAL A 1 349 ? 21.166 50.987 5.057 1.00 29.91 349 VAL A CA 1
ATOM 2686 C C . VAL A 1 349 ? 21.192 50.298 6.435 1.00 29.91 349 VAL A C 1
ATOM 2688 O O . VAL A 1 349 ? 20.986 50.906 7.474 1.00 29.91 349 VAL A O 1
ATOM 2691 N N . SER A 1 350 ? 21.363 48.974 6.496 1.00 30.33 350 SER A N 1
ATOM 2692 C CA . SER A 1 350 ? 22.609 48.172 6.376 1.00 30.33 350 SER A CA 1
ATOM 2693 C C . SER A 1 350 ? 23.201 47.745 7.732 1.00 30.33 350 SER A C 1
ATOM 2695 O O . SER A 1 350 ? 23.019 48.426 8.737 1.00 30.33 350 SER A O 1
ATOM 2697 N N . PRO A 1 351 ? 23.860 46.570 7.788 1.00 33.22 351 PRO A N 1
ATOM 2698 C CA . PRO A 1 351 ? 23.889 45.725 8.975 1.00 33.22 351 PRO A CA 1
ATOM 2699 C C . PRO A 1 351 ? 25.183 45.862 9.785 1.00 33.22 351 PRO A C 1
ATOM 2701 O O . PRO A 1 351 ? 26.278 45.957 9.234 1.00 33.22 351 PRO A O 1
ATOM 2704 N N . ALA A 1 352 ? 25.060 45.772 11.108 1.00 32.53 352 ALA A N 1
ATOM 2705 C CA . ALA A 1 352 ? 26.192 45.605 12.010 1.00 32.53 352 ALA A CA 1
ATOM 2706 C C . ALA A 1 352 ? 26.475 44.106 12.247 1.00 32.53 352 ALA A C 1
ATOM 2708 O O . ALA A 1 352 ? 25.819 43.455 13.059 1.00 32.53 352 ALA A O 1
ATOM 2709 N N . GLU A 1 353 ? 27.472 43.566 11.549 1.00 26.64 353 GLU A N 1
ATOM 2710 C CA . GLU A 1 353 ? 28.319 42.464 12.037 1.00 26.64 353 GLU A CA 1
ATOM 2711 C C . GLU A 1 353 ? 29.432 43.083 12.912 1.00 26.64 353 GLU A C 1
ATOM 2713 O O . GLU A 1 353 ? 29.898 44.171 12.565 1.00 26.64 353 GLU A O 1
ATOM 2718 N N . PRO A 1 354 ? 29.883 42.470 14.037 1.00 30.92 354 PRO A N 1
ATOM 2719 C CA . PRO A 1 354 ? 30.748 41.288 13.938 1.00 30.92 354 PRO A CA 1
ATOM 2720 C C . PRO A 1 354 ? 30.723 40.273 15.110 1.00 30.92 354 PRO A C 1
ATOM 2722 O O . PRO A 1 354 ? 30.546 40.580 16.286 1.00 30.92 354 PRO A O 1
ATOM 2725 N N . HIS A 1 355 ? 31.024 39.029 14.735 1.00 27.45 355 HIS A N 1
ATOM 2726 C CA . HIS A 1 355 ? 31.800 38.006 15.450 1.00 27.45 355 HIS A CA 1
ATOM 2727 C C . HIS A 1 355 ? 31.883 38.010 16.992 1.00 27.45 355 HIS A C 1
ATOM 2729 O O . HIS A 1 355 ? 32.704 38.696 17.600 1.00 27.45 355 HIS A O 1
ATOM 2735 N N . ARG A 1 356 ? 31.270 36.987 17.607 1.00 33.91 356 ARG A N 1
ATOM 2736 C CA . ARG A 1 356 ? 31.890 36.280 18.742 1.00 33.91 356 ARG A CA 1
ATOM 2737 C C . ARG A 1 356 ? 31.874 34.767 18.534 1.00 33.91 356 ARG A C 1
ATOM 2739 O O . ARG A 1 356 ? 30.868 34.097 18.737 1.00 33.91 356 ARG A O 1
ATOM 2746 N N . ARG A 1 357 ? 33.050 34.233 18.188 1.00 27.75 357 ARG A N 1
ATOM 2747 C CA . ARG A 1 357 ? 33.429 32.833 18.416 1.00 27.75 357 ARG A CA 1
ATOM 2748 C C . ARG A 1 357 ? 33.422 32.558 19.923 1.00 27.75 357 ARG A C 1
ATOM 2750 O O . ARG A 1 357 ? 34.165 33.199 20.663 1.00 27.75 357 ARG A O 1
ATOM 2757 N N . ARG A 1 358 ? 32.689 31.543 20.373 1.00 33.72 358 ARG A N 1
ATOM 2758 C CA . ARG A 1 358 ? 33.055 30.798 21.584 1.00 33.72 358 ARG A CA 1
ATOM 2759 C C . ARG A 1 358 ? 32.619 29.351 21.416 1.00 33.72 358 ARG A C 1
ATOM 2761 O O . ARG A 1 358 ? 31.431 29.056 21.359 1.00 33.72 358 ARG A O 1
ATOM 2768 N N . GLY A 1 359 ? 33.611 28.476 21.273 1.00 27.17 359 GLY A N 1
ATOM 2769 C CA . GLY A 1 359 ? 33.412 27.040 21.181 1.00 27.17 359 GLY A CA 1
ATOM 2770 C C . GLY A 1 359 ? 32.753 26.511 22.448 1.00 27.17 359 GLY A C 1
ATOM 2771 O O . GLY A 1 359 ? 33.182 26.823 23.560 1.00 27.17 359 GLY A O 1
ATOM 2772 N N . ARG A 1 360 ? 31.710 25.705 22.272 1.00 32.56 360 ARG A N 1
ATOM 2773 C CA . ARG A 1 360 ? 31.160 24.872 23.332 1.00 32.56 360 ARG A CA 1
ATOM 2774 C C . ARG A 1 360 ? 31.465 23.428 22.964 1.00 32.56 360 ARG A C 1
ATOM 2776 O O . ARG A 1 360 ? 31.027 22.953 21.924 1.00 32.56 360 ARG A O 1
ATOM 2783 N N . LYS A 1 361 ? 32.287 22.810 23.813 1.00 30.91 361 LYS A N 1
ATOM 2784 C CA . LYS A 1 361 ? 32.668 21.397 23.809 1.00 30.91 361 LYS A CA 1
ATOM 2785 C C . LYS A 1 361 ? 31.450 20.512 23.550 1.00 30.91 361 LYS A C 1
ATOM 2787 O O . LYS A 1 361 ? 30.460 20.608 24.272 1.00 30.91 361 LYS A O 1
ATOM 2792 N N . GLU A 1 362 ? 31.585 19.653 22.551 1.00 29.11 362 GLU A N 1
ATOM 2793 C CA . GLU A 1 362 ? 30.740 18.492 22.310 1.00 29.11 362 GLU A CA 1
ATOM 2794 C C . GLU A 1 362 ? 30.817 17.581 23.538 1.00 29.11 362 GLU A C 1
ATOM 2796 O O . GLU A 1 362 ? 31.833 16.943 23.806 1.00 29.11 362 GLU A O 1
ATOM 2801 N N . THR A 1 363 ? 29.755 17.550 24.336 1.00 29.70 363 THR A N 1
ATOM 2802 C CA . THR A 1 363 ? 29.524 16.436 25.249 1.00 29.70 363 THR A CA 1
ATOM 2803 C C . THR A 1 363 ? 28.876 15.339 24.427 1.00 29.70 363 THR A C 1
ATOM 2805 O O . THR A 1 363 ? 27.684 15.415 24.122 1.00 29.70 363 THR A O 1
ATOM 2808 N N . ALA A 1 364 ? 29.690 14.355 24.043 1.00 29.17 364 ALA A N 1
ATOM 2809 C CA . ALA A 1 364 ? 29.245 13.059 23.562 1.00 29.17 364 ALA A CA 1
ATOM 2810 C C . ALA A 1 364 ? 28.264 12.495 24.593 1.00 29.17 364 ALA A C 1
ATOM 2812 O O . ALA A 1 364 ? 28.653 12.014 25.652 1.00 29.17 364 ALA A O 1
ATOM 2813 N N . THR A 1 365 ? 26.976 12.673 24.325 1.00 27.38 365 THR A N 1
ATOM 2814 C CA . THR A 1 365 ? 25.936 11.984 25.072 1.00 27.38 365 THR A CA 1
ATOM 2815 C C . THR A 1 365 ? 25.779 10.684 24.321 1.00 27.38 365 THR A C 1
ATOM 2817 O O . THR A 1 365 ? 25.382 10.697 23.155 1.00 27.38 365 THR A O 1
ATOM 2820 N N . GLU A 1 366 ? 26.239 9.608 24.951 1.00 27.58 366 GLU A N 1
ATOM 2821 C CA . GLU A 1 366 ? 26.079 8.237 24.495 1.00 27.58 366 GLU A CA 1
ATOM 2822 C C . GLU A 1 366 ? 24.660 8.075 23.952 1.00 27.58 366 GLU A C 1
ATOM 2824 O O . GLU A 1 366 ? 23.672 8.195 24.680 1.00 27.58 366 GLU A O 1
ATOM 2829 N N . ALA A 1 367 ? 24.562 7.899 22.635 1.00 28.67 367 ALA A N 1
ATOM 2830 C CA . ALA A 1 367 ? 23.330 7.464 22.022 1.00 28.67 367 ALA A CA 1
ATOM 2831 C C . ALA A 1 367 ? 23.103 6.057 22.562 1.00 28.67 367 ALA A C 1
ATOM 2833 O O . ALA A 1 367 ? 23.770 5.114 22.143 1.00 28.67 367 ALA A O 1
ATOM 2834 N N . VAL A 1 368 ? 22.230 5.966 23.565 1.00 29.30 368 VAL A N 1
ATOM 2835 C CA . VAL A 1 368 ? 21.682 4.713 24.060 1.00 29.30 368 VAL A CA 1
ATOM 2836 C C . VAL A 1 368 ? 21.161 3.982 22.834 1.00 29.30 368 VAL A C 1
ATOM 2838 O O . VAL A 1 368 ? 20.194 4.402 22.196 1.00 29.30 368 VAL A O 1
ATOM 2841 N N . ASP A 1 369 ? 21.902 2.948 22.464 1.00 29.12 369 ASP A N 1
ATOM 2842 C CA . ASP A 1 369 ? 21.579 2.013 21.409 1.00 29.12 369 ASP A CA 1
ATOM 2843 C C . ASP A 1 369 ? 20.343 1.252 21.900 1.00 29.12 369 ASP A C 1
ATOM 2845 O O . ASP A 1 369 ? 20.438 0.202 22.534 1.00 29.12 369 ASP A O 1
ATOM 2849 N N . GLU A 1 370 ? 19.155 1.840 21.713 1.00 28.73 370 GLU A N 1
ATOM 2850 C CA . GLU A 1 370 ? 17.881 1.139 21.852 1.00 28.73 370 GLU A CA 1
ATOM 2851 C C . GLU A 1 370 ? 17.784 0.135 20.698 1.00 28.73 370 GLU A C 1
ATOM 2853 O O . GLU A 1 370 ? 17.026 0.280 19.734 1.00 28.73 370 GLU A O 1
ATOM 2858 N N . GLY A 1 371 ? 18.607 -0.908 20.800 1.00 24.33 371 GLY A N 1
ATOM 2859 C CA . GLY A 1 371 ? 18.450 -2.154 20.091 1.00 24.33 371 GLY A CA 1
ATOM 2860 C C . GLY A 1 371 ? 17.115 -2.748 20.505 1.00 24.33 371 GLY A C 1
ATOM 2861 O O . GLY A 1 371 ? 17.029 -3.506 21.464 1.00 24.33 371 GLY A O 1
ATOM 2862 N N . LEU A 1 372 ? 16.061 -2.381 19.777 1.00 24.86 372 LEU A N 1
ATOM 2863 C CA . LEU A 1 372 ? 14.795 -3.099 19.756 1.00 24.86 372 LEU A CA 1
ATOM 2864 C C . LEU A 1 372 ? 15.110 -4.540 19.343 1.00 24.86 372 LEU A C 1
ATOM 2866 O O . LEU A 1 372 ? 15.281 -4.847 18.160 1.00 24.86 372 LEU A O 1
ATOM 2870 N N . THR A 1 373 ? 15.255 -5.408 20.335 1.00 25.52 373 THR A N 1
ATOM 2871 C CA . THR A 1 373 ? 15.410 -6.849 20.193 1.00 25.52 373 THR A CA 1
ATOM 2872 C C . THR A 1 373 ? 14.091 -7.409 19.676 1.00 25.52 373 THR A C 1
ATOM 2874 O O . THR A 1 373 ? 13.108 -7.558 20.393 1.00 25.52 373 THR A O 1
ATOM 2877 N N . TRP A 1 374 ? 14.041 -7.654 18.369 1.00 27.30 374 TRP A N 1
ATOM 2878 C CA . TRP A 1 374 ? 12.933 -8.362 17.741 1.00 27.30 374 TRP A CA 1
ATOM 2879 C C . TRP A 1 374 ? 13.131 -9.868 17.915 1.00 27.30 374 TRP A C 1
ATOM 2881 O O . TRP A 1 374 ? 14.179 -10.387 17.523 1.00 27.30 374 TRP A O 1
ATOM 2891 N N . CYS A 1 375 ? 12.067 -10.519 18.394 1.00 28.75 375 CYS A N 1
ATOM 2892 C CA . CYS A 1 375 ? 11.857 -11.962 18.561 1.00 28.75 375 CYS A CA 1
ATOM 2893 C C . CYS A 1 375 ? 12.389 -12.547 19.879 1.00 28.75 375 CYS A C 1
ATOM 2895 O O . CYS A 1 375 ? 13.539 -12.963 19.974 1.00 28.75 375 CYS A O 1
ATOM 2897 N N . GLU A 1 376 ? 11.492 -12.629 20.864 1.00 26.30 376 GLU A N 1
ATOM 2898 C CA . GLU A 1 376 ? 11.533 -13.674 21.885 1.00 26.30 376 GLU A CA 1
ATOM 2899 C C . GLU A 1 376 ? 11.294 -15.026 21.196 1.00 26.30 376 GLU A C 1
ATOM 2901 O O . GLU A 1 376 ? 10.275 -15.228 20.527 1.00 26.30 376 GLU A O 1
ATOM 2906 N N . ASP A 1 377 ? 12.264 -15.929 21.335 1.00 27.14 377 ASP A N 1
ATOM 2907 C CA . ASP A 1 377 ? 12.108 -17.349 21.039 1.00 27.14 377 ASP A CA 1
ATOM 2908 C C . ASP A 1 377 ? 10.978 -17.908 21.912 1.00 27.14 377 ASP A C 1
ATOM 2910 O O . ASP A 1 377 ? 11.081 -17.968 23.137 1.00 27.14 377 ASP A O 1
ATOM 2914 N N . THR A 1 378 ? 9.887 -18.324 21.278 1.00 28.41 378 THR A N 1
ATOM 2915 C CA . THR A 1 378 ? 8.850 -19.135 21.915 1.00 28.41 378 THR A CA 1
ATOM 2916 C C . THR A 1 378 ? 8.884 -20.524 21.291 1.00 28.41 378 THR A C 1
ATOM 2918 O O . THR A 1 378 ? 8.495 -20.700 20.139 1.00 28.41 378 THR A O 1
ATOM 2921 N N . GLY A 1 379 ? 9.338 -21.512 22.069 1.00 30.42 379 GLY A N 1
ATOM 2922 C CA . GLY A 1 379 ? 8.966 -22.915 21.870 1.00 30.42 379 GLY A CA 1
ATOM 2923 C C . GLY A 1 379 ? 10.106 -23.917 21.690 1.00 30.42 379 GLY A C 1
ATOM 2924 O O . GLY A 1 379 ? 10.291 -24.432 20.589 1.00 30.42 379 GLY A O 1
ATOM 2925 N N . VAL A 1 380 ? 10.763 -24.280 22.796 1.00 28.19 380 VAL A N 1
ATOM 2926 C CA . VAL A 1 380 ? 10.902 -25.693 23.203 1.00 28.19 380 VAL A CA 1
ATOM 2927 C C . VAL A 1 380 ? 10.341 -25.817 24.608 1.00 28.19 380 VAL A C 1
ATOM 2929 O O . VAL A 1 380 ? 10.649 -24.916 25.422 1.00 28.19 380 VAL A O 1
#